Protein 4JOQ (pdb70)

Radius of gyration: 26.09 Å; Cα contacts (8 Å, |Δi|>4): 1212; chains: 2; bounding box: 55×70×74 Å

InterPro domains:
  IPR006311 Twin-arginine translocation pathway, signal sequence [PS51318] (1-25)
  IPR019546 Twin-arginine translocation pathway, signal sequence, bacterial/archaeal [TIGR01409] (3-23)
  IPR025997 Periplasmic binding protein [PF13407] (32-280)
  IPR028082 Periplasmic binding protein-like I [SSF53822] (5-312)

Structure (mmCIF, N/CA/C/O backbone):
data_4JOQ
#
_entry.id   4JOQ
#
_cell.length_a   86.096
_cell.length_b   86.096
_cell.length_c   199.986
_cell.angle_alpha   90.000
_cell.angle_beta   90.000
_cell.angle_gamma   120.000
#
_symmetry.space_group_name_H-M   'P 31 2 1'
#
loop_
_entity.id
_entity.type
_entity.pdbx_description
1 polymer 'ABC ribose transporter, periplasmic solute-binding protein'
2 non-polymer 'ACETATE ION'
3 non-polymer 1,2-ETHANEDIOL
4 water water
#
loop_
_atom_site.group_PDB
_atom_site.id
_atom_site.type_symbol
_atom_site.label_atom_id
_atom_site.label_alt_id
_atom_site.label_comp_id
_atom_site.label_asym_id
_atom_site.label_entity_id
_atom_site.label_seq_id
_atom_site.pdbx_PDB_ins_code
_atom_site.Cartn_x
_atom_site.Cartn_y
_atom_site.Cartn_z
_atom_site.occupancy
_atom_site.B_iso_or_equiv
_atom_site.auth_seq_id
_atom_site.auth_comp_id
_atom_site.auth_asym_id
_atom_site.auth_atom_id
_atom_site.pdbx_PDB_model_num
ATOM 1 N N . SER A 1 1 ? 29.280 -30.891 15.338 1.00 73.54 23 SER A N 1
ATOM 2 C CA . SER A 1 1 ? 28.505 -32.168 15.491 1.00 72.42 23 SER A CA 1
ATOM 3 C C . SER A 1 1 ? 27.103 -32.079 14.905 1.00 67.30 23 SER A C 1
ATOM 4 O O . SER A 1 1 ? 26.392 -33.086 14.886 1.00 71.57 23 SER A O 1
ATOM 7 N N . ASN A 1 2 ? 26.720 -30.876 14.456 1.00 58.28 24 ASN A N 1
ATOM 8 C CA A ASN A 1 2 ? 25.428 -30.621 13.846 0.60 54.48 24 ASN A CA 1
ATOM 9 C CA B ASN A 1 2 ? 25.419 -30.635 13.810 0.40 53.37 24 ASN A CA 1
ATOM 10 C C . ASN A 1 2 ? 25.476 -31.083 12.368 1.00 51.56 24 ASN A C 1
ATOM 11 O O . ASN A 1 2 ? 26.540 -31.446 11.876 1.00 46.48 24 ASN A O 1
ATOM 20 N N . ALA A 1 3 ? 24.334 -31.086 11.676 1.00 47.86 25 ALA A N 1
ATOM 21 C CA . ALA A 1 3 ? 24.329 -31.472 10.249 1.00 46.25 25 ALA A CA 1
ATOM 22 C C . ALA A 1 3 ? 25.133 -30.407 9.473 1.00 43.61 25 ALA A C 1
ATOM 23 O O . ALA A 1 3 ? 25.303 -29.272 9.980 1.00 43.21 25 ALA A O 1
ATOM 25 N N . GLN A 1 4 ? 25.676 -30.783 8.307 1.00 40.37 26 GLN A N 1
ATOM 26 C CA . GLN A 1 4 ? 26.366 -29.833 7.374 1.00 40.58 26 GLN A CA 1
ATOM 27 C C . GLN A 1 4 ? 25.437 -28.725 6.858 1.00 37.29 26 GLN A C 1
ATOM 28 O O . GLN A 1 4 ? 24.447 -29.009 6.169 1.00 39.78 26 GLN A O 1
ATOM 34 N N . GLU A 1 5 ? 25.776 -27.469 7.135 1.00 38.55 27 GLU A N 1
ATOM 35 C CA . GLU A 1 5 ? 24.957 -26.337 6.640 1.00 38.66 27 GLU A CA 1
ATOM 36 C C . GLU A 1 5 ? 25.039 -26.236 5.116 1.00 36.31 27 GLU A C 1
ATOM 37 O O . GLU A 1 5 ? 26.116 -26.387 4.540 1.00 37.76 27 GLU A O 1
ATOM 43 N N . LYS A 1 6 ? 23.906 -26.024 4.467 1.00 34.49 28 LYS A N 1
ATOM 44 C CA . LYS A 1 6 ? 23.886 -25.932 3.001 1.00 32.85 28 LYS A CA 1
ATOM 45 C C . LYS A 1 6 ? 23.554 -24.498 2.688 1.00 37.69 28 LYS A C 1
ATOM 46 O O . LYS A 1 6 ? 22.528 -23.994 3.147 1.00 38.33 28 LYS A O 1
ATOM 52 N N . VAL A 1 7 ? 24.408 -23.840 1.907 1.00 36.23 29 VAL A N 1
ATOM 53 C CA . VAL A 1 7 ? 24.241 -22.405 1.682 1.00 36.30 29 VAL A CA 1
ATOM 54 C C . VAL A 1 7 ? 23.482 -22.138 0.428 1.00 36.35 29 VAL A C 1
ATOM 55 O O . VAL A 1 7 ? 23.097 -21.000 0.201 1.00 39.99 29 VAL A O 1
ATOM 59 N N . GLY A 1 8 ? 23.278 -23.166 -0.375 1.00 34.77 30 GLY A N 1
ATOM 60 C CA . GLY A 1 8 ? 22.485 -23.063 -1.609 1.00 35.80 30 GLY A CA 1
ATOM 61 C C . GLY A 1 8 ? 22.650 -24.287 -2.472 1.00 32.20 30 GLY A C 1
ATOM 62 O O . GLY A 1 8 ? 23.514 -25.091 -2.252 1.00 31.60 30 GLY A O 1
ATOM 63 N N . THR A 1 9 ? 21.821 -24.386 -3.496 1.00 34.73 31 THR A N 1
ATOM 64 C CA . THR A 1 9 ? 21.746 -25.498 -4.418 1.00 33.61 31 THR A CA 1
ATOM 65 C C . THR A 1 9 ? 21.830 -24.937 -5.802 1.00 33.57 31 THR A C 1
ATOM 66 O O . THR A 1 9 ? 21.022 -24.058 -6.181 1.00 34.41 31 THR A O 1
ATOM 70 N N . ILE A 1 10 ? 22.807 -25.415 -6.561 1.00 30.38 32 ILE A N 1
ATOM 71 C CA . ILE A 1 10 ? 22.937 -25.016 -7.931 1.00 32.18 32 ILE A CA 1
ATOM 72 C C . ILE A 1 10 ? 22.214 -26.004 -8.847 1.00 31.91 32 ILE A C 1
ATOM 73 O O . ILE A 1 10 ? 22.532 -27.212 -8.881 1.00 33.01 32 ILE A O 1
ATOM 78 N N . GLY A 1 11 ? 21.224 -25.515 -9.590 1.00 31.20 33 GLY A N 1
ATOM 79 C CA . GLY A 1 11 ? 20.660 -26.286 -10.676 1.00 29.02 33 GLY A CA 1
ATOM 80 C C . GLY A 1 11 ? 21.442 -26.081 -11.947 1.00 30.19 33 GLY A C 1
ATOM 81 O O . GLY A 1 11 ? 21.854 -24.982 -12.213 1.00 31.27 33 GLY A O 1
ATOM 82 N N . ILE A 1 12 ? 21.625 -27.143 -12.730 1.00 29.23 34 ILE A N 1
ATOM 83 C CA . ILE A 1 12 ? 22.292 -27.092 -14.020 1.00 29.78 34 ILE A CA 1
ATOM 84 C C . ILE A 1 12 ? 21.393 -27.743 -15.050 1.00 33.94 34 ILE A C 1
ATOM 85 O O . ILE A 1 12 ? 21.113 -28.984 -14.976 1.00 32.45 34 ILE A O 1
ATOM 90 N N . ALA A 1 13 ? 20.964 -26.936 -16.003 1.00 35.99 35 ALA A N 1
ATOM 91 C CA . ALA A 1 13 ? 20.128 -27.407 -17.123 1.00 37.04 35 ALA A CA 1
ATOM 92 C C . ALA A 1 13 ? 20.898 -27.265 -18.394 1.00 35.15 35 ALA A C 1
ATOM 93 O O . ALA A 1 13 ? 21.235 -26.171 -18.750 1.00 36.00 35 ALA A O 1
ATOM 95 N N . ILE A 1 14 ? 21.188 -28.375 -19.075 1.00 38.18 36 ILE A N 1
ATOM 96 C CA . ILE A 1 14 ? 21.903 -28.3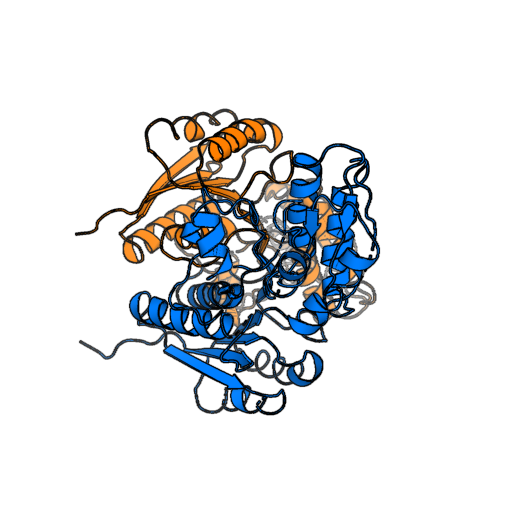83 -20.335 1.00 34.72 36 ILE A CA 1
ATOM 97 C C . ILE A 1 14 ? 21.337 -29.434 -21.360 1.00 34.67 36 ILE A C 1
ATOM 98 O O . ILE A 1 14 ? 20.605 -30.350 -20.969 1.00 35.22 36 ILE A O 1
ATOM 103 N N . PRO A 1 15 ? 21.678 -29.279 -22.646 1.00 35.78 37 PRO A N 1
ATOM 104 C CA . PRO A 1 15 ? 21.191 -30.281 -23.641 1.00 38.80 37 PRO A CA 1
ATOM 105 C C . PRO A 1 15 ? 21.850 -31.633 -23.392 1.00 41.71 37 PRO A C 1
ATOM 106 O O . PRO A 1 15 ? 23.028 -31.686 -23.028 1.00 45.21 37 PRO A O 1
ATOM 110 N N . SER A 1 16 ? 21.088 -32.708 -23.507 1.00 42.24 38 SER A N 1
ATOM 111 C CA . SER A 1 16 ? 21.636 -34.038 -23.272 1.00 46.11 38 SER A CA 1
ATOM 112 C C . SER A 1 16 ? 22.431 -34.460 -24.496 1.00 47.63 38 SER A C 1
ATOM 113 O O . SER A 1 16 ? 22.077 -34.123 -25.618 1.00 50.00 38 SER A O 1
ATOM 116 N N . ALA A 1 17 ? 23.521 -35.181 -24.279 1.00 46.96 39 ALA A N 1
ATOM 117 C CA . ALA A 1 17 ? 24.347 -35.675 -25.374 1.00 47.71 39 ALA A CA 1
ATOM 118 C C . ALA A 1 17 ? 25.393 -36.612 -24.817 1.00 53.51 39 ALA A C 1
ATOM 119 O O . ALA A 1 17 ? 25.953 -36.342 -23.732 1.00 46.41 39 ALA A O 1
ATOM 121 N N . THR A 1 18 ? 25.668 -37.679 -25.568 1.00 51.94 40 THR A N 1
ATOM 122 C CA . THR A 1 18 ? 26.710 -38.647 -25.199 1.00 54.68 40 THR A CA 1
ATOM 123 C C . THR A 1 18 ? 27.936 -38.585 -26.093 1.00 50.86 40 THR A C 1
ATOM 124 O O . THR A 1 18 ? 28.909 -39.276 -25.811 1.00 60.29 40 THR A O 1
ATOM 128 N N . HIS A 1 19 ? 27.897 -37.801 -27.171 1.00 49.91 41 HIS A N 1
ATOM 129 C CA A HIS A 1 19 ? 29.056 -37.663 -28.050 0.60 50.50 41 HIS A CA 1
ATOM 130 C CA B HIS A 1 19 ? 29.053 -37.656 -28.056 0.40 48.55 41 HIS A CA 1
ATOM 131 C C . HIS A 1 19 ? 29.135 -36.239 -28.581 1.00 46.23 41 HIS A C 1
ATOM 132 O O . HIS A 1 19 ? 28.207 -35.461 -28.399 1.00 43.70 41 HIS A O 1
ATOM 145 N N . GLY A 1 20 ? 30.260 -35.903 -29.212 1.00 42.27 42 GLY A N 1
ATOM 146 C CA . GLY A 1 20 ? 30.453 -34.617 -29.838 1.00 45.75 42 GLY A CA 1
ATOM 147 C C . GLY A 1 20 ? 30.760 -33.516 -28.811 1.00 46.14 42 GLY A C 1
ATOM 148 O O . GLY A 1 20 ? 31.055 -33.805 -27.648 1.00 41.47 42 GLY A O 1
ATOM 149 N N . PHE A 1 21 ? 30.697 -32.275 -29.271 1.00 43.20 43 PHE A N 1
ATOM 150 C CA . PHE A 1 21 ? 30.890 -31.088 -28.426 1.00 41.21 43 PHE A CA 1
ATOM 151 C C . PHE A 1 21 ? 29.954 -31.108 -27.238 1.00 43.60 43 PHE A C 1
ATOM 152 O O . PHE A 1 21 ? 30.404 -31.023 -26.094 1.00 39.99 43 PHE A O 1
ATOM 168 N N . GLY A 1 23 ? 28.464 -33.647 -25.928 1.00 39.80 45 GLY A N 1
ATOM 169 C CA . GLY A 1 23 ? 28.834 -34.781 -25.088 1.00 36.62 45 GLY A CA 1
ATOM 170 C C . GLY A 1 23 ? 29.998 -34.443 -24.164 1.00 36.00 45 GLY A C 1
ATOM 171 O O . GLY A 1 23 ? 29.958 -34.710 -22.961 1.00 33.79 45 GLY A O 1
ATOM 172 N N . GLY A 1 24 ? 31.006 -33.782 -24.718 1.00 34.39 46 GLY A N 1
ATOM 173 C CA . GLY A 1 24 ? 32.154 -33.306 -23.945 1.00 37.16 46 GLY A CA 1
ATOM 174 C C . GLY A 1 24 ? 31.758 -32.290 -22.887 1.00 38.49 46 GLY A C 1
ATOM 175 O O . GLY A 1 24 ? 32.299 -32.294 -21.771 1.00 34.39 46 GLY A O 1
ATOM 176 N N . LEU A 1 25 ? 30.801 -31.415 -23.230 1.00 36.77 47 LEU A N 1
ATOM 177 C CA . LEU A 1 25 ? 30.231 -30.491 -22.255 1.00 34.88 47 LEU A CA 1
ATOM 178 C C . LEU A 1 25 ? 29.521 -31.157 -21.101 1.00 35.98 47 LEU A C 1
ATOM 179 O O . LEU A 1 25 ? 29.736 -30.817 -19.927 1.00 34.39 47 LEU A O 1
ATOM 184 N N . ASN A 1 26 ? 28.670 -32.115 -21.401 1.00 34.21 48 ASN A N 1
ATOM 185 C CA . ASN A 1 26 ? 28.061 -32.929 -20.360 1.00 35.82 48 ASN A CA 1
ATOM 186 C C . ASN A 1 26 ? 29.101 -33.539 -19.413 1.00 35.17 48 ASN A C 1
ATOM 187 O O . ASN A 1 26 ? 28.950 -33.485 -18.202 1.00 33.67 48 ASN A O 1
ATOM 192 N N . PHE A 1 27 ? 30.162 -34.063 -19.992 1.00 35.61 49 PHE A N 1
ATOM 193 C CA . PHE A 1 27 ? 31.263 -34.614 -19.224 1.00 38.48 49 PHE A CA 1
ATOM 194 C C . PHE A 1 27 ? 31.906 -33.562 -18.294 1.00 37.05 49 PHE A C 1
ATOM 195 O O . PHE A 1 27 ? 32.082 -33.805 -17.089 1.00 36.32 49 PHE A O 1
ATOM 203 N N . HIS A 1 28 ? 32.265 -32.406 -18.848 1.00 32.73 50 HIS A N 1
ATOM 204 C CA . HIS A 1 28 ? 32.869 -31.329 -18.037 1.00 31.22 50 HIS A CA 1
ATOM 205 C C . HIS A 1 28 ? 31.946 -30.827 -16.943 1.00 31.43 50 HIS A C 1
ATOM 206 O O . HIS A 1 28 ? 32.417 -30.571 -15.816 1.00 31.92 50 HIS A O 1
ATOM 213 N N . ALA A 1 29 ? 30.651 -30.702 -17.217 1.00 32.07 51 ALA A N 1
ATOM 214 C CA . ALA A 1 29 ? 29.679 -30.329 -16.175 1.00 31.17 51 ALA A CA 1
ATOM 215 C C . ALA A 1 29 ? 29.692 -31.290 -14.997 1.00 33.74 51 ALA A C 1
ATOM 216 O O . ALA A 1 29 ? 29.722 -30.837 -13.833 1.00 28.82 51 ALA A O 1
ATOM 218 N N . GLN A 1 30 ? 29.659 -32.600 -15.308 1.00 31.14 52 GLN A N 1
ATOM 219 C CA . GLN A 1 30 ? 29.672 -33.686 -14.298 1.00 34.74 52 GLN A CA 1
ATOM 220 C C . GLN A 1 30 ? 30.982 -33.714 -13.555 1.00 32.93 52 GLN A C 1
ATOM 221 O O . GLN A 1 30 ? 31.014 -33.880 -12.321 1.00 28.52 52 GLN A O 1
ATOM 227 N N . ASP A 1 31 ? 32.069 -33.514 -14.287 1.00 34.01 53 ASP A N 1
ATOM 228 C CA . ASP A 1 31 ? 33.412 -33.454 -13.665 1.00 33.22 53 ASP A CA 1
ATOM 229 C C . ASP A 1 31 ? 33.551 -32.276 -12.701 1.00 32.12 53 ASP A C 1
ATOM 230 O O . ASP A 1 31 ? 34.048 -32.408 -11.590 1.00 27.05 53 ASP A O 1
ATOM 235 N N . THR A 1 32 ? 33.103 -31.104 -13.104 1.00 28.69 54 THR A N 1
ATOM 236 C CA . THR A 1 32 ? 33.081 -29.914 -12.216 1.00 29.25 54 THR A CA 1
ATOM 237 C C . THR A 1 32 ? 32.226 -30.093 -10.976 1.00 31.09 54 THR A C 1
ATOM 238 O O . THR A 1 32 ? 32.659 -29.714 -9.877 1.00 27.49 54 THR A O 1
ATOM 242 N N . ILE A 1 33 ? 31.039 -30.685 -11.125 1.00 27.85 55 ILE A N 1
ATOM 243 C CA . ILE A 1 33 ? 30.186 -30.884 -9.964 1.00 30.87 55 ILE A CA 1
ATOM 244 C C . ILE A 1 33 ? 30.904 -31.806 -8.927 1.00 30.64 55 ILE A C 1
ATOM 245 O O . ILE A 1 33 ? 30.918 -31.493 -7.725 1.00 27.57 55 ILE A O 1
ATOM 250 N N . LYS A 1 34 ? 31.568 -32.856 -9.413 1.00 29.46 56 LYS A N 1
ATOM 251 C CA . LYS A 1 34 ? 32.345 -33.749 -8.543 1.00 34.72 56 LYS A CA 1
ATOM 252 C C . LYS A 1 34 ? 33.488 -33.023 -7.856 1.00 30.10 56 LYS A C 1
ATOM 253 O O . LYS A 1 34 ? 33.760 -33.243 -6.657 1.00 30.07 56 LYS A O 1
ATOM 259 N N . ARG A 1 35 ? 34.171 -32.126 -8.576 1.00 29.13 57 ARG A N 1
ATOM 260 C CA . ARG A 1 35 ? 35.256 -31.371 -7.932 1.00 29.12 57 ARG A CA 1
ATOM 261 C C . ARG A 1 35 ? 34.692 -30.507 -6.817 1.00 30.60 57 ARG A C 1
ATOM 262 O O . ARG A 1 35 ? 35.247 -30.470 -5.693 1.00 29.24 57 ARG A O 1
ATOM 270 N N . LEU A 1 36 ? 33.596 -29.802 -7.125 1.00 28.52 58 LEU A N 1
ATOM 271 C CA . LEU A 1 36 ? 33.029 -28.848 -6.178 1.00 30.76 58 LEU A CA 1
ATOM 272 C C . LEU A 1 36 ? 32.316 -29.458 -4.988 1.00 29.38 58 LEU A C 1
ATOM 273 O O . LEU A 1 36 ? 32.290 -28.806 -3.940 1.00 32.13 58 LEU A O 1
ATOM 278 N N . GLN A 1 37 ? 31.799 -30.695 -5.122 1.00 29.95 59 GLN A N 1
ATOM 279 C CA . GLN A 1 37 ? 31.269 -31.462 -4.002 1.00 32.43 59 GLN A CA 1
ATOM 280 C C . GLN A 1 37 ? 32.343 -31.618 -2.915 1.00 31.39 59 GLN A C 1
ATOM 281 O O . GLN A 1 37 ? 32.016 -31.571 -1.709 1.00 29.05 59 GLN A O 1
ATOM 287 N N . GLU A 1 38 ? 33.614 -31.735 -3.339 1.00 28.50 60 GLU A N 1
ATOM 288 C CA . GLU A 1 38 ? 34.737 -31.874 -2.395 1.00 29.35 60 GLU A CA 1
ATOM 289 C C . GLU A 1 38 ? 35.234 -30.531 -1.859 1.00 28.87 60 GLU A C 1
ATOM 290 O O . GLU A 1 38 ? 35.531 -30.404 -0.683 1.00 27.48 60 GLU A O 1
ATOM 296 N N . VAL A 1 39 ? 35.354 -29.529 -2.734 1.00 27.11 61 VAL A N 1
ATOM 297 C CA . VAL A 1 39 ? 35.867 -28.218 -2.345 1.00 25.91 61 VAL A CA 1
ATOM 298 C C . VAL A 1 39 ? 34.903 -27.459 -1.451 1.00 26.70 61 VAL A C 1
ATOM 299 O O . VAL A 1 39 ? 35.316 -26.864 -0.478 1.00 26.10 61 VAL A O 1
ATOM 303 N N . TYR A 1 40 ? 33.611 -27.487 -1.775 1.00 26.84 62 TYR A N 1
ATOM 304 C CA . TYR A 1 40 ? 32.546 -26.716 -1.121 1.00 26.70 62 TYR A CA 1
ATOM 305 C C . TYR A 1 40 ? 31.432 -27.668 -0.717 1.00 27.40 62 TYR A C 1
ATOM 306 O O . TYR A 1 40 ? 30.369 -27.697 -1.354 1.00 28.12 62 TYR A O 1
ATOM 315 N N . PRO A 1 41 ? 31.668 -28.433 0.357 1.00 31.74 63 PRO A N 1
ATOM 316 C CA . PRO A 1 41 ? 30.585 -29.328 0.780 1.00 33.13 63 PRO A CA 1
ATOM 317 C C . PRO A 1 41 ? 29.313 -28.631 1.275 1.00 31.09 63 PRO A C 1
ATOM 318 O O . PRO A 1 41 ? 28.267 -29.285 1.424 1.00 32.96 63 PRO A O 1
ATOM 322 N N . GLN A 1 42 ? 29.358 -27.310 1.469 1.00 31.35 64 GLN A N 1
ATOM 323 C CA . GLN A 1 42 ? 28.177 -26.554 1.818 1.00 30.35 64 GLN A CA 1
ATOM 324 C C . GLN A 1 42 ? 27.283 -26.267 0.604 1.00 30.34 64 GLN A C 1
ATOM 325 O O . GLN A 1 42 ? 26.242 -25.606 0.754 1.00 28.18 64 GLN A O 1
ATOM 331 N N . LEU A 1 43 ? 27.665 -26.730 -0.581 1.00 32.09 65 LEU A N 1
ATOM 332 C CA . LEU A 1 43 ? 26.807 -26.618 -1.780 1.00 29.95 65 LEU A CA 1
ATOM 333 C C . LEU A 1 43 ? 26.135 -27.979 -2.106 1.00 33.11 65 LEU A C 1
ATOM 334 O O . LEU A 1 43 ? 26.742 -29.008 -1.938 1.00 31.36 65 LEU A O 1
ATOM 339 N N . ASP A 1 44 ? 24.895 -27.950 -2.598 1.00 31.42 66 ASP A N 1
ATOM 340 C CA . ASP A 1 44 ? 24.277 -29.065 -3.310 1.00 31.76 66 ASP A CA 1
ATOM 341 C C . ASP A 1 44 ? 24.129 -28.735 -4.814 1.00 29.39 66 ASP A C 1
ATOM 342 O O . ASP A 1 44 ? 24.150 -27.556 -5.196 1.00 31.25 66 ASP A O 1
ATOM 347 N N . PHE A 1 45 ? 23.954 -29.759 -5.634 1.00 30.48 67 PHE A N 1
ATOM 348 C CA . PHE A 1 45 ? 23.824 -29.588 -7.102 1.00 31.82 67 PHE A CA 1
ATOM 349 C C . PHE A 1 45 ? 22.710 -30.445 -7.664 1.00 35.03 67 PHE A C 1
ATOM 350 O O . PHE A 1 45 ? 22.563 -31.625 -7.255 1.00 32.66 67 PHE A O 1
ATOM 358 N N . VAL A 1 46 ? 21.975 -29.902 -8.630 1.00 33.15 68 VAL A N 1
ATOM 359 C CA . VAL A 1 46 ? 21.026 -30.706 -9.427 1.00 37.18 68 VAL A CA 1
ATOM 360 C C . VAL A 1 46 ? 21.369 -30.574 -10.882 1.00 40.22 68 VAL A C 1
ATOM 361 O O . VAL A 1 46 ? 21.490 -29.475 -11.389 1.00 40.88 68 VAL A O 1
ATOM 365 N N . LEU A 1 47 ? 21.587 -31.699 -11.552 1.00 37.97 69 LEU A N 1
ATOM 366 C CA . LEU A 1 47 ? 21.879 -31.659 -12.977 1.00 37.27 69 LEU A CA 1
ATOM 367 C C . LEU A 1 47 ? 20.754 -32.282 -13.792 1.00 39.51 69 LEU A C 1
ATOM 368 O O . LEU A 1 47 ? 20.481 -33.454 -13.634 1.00 38.12 69 LEU A O 1
ATOM 373 N N . ALA A 1 48 ? 20.127 -31.516 -14.676 1.00 37.87 70 ALA A N 1
ATOM 374 C CA . ALA A 1 48 ? 19.076 -32.075 -15.542 1.00 45.01 70 ALA A CA 1
ATOM 375 C C . ALA A 1 48 ? 19.505 -31.850 -16.955 1.00 38.67 70 ALA A C 1
ATOM 376 O O . ALA A 1 48 ? 19.867 -30.740 -17.298 1.00 40.59 70 ALA A O 1
ATOM 378 N N . THR A 1 49 ? 19.467 -32.911 -17.761 1.00 41.54 71 THR A N 1
ATOM 379 C CA . THR A 1 49 ? 19.829 -32.877 -19.182 1.00 42.55 71 THR A CA 1
ATOM 380 C C . THR A 1 49 ? 18.574 -33.160 -20.009 1.00 43.44 71 THR A C 1
ATOM 381 O O . THR A 1 49 ? 17.759 -34.007 -19.643 1.00 40.77 71 THR A O 1
ATOM 385 N N . ALA A 1 50 ? 18.412 -32.422 -21.099 1.00 47.90 72 ALA A N 1
ATOM 386 C CA . ALA A 1 50 ? 17.128 -32.407 -21.817 1.00 48.09 72 ALA A CA 1
ATOM 387 C C . ALA A 1 50 ? 17.379 -32.523 -23.271 1.00 47.22 72 ALA A C 1
ATOM 388 O O . ALA A 1 50 ? 18.313 -31.933 -23.766 1.00 42.99 72 ALA A O 1
ATOM 390 N N . GLY A 1 51 ? 16.535 -33.313 -23.946 1.00 52.49 73 GLY A N 1
ATOM 391 C CA . GLY A 1 51 ? 16.668 -33.615 -25.351 1.00 50.67 73 GLY A CA 1
ATOM 392 C C . GLY A 1 51 ? 15.918 -32.604 -26.207 1.00 57.80 73 GLY A C 1
ATOM 393 O O . GLY A 1 51 ? 16.148 -32.553 -27.405 1.00 54.60 73 GLY A O 1
ATOM 394 N N . ASN A 1 52 ? 15.038 -31.797 -25.588 1.00 54.07 74 ASN A N 1
ATOM 395 C CA . ASN A 1 52 ? 14.405 -30.670 -26.271 1.00 53.47 74 ASN A CA 1
ATOM 396 C C . ASN A 1 52 ? 13.964 -29.551 -25.314 1.00 50.62 74 ASN A C 1
ATOM 397 O O . ASN A 1 52 ? 14.002 -29.712 -24.071 1.00 54.01 74 ASN A O 1
ATOM 402 N N . ALA A 1 53 ? 13.516 -28.430 -25.889 1.00 43.68 75 ALA A N 1
ATOM 403 C CA . ALA A 1 53 ? 13.229 -27.230 -25.119 1.00 42.88 75 ALA A CA 1
ATOM 404 C C . ALA A 1 53 ? 12.121 -27.440 -24.117 1.00 46.57 75 ALA A C 1
ATOM 405 O O . ALA A 1 53 ? 12.168 -26.923 -22.977 1.00 41.83 75 ALA A O 1
ATOM 407 N N . GLY A 1 54 ? 11.104 -28.196 -24.536 1.00 40.98 76 GLY A N 1
ATOM 408 C CA . GLY A 1 54 ? 9.943 -28.384 -23.726 1.00 43.96 76 GLY A CA 1
ATOM 409 C C . GLY A 1 54 ? 10.373 -29.063 -22.450 1.00 43.81 76 GLY A C 1
ATOM 410 O O . GLY A 1 54 ? 9.917 -28.702 -21.374 1.00 48.59 76 GLY A O 1
ATOM 411 N N . LYS A 1 55 ? 11.281 -30.027 -22.570 1.00 46.85 77 LYS A N 1
ATOM 412 C CA . LYS A 1 55 ? 11.687 -30.771 -21.404 1.00 48.64 77 LYS A CA 1
ATOM 413 C C . LYS A 1 55 ? 12.630 -29.950 -20.507 1.00 42.66 77 LYS A C 1
ATOM 414 O O . LYS A 1 55 ? 12.608 -30.135 -19.312 1.00 49.69 77 LYS A O 1
ATOM 428 N N . VAL A 1 57 ? 12.396 -26.712 -20.119 1.00 39.71 79 VAL A N 1
ATOM 429 C CA . VAL A 1 57 ? 11.493 -25.820 -19.399 1.00 39.97 79 VAL A CA 1
ATOM 430 C C . VAL A 1 57 ? 10.893 -26.556 -18.212 1.00 44.76 79 VAL A C 1
ATOM 431 O O . VAL A 1 57 ? 10.922 -26.079 -17.087 1.00 37.47 79 VAL A O 1
ATOM 435 N N . ASN A 1 58 ? 10.344 -27.740 -18.449 1.00 47.94 80 ASN A N 1
ATOM 436 C CA . ASN A 1 58 ? 9.753 -28.500 -17.350 1.00 47.92 80 ASN A CA 1
ATOM 437 C C . ASN A 1 58 ? 10.796 -28.869 -16.273 1.00 43.49 80 ASN A C 1
ATOM 438 O O . ASN A 1 58 ? 10.515 -28.758 -15.089 1.00 43.62 80 ASN A O 1
ATOM 443 N N . ASP A 1 59 ? 11.998 -29.258 -16.685 1.00 45.27 81 ASP A N 1
ATOM 444 C CA . ASP A 1 59 ? 13.122 -29.459 -15.737 1.00 45.17 81 ASP A CA 1
ATOM 445 C C . ASP A 1 59 ? 13.384 -28.204 -14.864 1.00 41.59 81 ASP A C 1
ATOM 446 O O . ASP A 1 59 ? 13.485 -28.293 -13.627 1.00 42.96 81 ASP A O 1
ATOM 451 N N . ILE A 1 60 ? 13.499 -27.046 -15.498 1.00 43.68 82 ILE A N 1
ATOM 452 C CA . ILE A 1 60 ? 13.737 -25.789 -14.763 1.00 40.67 82 ILE A CA 1
ATOM 453 C C . ILE A 1 60 ? 12.562 -25.506 -13.800 1.00 40.50 82 ILE A C 1
ATOM 454 O O . ILE A 1 60 ? 12.761 -25.203 -12.630 1.00 37.29 82 ILE A O 1
ATOM 459 N N . GLU A 1 61 ? 11.316 -25.628 -14.272 1.00 44.31 83 GLU A N 1
ATOM 460 C CA . GLU A 1 61 ? 10.163 -25.329 -13.397 1.00 44.65 83 GLU A CA 1
ATOM 461 C C . GLU A 1 61 ? 10.132 -26.271 -12.201 1.00 44.26 83 GLU A C 1
ATOM 462 O O . GLU A 1 61 ? 9.829 -25.877 -11.069 1.00 49.11 83 GLU A O 1
ATOM 468 N N . ASP A 1 62 ? 10.482 -27.521 -12.436 1.00 46.53 84 ASP A N 1
ATOM 469 C CA . ASP A 1 62 ? 10.499 -28.515 -11.358 1.00 52.12 84 ASP A CA 1
ATOM 470 C C . ASP A 1 62 ? 11.624 -28.222 -10.368 1.00 52.00 84 ASP A C 1
ATOM 471 O O . ASP A 1 62 ? 11.420 -28.297 -9.156 1.00 54.31 84 ASP A O 1
ATOM 484 N N . VAL A 1 64 ? 12.966 -25.377 -9.620 1.00 43.31 86 VAL A N 1
ATOM 485 C CA . VAL A 1 64 ? 12.507 -24.267 -8.775 1.00 45.29 86 VAL A CA 1
ATOM 486 C C . VAL A 1 64 ? 11.446 -24.746 -7.783 1.00 46.73 86 VAL A C 1
ATOM 487 O O . VAL A 1 64 ? 11.590 -24.601 -6.588 1.00 46.06 86 VAL A O 1
ATOM 491 N N . ALA A 1 65 ? 10.363 -25.311 -8.299 1.00 49.61 87 ALA A N 1
ATOM 492 C CA . ALA A 1 65 ? 9.211 -25.611 -7.450 1.00 52.79 87 ALA A CA 1
ATOM 493 C C . ALA A 1 65 ? 9.530 -26.667 -6.395 1.00 50.00 87 ALA A C 1
ATOM 494 O O . ALA A 1 65 ? 9.087 -26.534 -5.267 1.00 58.08 87 ALA A O 1
ATOM 496 N N . THR A 1 66 ? 10.310 -27.698 -6.722 1.00 53.95 88 THR A N 1
ATOM 497 C CA . THR A 1 66 ? 10.496 -28.814 -5.764 1.00 52.94 88 THR A CA 1
ATOM 498 C C . THR A 1 66 ? 11.913 -29.054 -5.243 1.00 54.26 88 THR A C 1
ATOM 499 O O . THR A 1 66 ? 12.071 -29.699 -4.216 1.00 51.92 88 THR A O 1
ATOM 503 N N . ARG A 1 67 ? 12.955 -28.543 -5.895 1.00 56.73 89 ARG A N 1
ATOM 504 C CA A ARG A 1 67 ? 14.328 -28.840 -5.462 0.60 55.13 89 ARG A CA 1
ATOM 505 C CA B ARG A 1 67 ? 14.315 -28.857 -5.454 0.40 55.56 89 ARG A CA 1
ATOM 506 C C . ARG A 1 67 ? 15.004 -27.652 -4.796 1.00 55.14 89 ARG A C 1
ATOM 507 O O . ARG A 1 67 ? 16.206 -27.682 -4.535 1.00 57.67 89 ARG A O 1
ATOM 522 N N . ASN A 1 68 ? 14.219 -26.614 -4.505 1.00 52.59 90 ASN A N 1
ATOM 523 C CA . ASN A 1 68 ? 14.694 -25.357 -3.936 1.00 53.63 90 ASN A CA 1
ATOM 524 C C . ASN A 1 68 ? 16.114 -24.934 -4.429 1.00 46.95 90 ASN A C 1
ATOM 525 O O . ASN A 1 68 ? 17.002 -24.663 -3.639 1.00 44.38 90 ASN A O 1
ATOM 530 N N . ILE A 1 69 ? 16.317 -24.873 -5.729 1.00 42.20 91 ILE A N 1
ATOM 531 C CA . ILE A 1 69 ? 17.570 -24.253 -6.213 1.00 41.38 91 ILE A CA 1
ATOM 532 C C . ILE A 1 69 ? 17.621 -22.784 -5.820 1.00 41.72 91 ILE A C 1
ATOM 533 O O . ILE A 1 69 ? 16.578 -22.152 -5.615 1.00 41.91 91 ILE A O 1
ATOM 538 N N . SER A 1 70 ? 18.829 -22.262 -5.611 1.00 36.93 92 SER A N 1
ATOM 539 C CA . SER A 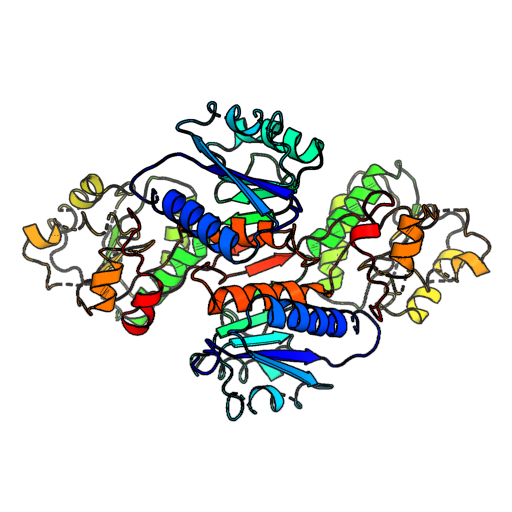1 70 ? 18.998 -20.862 -5.350 1.00 36.52 92 SER A CA 1
ATOM 540 C C . SER A 1 70 ? 19.862 -20.231 -6.441 1.00 36.45 92 SER A C 1
ATOM 541 O O . SER A 1 70 ? 19.994 -19.026 -6.468 1.00 36.26 92 SER A O 1
ATOM 544 N N . ALA A 1 71 ? 20.464 -21.036 -7.311 1.00 31.44 93 ALA A N 1
ATOM 545 C CA . ALA A 1 71 ? 21.094 -20.557 -8.517 1.00 32.45 93 ALA A CA 1
ATOM 546 C C . ALA A 1 71 ? 20.808 -21.516 -9.639 1.00 33.13 93 ALA A C 1
ATOM 547 O O . ALA A 1 71 ? 20.794 -22.724 -9.427 1.00 35.08 93 ALA A O 1
ATOM 549 N N . LEU A 1 72 ? 20.661 -20.971 -10.841 1.00 29.64 94 LEU A N 1
ATOM 550 C CA . LEU A 1 72 ? 20.493 -21.732 -12.064 1.00 30.84 94 LEU A CA 1
ATOM 551 C C . LEU A 1 72 ? 21.588 -21.474 -13.039 1.00 27.39 94 LEU A C 1
ATOM 552 O O . LEU A 1 72 ? 21.878 -20.330 -13.360 1.00 29.74 94 LEU A O 1
ATOM 557 N N . VAL A 1 73 ? 22.194 -22.554 -13.527 1.00 27.20 95 VAL A N 1
ATOM 558 C CA . VAL A 1 73 ? 23.135 -22.445 -14.639 1.00 26.94 95 VAL A CA 1
ATOM 559 C C . VAL A 1 73 ? 22.454 -23.111 -15.808 1.00 28.42 95 VAL A C 1
ATOM 560 O O . VAL A 1 73 ? 22.205 -24.316 -15.801 1.00 34.23 95 VAL A O 1
ATOM 564 N N . VAL A 1 74 ? 22.139 -22.333 -16.834 1.00 32.49 96 VAL A N 1
ATOM 565 C CA . VAL A 1 74 ? 21.365 -22.872 -17.948 1.00 34.29 96 VAL A CA 1
ATOM 566 C C . VAL A 1 74 ? 22.065 -22.622 -19.239 1.00 34.65 96 VAL A C 1
ATOM 567 O O . VAL A 1 74 ? 22.553 -21.506 -19.487 1.00 31.92 96 VAL A O 1
ATOM 571 N N . LEU A 1 75 ? 22.166 -23.675 -20.050 1.00 34.63 97 LEU A N 1
ATOM 572 C CA . LEU A 1 75 ? 22.566 -23.551 -21.456 1.00 32.94 97 LEU A CA 1
ATOM 573 C C . LEU A 1 75 ? 21.290 -23.761 -22.285 1.00 37.47 97 LEU A C 1
ATOM 574 O O . LEU A 1 75 ? 20.833 -24.904 -22.445 1.00 37.12 97 LEU A O 1
ATOM 579 N N . PRO A 1 76 ? 20.710 -22.668 -22.792 1.00 36.62 98 PRO A N 1
ATOM 580 C CA . PRO A 1 76 ? 19.383 -22.748 -23.370 1.00 37.92 98 PRO A CA 1
ATOM 581 C C . PRO A 1 76 ? 19.329 -23.715 -24.573 1.00 39.10 98 PRO A C 1
ATOM 582 O O . PRO A 1 76 ? 20.177 -23.652 -25.476 1.00 39.96 98 PRO A O 1
ATOM 586 N N . PHE A 1 77 ? 18.377 -24.636 -24.551 1.00 41.20 99 PHE A N 1
ATOM 587 C CA . PHE A 1 77 ? 18.205 -25.549 -25.697 1.00 43.68 99 PHE A CA 1
ATOM 588 C C . PHE A 1 77 ? 17.954 -24.703 -26.946 1.00 41.00 99 PHE A C 1
ATOM 589 O O . PHE A 1 77 ? 18.670 -24.827 -27.928 1.00 44.38 99 PHE A O 1
ATOM 597 N N . GLU A 1 78 ? 16.978 -23.803 -26.876 1.00 43.23 100 GLU A N 1
ATOM 598 C CA . GLU A 1 78 ? 16.813 -22.748 -27.897 1.00 44.41 100 GLU A CA 1
ATOM 599 C C . GLU A 1 78 ? 16.531 -21.455 -27.159 1.00 45.52 100 GLU A C 1
ATOM 600 O O . GLU A 1 78 ? 15.946 -21.479 -26.082 1.00 50.53 100 GLU A O 1
ATOM 606 N N . SER A 1 79 ? 16.897 -20.328 -27.758 1.00 45.42 101 SER A N 1
ATOM 607 C CA . SER A 1 79 ? 16.767 -19.020 -27.087 1.00 48.08 101 SER A CA 1
ATOM 608 C C . SER A 1 79 ? 15.352 -18.637 -26.686 1.00 49.17 101 SER A C 1
ATOM 609 O O . SER A 1 79 ? 15.071 -18.316 -25.520 1.00 46.54 101 SER A O 1
ATOM 612 N N . GLU A 1 80 ? 14.447 -18.688 -27.661 1.00 49.98 102 GLU A N 1
ATOM 613 C CA . GLU A 1 80 ? 13.116 -18.142 -27.480 1.00 48.87 102 GLU A CA 1
ATOM 614 C C . GLU A 1 80 ? 12.267 -18.953 -26.493 1.00 50.67 102 GLU A C 1
ATOM 615 O O . GLU A 1 80 ? 11.676 -18.399 -25.539 1.00 47.42 102 GLU A O 1
ATOM 621 N N . PRO A 1 81 ? 12.205 -20.281 -26.678 1.00 50.68 103 PRO A N 1
ATOM 622 C CA . PRO A 1 81 ? 11.336 -21.002 -25.718 1.00 49.42 103 PRO A CA 1
ATOM 623 C C . PRO A 1 81 ? 11.778 -20.891 -24.242 1.00 46.41 103 PRO A C 1
ATOM 624 O O . PRO A 1 81 ? 10.936 -20.954 -23.364 1.00 48.36 103 PRO A O 1
ATOM 628 N N . LEU A 1 82 ? 13.077 -20.684 -23.989 1.00 45.76 104 LEU A N 1
ATOM 629 C CA . LEU A 1 82 ? 13.643 -20.578 -22.622 1.00 46.48 104 LEU A CA 1
ATOM 630 C C . LEU A 1 82 ? 13.581 -19.191 -21.991 1.00 44.44 104 LEU A C 1
ATOM 631 O O . LEU A 1 82 ? 13.970 -19.049 -20.849 1.00 42.23 104 LEU A O 1
ATOM 636 N N . THR A 1 83 ? 13.161 -18.168 -22.734 1.00 45.13 105 THR A N 1
ATOM 637 C CA . THR A 1 83 ? 13.222 -16.786 -22.253 1.00 44.39 105 THR A CA 1
ATOM 638 C C . THR A 1 83 ? 12.247 -16.453 -21.137 1.00 46.95 105 THR A C 1
ATOM 639 O O . THR A 1 83 ? 12.673 -15.953 -20.104 1.00 45.03 105 THR A O 1
ATOM 643 N N . SER A 1 84 ? 10.948 -16.718 -21.294 1.00 45.03 106 SER A N 1
ATOM 644 C CA . SER A 1 84 ? 10.028 -16.472 -20.178 1.00 50.08 106 SER A CA 1
ATOM 645 C C . SER A 1 84 ? 10.270 -17.401 -18.974 1.00 48.71 106 SER A C 1
ATOM 646 O O . SER A 1 84 ? 10.150 -16.988 -17.821 1.00 45.27 106 SER A O 1
ATOM 649 N N . PRO A 1 85 ? 10.553 -18.674 -19.238 1.00 48.08 107 PRO A N 1
ATOM 650 C CA . PRO A 1 85 ? 10.901 -19.538 -18.121 1.00 44.83 107 PRO A CA 1
ATOM 651 C C . PRO A 1 85 ? 12.074 -18.966 -17.263 1.00 39.99 107 PRO A C 1
ATOM 652 O O . PRO A 1 85 ? 12.000 -18.902 -16.026 1.00 40.59 107 PRO A O 1
ATOM 656 N N . VAL A 1 86 ? 13.125 -18.557 -17.921 1.00 42.13 108 VAL A N 1
ATOM 657 C CA . VAL A 1 86 ? 14.288 -18.085 -17.182 1.00 41.96 108 VAL A CA 1
ATOM 658 C C . VAL A 1 86 ? 13.994 -16.704 -16.575 1.00 43.12 108 VAL A C 1
ATOM 659 O O . VAL A 1 86 ? 14.501 -16.409 -15.502 1.00 40.85 108 VAL A O 1
ATOM 663 N N . GLN A 1 87 ? 13.157 -15.871 -17.214 1.00 41.09 109 GLN A N 1
ATOM 664 C CA A GLN A 1 87 ? 12.691 -14.640 -16.553 0.70 45.22 109 GLN A CA 1
ATOM 665 C CA B GLN A 1 87 ? 12.710 -14.639 -16.547 0.30 43.04 109 GLN A CA 1
ATOM 666 C C . GLN A 1 87 ? 11.901 -14.951 -15.285 1.00 45.05 109 GLN A C 1
ATOM 667 O O . GLN A 1 87 ? 11.950 -14.204 -14.314 1.00 46.66 109 GLN A O 1
ATOM 678 N N . ALA A 1 88 ? 11.106 -16.021 -15.310 1.00 43.76 110 ALA A N 1
ATOM 679 C CA . ALA A 1 88 ? 10.372 -16.432 -14.109 1.00 40.10 110 ALA A CA 1
ATOM 680 C C . ALA A 1 88 ? 11.346 -16.856 -13.002 1.00 37.07 110 ALA A C 1
ATOM 681 O O . ALA A 1 88 ? 11.131 -16.542 -11.836 1.00 38.04 110 ALA A O 1
ATOM 683 N N . VAL A 1 89 ? 12.411 -17.562 -13.363 1.00 39.25 111 VAL A N 1
ATOM 684 C CA . VAL A 1 89 ? 13.455 -17.915 -12.374 1.00 39.20 111 VAL A CA 1
ATOM 685 C C . VAL A 1 89 ? 14.037 -16.665 -11.716 1.00 37.67 111 VAL A C 1
ATOM 686 O O . VAL A 1 89 ? 14.108 -16.576 -10.461 1.00 35.20 111 VAL A O 1
ATOM 690 N N . LYS A 1 90 ? 14.406 -15.687 -12.541 1.00 36.93 112 LYS A N 1
ATOM 691 C CA . LYS A 1 90 ? 14.913 -14.416 -11.990 1.00 40.35 112 LYS A CA 1
ATOM 692 C C . LYS A 1 90 ? 13.881 -13.726 -11.069 1.00 39.26 112 LYS A C 1
ATOM 693 O O . LYS A 1 90 ? 14.230 -13.277 -10.003 1.00 34.31 112 LYS A O 1
ATOM 699 N N . GLU A 1 91 ? 12.628 -13.641 -11.509 1.00 42.51 113 GLU A N 1
ATOM 700 C CA A GLU A 1 91 ? 11.547 -13.066 -10.694 0.60 44.07 113 GLU A CA 1
ATOM 701 C CA B GLU A 1 91 ? 11.531 -13.067 -10.691 0.40 42.14 113 GLU A CA 1
ATOM 702 C C . GLU A 1 91 ? 11.408 -13.747 -9.337 1.00 43.41 113 GLU A C 1
ATOM 703 O O . GLU A 1 91 ? 11.066 -13.105 -8.345 1.00 43.93 113 GLU A O 1
ATOM 714 N N . ALA A 1 92 ? 11.659 -15.048 -9.284 1.00 42.50 114 ALA A N 1
ATOM 715 C CA . ALA A 1 92 ? 11.616 -15.773 -8.012 1.00 43.63 114 ALA A CA 1
ATOM 716 C C . ALA A 1 92 ? 12.839 -15.504 -7.101 1.00 43.57 114 ALA A C 1
ATOM 717 O O . ALA A 1 92 ? 12.972 -16.118 -6.046 1.00 44.71 114 ALA A O 1
ATOM 719 N N . GLY A 1 93 ? 13.719 -14.586 -7.491 1.00 43.65 115 GLY A N 1
ATOM 720 C CA . GLY A 1 93 ? 14.907 -14.282 -6.690 1.00 42.95 115 GLY A CA 1
ATOM 721 C C . GLY A 1 93 ? 16.075 -15.245 -6.862 1.00 40.00 115 GLY A C 1
ATOM 722 O O . GLY A 1 93 ? 17.031 -15.211 -6.100 1.00 40.64 115 GLY A O 1
ATOM 723 N N . ILE A 1 94 ? 16.022 -16.088 -7.879 1.00 34.50 116 ILE A N 1
ATOM 724 C CA . ILE A 1 94 ? 17.093 -17.043 -8.137 1.00 35.53 116 ILE A CA 1
ATOM 725 C C . ILE A 1 94 ? 18.180 -16.452 -9.029 1.00 31.89 116 ILE A C 1
ATOM 726 O O . ILE A 1 94 ? 17.868 -15.844 -10.057 1.00 32.23 116 ILE A O 1
ATOM 731 N N . TRP A 1 95 ? 19.446 -16.601 -8.634 1.00 30.67 117 TRP A N 1
ATOM 732 C CA . TRP A 1 95 ? 20.592 -16.221 -9.506 1.00 31.00 117 TRP A CA 1
ATOM 733 C C . TRP A 1 95 ? 20.592 -16.979 -10.823 1.00 31.99 117 TRP A C 1
ATOM 734 O O . TRP A 1 95 ? 20.373 -18.193 -10.844 1.00 33.71 117 TRP A O 1
ATOM 745 N N . VAL A 1 96 ? 20.862 -16.293 -11.931 1.00 29.61 118 VAL A N 1
ATOM 746 C CA . VAL A 1 96 ? 20.910 -16.943 -13.215 1.00 26.94 118 VAL A CA 1
ATOM 747 C C . VAL A 1 96 ? 22.209 -16.692 -13.979 1.00 25.66 118 VAL A C 1
ATOM 748 O O . VAL A 1 96 ? 22.614 -15.523 -14.277 1.00 26.67 118 VAL A O 1
ATOM 752 N N . THR A 1 97 ? 22.860 -17.780 -14.329 1.00 27.00 119 THR A N 1
ATOM 753 C CA . THR A 1 97 ? 23.964 -17.776 -15.244 1.00 27.53 119 THR A CA 1
ATOM 754 C C . THR A 1 97 ? 23.526 -18.485 -16.547 1.00 29.64 119 THR A C 1
ATOM 755 O O . THR A 1 97 ? 23.070 -19.638 -16.523 1.00 31.76 119 THR A O 1
ATOM 759 N N . VAL A 1 98 ? 23.644 -17.776 -17.662 1.00 28.89 120 VAL A N 1
ATOM 760 C CA . VAL A 1 98 ? 23.391 -18.301 -18.975 1.00 30.96 120 VAL A CA 1
ATOM 761 C C . VAL A 1 98 ? 24.693 -18.627 -19.675 1.00 31.84 120 VAL A C 1
ATOM 762 O O . VAL A 1 98 ? 25.639 -17.849 -19.682 1.00 29.52 120 VAL A O 1
ATOM 766 N N . VAL A 1 99 ? 24.734 -19.776 -20.332 1.00 30.86 121 VAL A N 1
ATOM 767 C CA . VAL A 1 99 ? 25.920 -20.210 -20.980 1.00 29.87 121 VAL A CA 1
ATOM 768 C C . VAL A 1 99 ? 25.693 -20.402 -22.496 1.00 33.12 121 VAL A C 1
ATOM 769 O O . VAL A 1 99 ? 24.665 -20.938 -22.904 1.00 31.28 121 VAL A O 1
ATOM 773 N N . ASP A 1 100 ? 26.671 -19.997 -23.286 1.00 31.53 122 ASP A N 1
ATOM 774 C CA . ASP A 1 100 ? 26.748 -20.413 -24.725 1.00 36.45 122 ASP A CA 1
ATOM 775 C C . ASP A 1 100 ? 25.751 -19.726 -25.670 1.00 35.32 122 ASP A C 1
ATOM 776 O O . ASP A 1 100 ? 26.166 -19.064 -26.585 1.00 43.57 122 ASP A O 1
ATOM 781 N N . ARG A 1 101 ? 24.467 -19.931 -25.465 1.00 38.59 123 ARG A N 1
ATOM 782 C CA . ARG A 1 101 ? 23.399 -19.410 -26.328 1.00 43.18 123 ARG A CA 1
ATOM 783 C C . ARG A 1 101 ? 22.596 -18.397 -25.503 1.00 39.48 123 ARG A C 1
ATOM 784 O O . ARG A 1 101 ? 22.067 -18.727 -24.426 1.00 41.31 123 ARG A O 1
ATOM 792 N N . GLY A 1 102 ? 22.559 -17.144 -25.960 1.00 38.20 124 GLY A N 1
ATOM 793 C CA . GLY A 1 102 ? 21.804 -16.097 -25.299 1.00 36.49 124 GLY A CA 1
ATOM 794 C C . GLY A 1 102 ? 20.317 -16.262 -25.333 1.00 40.98 124 GLY A C 1
ATOM 795 O O . GLY A 1 102 ? 19.782 -17.004 -26.175 1.00 45.25 124 GLY A O 1
ATOM 796 N N . LEU A 1 103 ? 19.620 -15.582 -24.426 1.00 40.01 125 LEU A N 1
ATOM 797 C CA . LEU A 1 103 ? 18.165 -15.578 -24.492 1.00 42.83 125 LEU A CA 1
ATOM 798 C C . LEU A 1 103 ? 17.739 -14.551 -25.525 1.00 44.91 125 LEU A C 1
ATOM 799 O O . LEU A 1 103 ? 18.558 -13.825 -26.058 1.00 42.59 125 LEU A O 1
ATOM 804 N N . SER A 1 104 ? 16.469 -14.526 -25.856 1.00 46.95 126 SER A N 1
ATOM 805 C CA . SER A 1 104 ? 16.036 -13.677 -26.980 1.00 50.02 126 SER A CA 1
ATOM 806 C C . SER A 1 104 ? 15.912 -12.194 -26.544 1.00 52.18 126 SER A C 1
ATOM 807 O O . SER A 1 104 ? 16.037 -11.299 -27.372 1.00 54.18 126 SER A O 1
ATOM 810 N N . VAL A 1 105 ? 15.703 -11.971 -25.245 1.00 51.79 127 VAL A N 1
ATOM 811 C CA . VAL A 1 105 ? 15.650 -10.655 -24.602 1.00 52.47 127 VAL A CA 1
ATOM 812 C C . VAL A 1 105 ? 16.947 -10.438 -23.810 1.00 55.10 127 VAL A C 1
ATOM 813 O O . VAL A 1 105 ? 17.499 -11.364 -23.257 1.00 45.54 127 VAL A O 1
ATOM 817 N N . GLU A 1 106 ? 17.384 -9.191 -23.716 1.00 55.22 128 GLU A N 1
ATOM 818 C CA . GLU A 1 106 ? 18.623 -8.823 -23.059 1.00 55.19 128 GLU A CA 1
ATOM 819 C C . GLU A 1 106 ? 18.471 -8.516 -21.572 1.00 53.80 128 GLU A C 1
ATOM 820 O O . GLU A 1 106 ? 17.397 -8.127 -21.095 1.00 51.95 128 GLU A O 1
ATOM 826 N N . GLY A 1 107 ? 19.558 -8.693 -20.818 1.00 50.65 129 GLY A N 1
ATOM 827 C CA . GLY A 1 107 ? 19.591 -8.247 -19.433 1.00 44.04 129 GLY A CA 1
ATOM 828 C C . GLY A 1 107 ? 18.857 -9.117 -18.427 1.00 43.98 129 GLY A C 1
ATOM 829 O O . GLY A 1 107 ? 18.644 -8.700 -17.301 1.00 45.51 129 GLY A O 1
ATOM 830 N N . ILE A 1 108 ? 18.471 -10.334 -18.805 1.00 41.45 130 ILE A N 1
ATOM 831 C CA . ILE A 1 108 ? 17.838 -11.231 -17.845 1.00 39.88 130 ILE A CA 1
ATOM 832 C C . ILE A 1 108 ? 18.867 -11.803 -16.860 1.00 35.66 130 ILE A C 1
ATOM 833 O O . ILE A 1 108 ? 18.732 -11.607 -15.659 1.00 37.11 130 ILE A O 1
ATOM 838 N N . GLU A 1 109 ? 19.874 -12.467 -17.380 1.00 33.83 131 GLU A N 1
ATOM 839 C CA . GLU A 1 109 ? 20.831 -13.191 -16.540 1.00 33.35 131 GLU A CA 1
ATOM 840 C C . GLU A 1 109 ? 21.712 -12.278 -15.690 1.00 31.80 131 GLU A C 1
ATOM 841 O O . GLU A 1 109 ? 22.106 -11.172 -16.113 1.00 29.65 131 GLU A O 1
ATOM 847 N N . ASP A 1 110 ? 22.115 -12.804 -14.557 1.00 28.99 132 ASP A N 1
ATOM 848 C CA . ASP A 1 110 ? 23.142 -12.171 -13.718 1.00 28.84 132 ASP A CA 1
ATOM 849 C C . ASP A 1 110 ? 24.529 -12.274 -14.378 1.00 29.12 132 ASP A C 1
ATOM 850 O O . ASP A 1 110 ? 25.281 -11.332 -14.350 1.00 28.88 132 ASP A O 1
ATOM 855 N N . LEU A 1 111 ? 24.822 -13.408 -14.980 1.00 27.41 133 LEU A N 1
ATOM 856 C CA . LEU A 1 111 ? 26.090 -13.690 -15.614 1.00 28.90 133 LEU A CA 1
ATOM 857 C C . LEU A 1 111 ? 25.882 -14.478 -16.924 1.00 29.20 133 LEU A C 1
ATOM 858 O O . LEU A 1 111 ? 25.058 -15.423 -16.966 1.00 26.56 133 LEU A O 1
ATOM 863 N N . TYR A 1 112 ? 26.609 -14.074 -17.952 1.00 27.26 134 TYR A N 1
ATOM 864 C CA . TYR A 1 112 ? 26.648 -14.716 -19.271 1.00 27.49 134 TYR A CA 1
ATOM 865 C C . TYR A 1 112 ? 28.083 -15.190 -19.510 1.00 26.56 134 TYR A C 1
ATOM 866 O O . TYR A 1 112 ? 29.061 -14.444 -19.304 1.00 29.03 134 TYR A O 1
ATOM 875 N N . VAL A 1 113 ? 28.224 -16.464 -19.791 1.00 26.46 135 VAL A N 1
ATOM 876 C CA . VAL A 1 113 ? 29.522 -17.090 -20.102 1.00 27.01 135 VAL A CA 1
ATOM 877 C C . VAL A 1 113 ? 29.443 -17.779 -21.472 1.00 26.30 135 VAL A C 1
ATOM 878 O O . VAL A 1 113 ? 28.552 -18.605 -21.724 1.00 28.65 135 VAL A O 1
ATOM 882 N N . ALA A 1 114 ? 30.356 -17.471 -22.354 1.00 25.54 136 ALA A N 1
ATOM 883 C CA . ALA A 1 114 ? 30.392 -18.159 -23.644 1.00 29.83 136 ALA A CA 1
ATOM 884 C C . ALA A 1 114 ? 31.797 -18.172 -24.201 1.00 28.15 136 ALA A C 1
ATOM 885 O O . ALA A 1 114 ? 32.639 -17.413 -23.741 1.00 28.64 136 ALA A O 1
ATOM 887 N N . GLY A 1 115 ? 32.032 -18.982 -25.240 1.00 28.28 137 GLY A N 1
ATOM 888 C CA . GLY A 1 115 ? 33.306 -18.941 -25.947 1.00 28.33 137 GLY A CA 1
ATOM 889 C C . GLY A 1 115 ? 33.454 -17.712 -26.853 1.00 29.91 137 GLY A C 1
ATOM 890 O O . GLY A 1 115 ? 32.498 -16.914 -27.059 1.00 32.24 137 GLY A O 1
ATOM 891 N N . ASP A 1 116 ? 34.650 -17.576 -27.435 1.00 29.03 138 ASP A N 1
ATOM 892 C CA . ASP A 1 116 ? 35.001 -16.415 -28.202 1.00 29.91 138 ASP A CA 1
ATOM 893 C C . ASP A 1 116 ? 35.110 -16.762 -29.722 1.00 30.39 138 ASP A C 1
ATOM 894 O O . ASP A 1 116 ? 36.134 -17.214 -30.220 1.00 30.19 138 ASP A O 1
ATOM 899 N N . ASN A 1 117 ? 34.029 -16.572 -30.430 1.00 31.49 139 ASN A N 1
ATOM 900 C CA . ASN A 1 117 ? 34.041 -16.863 -31.863 1.00 30.07 139 ASN A CA 1
ATOM 901 C C . ASN A 1 117 ? 34.930 -15.971 -32.743 1.00 28.41 139 ASN A C 1
ATOM 902 O O . ASN A 1 117 ? 35.703 -16.529 -33.517 1.00 29.52 139 ASN A O 1
ATOM 907 N N . PRO A 1 118 ? 34.937 -14.620 -32.551 1.00 29.25 140 PRO A N 1
ATOM 908 C CA . PRO A 1 118 ? 35.925 -13.772 -33.267 1.00 28.55 140 PRO A CA 1
ATOM 909 C C . PRO A 1 118 ? 37.355 -14.135 -32.882 1.00 29.75 140 PRO A C 1
ATOM 910 O O . PRO A 1 118 ? 38.218 -14.265 -33.740 1.00 30.42 140 PRO A O 1
ATOM 914 N N . GLY A 1 119 ? 37.578 -14.330 -31.598 1.00 25.79 141 GLY A N 1
ATOM 915 C CA . GLY A 1 119 ? 38.870 -14.841 -31.088 1.00 30.83 141 GLY A CA 1
ATOM 916 C C . GLY A 1 119 ? 39.383 -16.130 -31.750 1.00 27.53 141 GLY A C 1
ATOM 917 O O . GLY A 1 119 ? 40.559 -16.212 -32.087 1.00 30.38 141 GLY A O 1
ATOM 918 N N . PHE A 1 120 ? 38.520 -17.130 -31.836 1.00 30.52 142 PHE A N 1
ATOM 919 C CA . PHE A 1 120 ? 38.801 -18.403 -32.488 1.00 30.66 142 PHE A CA 1
ATOM 920 C C . PHE A 1 120 ? 39.330 -18.169 -33.901 1.00 28.73 142 PHE A C 1
ATOM 921 O O . PHE A 1 120 ? 40.431 -18.609 -34.289 1.00 27.10 142 PHE A O 1
ATOM 929 N N . GLY A 1 121 ? 38.563 -17.427 -34.651 1.00 27.53 143 GLY A N 1
ATOM 930 C CA . GLY A 1 121 ? 38.949 -17.035 -36.012 1.00 27.73 143 GLY A CA 1
ATOM 931 C C . GLY A 1 121 ? 40.280 -16.325 -36.155 1.00 29.71 143 GLY A C 1
ATOM 932 O O . GLY A 1 121 ? 41.100 -16.690 -36.986 1.00 28.27 143 GLY A O 1
ATOM 933 N N . ARG A 1 122 ? 40.496 -15.332 -35.295 1.00 30.78 144 ARG A N 1
ATOM 934 C CA . ARG A 1 122 ? 41.686 -14.541 -35.312 1.00 29.93 144 ARG A CA 1
ATOM 935 C C . ARG A 1 122 ? 42.906 -15.370 -34.914 1.00 30.81 144 ARG A C 1
ATOM 936 O O . ARG A 1 122 ? 43.921 -15.271 -35.575 1.00 29.68 144 ARG A O 1
ATOM 944 N N . VAL A 1 123 ? 42.781 -16.185 -33.866 1.00 30.26 145 VAL A N 1
ATOM 945 C CA . VAL A 1 123 ? 43.915 -17.035 -33.450 1.00 33.76 145 VAL A CA 1
ATOM 946 C C . VAL A 1 123 ? 44.314 -17.992 -34.588 1.00 30.84 145 VAL A C 1
ATOM 947 O O . VAL A 1 123 ? 45.501 -18.112 -34.897 1.00 30.52 145 VAL A O 1
ATOM 951 N N . ALA A 1 124 ? 43.316 -18.576 -35.257 1.00 30.30 146 ALA A N 1
ATOM 952 C CA . ALA A 1 124 ? 43.568 -19.459 -36.396 1.00 30.20 146 ALA A CA 1
ATOM 953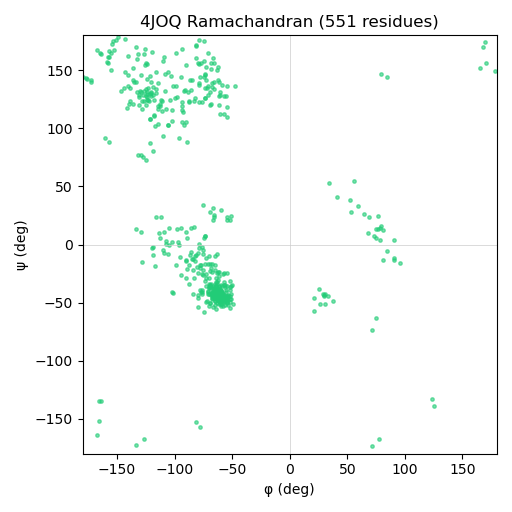 C C . ALA A 1 124 ? 44.238 -18.692 -37.516 1.00 34.62 146 ALA A C 1
ATOM 954 O O . ALA A 1 124 ? 45.193 -19.186 -38.131 1.00 34.53 146 ALA A O 1
ATOM 956 N N . GLY A 1 125 ? 43.720 -17.490 -37.778 1.00 31.71 147 GLY A N 1
ATOM 957 C CA . GLY A 1 125 ? 44.189 -16.671 -38.892 1.00 32.15 147 GLY A CA 1
ATOM 958 C C . GLY A 1 125 ? 45.616 -16.187 -38.689 1.00 31.01 147 GLY A C 1
ATOM 959 O O . GLY A 1 125 ? 46.424 -16.231 -39.639 1.00 33.40 147 GLY A O 1
ATOM 960 N N . GLU A 1 126 ? 45.930 -15.787 -37.453 1.00 32.95 148 GLU A N 1
ATOM 961 C CA . GLU A 1 126 ? 47.268 -15.358 -37.065 1.00 35.80 148 GLU A CA 1
ATOM 962 C C . GLU A 1 126 ? 48.290 -16.495 -37.259 1.00 35.33 148 GLU A C 1
ATOM 963 O O . GLU A 1 126 ? 49.373 -16.263 -37.760 1.00 36.67 148 GLU A O 1
ATOM 969 N N . TYR A 1 127 ? 47.875 -17.716 -36.939 1.00 39.06 149 TYR A N 1
ATOM 970 C CA . TYR A 1 127 ? 48.713 -18.900 -37.130 1.00 35.22 149 TYR A CA 1
ATOM 971 C C . TYR A 1 127 ? 49.005 -19.113 -38.600 1.00 36.70 149 TYR A C 1
ATOM 972 O O . TYR A 1 127 ? 50.167 -19.225 -38.961 1.00 35.88 149 TYR A O 1
ATOM 981 N N . PHE A 1 128 ? 47.976 -19.111 -39.469 1.00 35.45 150 PHE A N 1
ATOM 982 C CA . PHE A 1 128 ? 48.206 -19.140 -40.891 1.00 37.28 150 PHE A CA 1
ATOM 983 C C . PHE A 1 128 ? 49.141 -18.028 -41.412 1.00 39.40 150 PHE A C 1
ATOM 984 O O . PHE A 1 128 ? 50.077 -18.338 -42.158 1.00 40.35 150 PHE A O 1
ATOM 992 N N . ALA A 1 129 ? 48.876 -16.754 -41.089 1.00 38.02 151 ALA A N 1
ATOM 993 C CA . ALA A 1 129 ? 49.758 -15.659 -41.502 1.00 40.32 151 ALA A CA 1
ATOM 994 C C . ALA A 1 129 ? 51.204 -15.808 -41.025 1.00 41.93 151 ALA A C 1
ATOM 995 O O . ALA A 1 129 ? 52.123 -15.339 -41.690 1.00 45.60 151 ALA A O 1
ATOM 997 N N . GLN A 1 130 ? 51.406 -16.369 -39.847 1.00 44.77 152 GLN A N 1
ATOM 998 C CA . GLN A 1 130 ? 52.762 -16.521 -39.317 1.00 50.43 152 GLN A CA 1
ATOM 999 C C . GLN A 1 130 ? 53.488 -17.788 -39.818 1.00 50.53 152 GLN A C 1
ATOM 1000 O O . GLN A 1 130 ? 54.707 -17.915 -39.677 1.00 52.22 152 GLN A O 1
ATOM 1006 N N . HIS A 1 131 ? 52.775 -18.714 -40.442 1.00 49.25 153 HIS A N 1
ATOM 1007 C CA . HIS A 1 131 ? 53.441 -19.945 -40.906 1.00 45.37 153 HIS A CA 1
ATOM 1008 C C . HIS A 1 131 ? 53.401 -20.212 -42.401 1.00 48.42 153 HIS A C 1
ATOM 1009 O O . HIS A 1 131 ? 53.981 -21.185 -42.859 1.00 50.91 153 HIS A O 1
ATOM 1016 N N . LEU A 1 132 ? 52.733 -19.361 -43.167 1.00 44.73 154 LEU A N 1
ATOM 1017 C CA . LEU A 1 132 ? 52.632 -19.528 -44.619 1.00 44.22 154 LEU A CA 1
ATOM 1018 C C . LEU A 1 132 ? 53.135 -18.296 -45.322 1.00 47.08 154 LEU A C 1
ATOM 1019 O O . LEU A 1 132 ? 52.677 -17.190 -45.041 1.00 50.90 154 LEU A O 1
ATOM 1024 N N . GLU A 1 133 ? 54.030 -18.490 -46.282 1.00 48.56 155 GLU A N 1
ATOM 1025 C CA A GLU A 1 133 ? 54.584 -17.378 -47.037 0.60 51.56 155 GLU A CA 1
ATOM 1026 C CA B GLU A 1 133 ? 54.589 -17.375 -47.048 0.40 48.69 155 GLU A CA 1
ATOM 1027 C C . GLU A 1 133 ? 53.595 -16.996 -48.133 1.00 50.29 155 GLU A C 1
ATOM 1028 O O . GLU A 1 133 ? 52.707 -17.782 -48.488 1.00 45.75 155 GLU A O 1
ATOM 1039 N N . SER A 1 134 ? 53.743 -15.784 -48.641 1.00 47.86 156 SER A N 1
ATOM 1040 C CA . SER A 1 134 ? 52.874 -15.262 -49.663 1.00 46.76 156 SER A CA 1
ATOM 1041 C C . SER A 1 134 ? 52.806 -16.190 -50.863 1.00 49.71 156 SER A C 1
ATOM 1042 O O . SER A 1 134 ? 53.811 -16.762 -51.266 1.00 55.43 156 SER A O 1
ATOM 1045 N N . GLY A 1 135 ? 51.604 -16.400 -51.385 1.00 46.97 157 GLY A N 1
ATOM 1046 C CA . GLY A 1 135 ? 51.368 -17.291 -52.514 1.00 45.72 157 GLY A CA 1
ATOM 1047 C C . GLY A 1 135 ? 51.043 -18.744 -52.197 1.00 43.53 157 GLY A C 1
ATOM 1048 O O . GLY A 1 135 ? 50.619 -19.482 -53.095 1.00 43.18 157 GLY A O 1
ATOM 1049 N N . LYS A 1 136 ? 51.217 -19.171 -50.951 1.00 45.03 158 LYS A N 1
ATOM 1050 C CA . LYS A 1 136 ? 50.699 -20.476 -50.535 1.00 44.03 158 LYS A CA 1
ATOM 1051 C C . LYS A 1 136 ? 49.170 -20.480 -50.656 1.00 40.50 158 LYS A C 1
ATOM 1052 O O . LYS A 1 136 ? 48.500 -19.448 -50.525 1.00 46.82 158 LYS A O 1
ATOM 1058 N N . LYS A 1 137 ? 48.650 -21.669 -50.871 1.00 39.65 159 LYS A N 1
ATOM 1059 C CA . LYS A 1 137 ? 47.274 -21.904 -51.219 1.00 34.88 159 LYS A CA 1
ATOM 1060 C C . LYS A 1 137 ? 46.633 -22.693 -50.099 1.00 33.89 159 LYS A C 1
ATOM 1061 O O . LYS A 1 137 ? 47.207 -23.676 -49.623 1.00 37.66 159 LYS A O 1
ATOM 1067 N N . ILE A 1 138 ? 45.447 -22.272 -49.683 1.00 34.00 160 ILE A N 1
ATOM 1068 C CA . ILE A 1 138 ? 44.646 -22.977 -48.681 1.00 31.21 160 ILE A CA 1
ATOM 1069 C C . ILE A 1 138 ? 43.205 -23.139 -49.130 1.00 32.41 160 ILE A C 1
ATOM 1070 O O . ILE A 1 138 ? 42.735 -22.478 -50.074 1.00 31.53 160 ILE A O 1
ATOM 1075 N N . VAL A 1 139 ? 42.523 -24.035 -48.454 1.00 32.53 161 VAL A N 1
ATOM 1076 C CA . VAL A 1 139 ? 41.088 -24.158 -48.554 1.00 33.95 161 VAL A CA 1
ATOM 1077 C C . VAL A 1 139 ? 40.533 -24.029 -47.125 1.00 31.47 161 VAL A C 1
ATOM 1078 O O . VAL A 1 139 ? 41.218 -24.318 -46.171 1.00 29.47 161 VAL A O 1
ATOM 1082 N N . VAL A 1 140 ? 39.275 -23.610 -47.018 1.00 32.12 162 VAL A N 1
ATOM 1083 C CA . VAL A 1 140 ? 38.575 -23.454 -45.766 1.00 29.30 162 VAL A CA 1
ATOM 1084 C C . VAL A 1 140 ? 37.277 -24.229 -45.704 1.00 29.86 162 VAL A C 1
ATOM 1085 O O . VAL A 1 140 ? 36.491 -24.242 -46.659 1.00 30.53 162 VAL A O 1
ATOM 1089 N N . LEU A 1 141 ? 37.067 -24.932 -44.598 1.00 32.74 163 LEU A N 1
ATOM 1090 C CA A LEU A 1 141 ? 35.772 -25.551 -44.342 0.60 31.39 163 LEU A CA 1
ATOM 1091 C CA B LEU A 1 141 ? 35.790 -25.574 -44.320 0.40 30.81 163 LEU A CA 1
ATOM 1092 C C . LEU A 1 141 ? 35.082 -24.696 -43.312 1.00 29.98 163 LEU A C 1
ATOM 1093 O O . LEU A 1 141 ? 35.632 -24.424 -42.260 1.00 32.59 163 LEU A O 1
ATOM 1102 N N . ARG A 1 142 ? 33.883 -24.249 -43.652 1.00 28.02 164 ARG A N 1
ATOM 1103 C CA . ARG A 1 142 ? 33.044 -23.510 -42.759 1.00 27.95 164 ARG A CA 1
ATOM 1104 C C . ARG A 1 142 ? 32.090 -24.471 -42.027 1.00 31.06 164 ARG A C 1
ATOM 1105 O O . ARG A 1 142 ? 31.939 -25.655 -42.412 1.00 31.14 164 ARG A O 1
ATOM 1113 N N . GLY A 1 143 ? 31.428 -23.947 -41.002 1.00 33.19 165 GLY A N 1
ATOM 1114 C CA . GLY A 1 143 ? 30.400 -24.659 -40.276 1.00 33.80 165 GLY A CA 1
ATOM 1115 C C . GLY A 1 143 ? 29.047 -24.631 -40.951 1.00 32.82 165 GLY A C 1
ATOM 1116 O O . GLY A 1 143 ? 28.945 -24.511 -42.169 1.00 35.19 165 GLY A O 1
ATOM 1117 N N . ILE A 1 144 ? 27.993 -24.736 -40.134 1.00 35.15 166 ILE A N 1
ATOM 1118 C CA . ILE A 1 144 ? 26.617 -24.526 -40.591 1.00 39.19 166 ILE A CA 1
ATOM 1119 C C . ILE A 1 144 ? 26.449 -23.024 -40.862 1.00 34.47 166 ILE A C 1
ATOM 1120 O O . ILE A 1 144 ? 26.894 -22.231 -40.023 1.00 38.25 166 ILE A O 1
ATOM 1125 N N . PRO A 1 145 ? 25.807 -22.626 -41.982 1.00 38.60 167 PRO A N 1
ATOM 1126 C CA . PRO A 1 145 ? 25.632 -21.169 -42.173 1.00 38.70 167 PRO A CA 1
ATOM 1127 C C . PRO A 1 145 ? 24.902 -20.499 -41.014 1.00 39.61 167 PRO A C 1
ATOM 1128 O O . PRO A 1 145 ? 23.743 -20.797 -40.765 1.00 42.28 167 PRO A O 1
ATOM 1132 N N . THR A 1 146 ? 25.619 -19.651 -40.275 1.00 38.14 168 THR A N 1
ATOM 1133 C CA . THR A 1 146 ? 25.134 -19.085 -39.012 1.00 35.82 168 THR A CA 1
ATOM 1134 C C . THR A 1 146 ? 25.893 -17.801 -38.697 1.00 37.47 168 THR A C 1
ATOM 1135 O O . THR A 1 146 ? 27.024 -17.595 -39.174 1.00 32.20 168 THR A O 1
ATOM 1139 N N . THR A 1 147 ? 25.316 -16.983 -37.808 1.00 34.47 169 THR A N 1
ATOM 1140 C CA . THR A 1 147 ? 26.058 -15.840 -37.230 1.00 35.51 169 THR A CA 1
ATOM 1141 C C . THR A 1 147 ? 27.386 -16.261 -36.609 1.00 34.14 169 THR A C 1
ATOM 1142 O O . THR A 1 147 ? 28.429 -15.636 -36.817 1.00 32.04 169 THR A O 1
ATOM 1146 N N . LEU A 1 148 ? 27.375 -17.349 -35.847 1.00 34.94 170 LEU A N 1
ATOM 1147 C CA . LEU A 1 148 ? 28.591 -17.839 -35.236 1.00 34.55 170 LEU A CA 1
ATOM 1148 C C . LEU A 1 148 ? 29.686 -18.208 -36.247 1.00 29.99 170 LEU A C 1
ATOM 1149 O O . LEU A 1 148 ? 30.859 -17.790 -36.132 1.00 30.06 170 LEU A O 1
ATOM 1154 N N . ASP A 1 149 ? 29.314 -18.966 -37.261 1.00 29.94 171 ASP A N 1
ATOM 1155 C CA . ASP A 1 149 ? 30.281 -19.279 -38.338 1.00 29.99 171 ASP A CA 1
ATOM 1156 C C . ASP A 1 149 ? 30.790 -17.962 -39.000 1.00 27.83 171 ASP A C 1
ATOM 1157 O O . ASP A 1 149 ? 31.972 -17.861 -39.283 1.00 26.74 171 ASP A O 1
ATOM 1162 N N . ASN A 1 150 ? 29.921 -16.986 -39.223 1.00 28.76 172 ASN A N 1
ATOM 1163 C CA . ASN A 1 150 ? 30.329 -15.734 -39.826 1.00 30.36 172 ASN A CA 1
ATOM 1164 C C . ASN A 1 150 ? 31.381 -15.048 -38.999 1.00 28.99 172 ASN A C 1
ATOM 1165 O O . ASN A 1 150 ? 32.322 -14.505 -39.547 1.00 29.37 172 ASN A O 1
ATOM 1170 N N . GLU A 1 151 ? 31.213 -15.062 -37.664 1.00 31.04 173 GLU A N 1
ATOM 1171 C CA . GLU A 1 151 ? 32.170 -14.427 -36.764 1.00 31.08 173 GLU A CA 1
ATOM 1172 C C . GLU A 1 151 ? 33.541 -15.039 -36.865 1.00 27.64 173 GLU A C 1
ATOM 1173 O O . GLU A 1 151 ? 34.493 -14.314 -36.919 1.00 29.33 173 GLU A O 1
ATOM 1179 N N . ARG A 1 152 ? 33.632 -16.356 -36.903 1.00 28.65 174 ARG A N 1
ATOM 1180 C CA . ARG A 1 152 ? 34.910 -17.053 -36.994 1.00 28.12 174 ARG A CA 1
ATOM 1181 C C . ARG A 1 152 ? 35.564 -16.694 -38.340 1.00 27.87 174 ARG A C 1
ATOM 1182 O O . ARG A 1 152 ? 36.742 -16.265 -38.405 1.00 25.96 174 ARG A O 1
ATOM 1190 N N . VAL A 1 153 ? 34.763 -16.770 -39.405 1.00 28.37 175 VAL A N 1
ATOM 1191 C CA . VAL A 1 153 ? 35.330 -16.634 -40.786 1.00 28.67 175 VAL A CA 1
ATOM 1192 C C . VAL A 1 153 ? 35.761 -15.193 -41.017 1.00 27.40 175 VAL A C 1
ATOM 1193 O O . VAL A 1 153 ? 36.844 -14.952 -41.589 1.00 27.07 175 VAL A O 1
ATOM 1197 N N . GLU A 1 154 ? 34.963 -14.222 -40.589 1.00 27.26 176 GLU A N 1
ATOM 1198 C CA . GLU A 1 154 ? 35.347 -12.819 -40.726 1.00 28.17 176 GLU A CA 1
ATOM 1199 C C . GLU A 1 154 ? 36.632 -12.490 -39.965 1.00 30.05 176 GLU A C 1
ATOM 1200 O O . GLU A 1 154 ? 37.515 -11.767 -40.479 1.00 30.29 176 GLU A O 1
ATOM 1206 N N . ALA A 1 155 ? 36.770 -13.059 -38.777 1.00 23.56 177 ALA A N 1
ATOM 1207 C CA . ALA A 1 155 ? 38.002 -12.770 -37.984 1.00 25.58 177 ALA A CA 1
ATOM 1208 C C . ALA A 1 155 ? 39.240 -13.417 -38.618 1.00 24.24 177 ALA A C 1
ATOM 1209 O O . ALA A 1 155 ? 40.316 -12.798 -38.646 1.00 27.14 177 ALA A O 1
ATOM 1211 N N . PHE A 1 156 ? 39.084 -14.623 -39.192 1.00 24.61 178 PHE A N 1
ATOM 1212 C CA . PHE A 1 156 ? 40.137 -15.334 -39.853 1.00 25.79 178 PHE A CA 1
ATOM 1213 C C . PHE A 1 156 ? 40.568 -14.553 -41.079 1.00 25.95 178 PHE A C 1
ATOM 1214 O O . PHE A 1 156 ? 41.738 -14.357 -41.340 1.00 28.44 178 PHE A O 1
ATOM 1222 N N . THR A 1 157 ? 39.596 -14.142 -41.865 1.00 27.25 179 THR A N 1
ATOM 1223 C CA . THR A 1 157 ? 39.855 -13.397 -43.068 1.00 30.97 179 THR A CA 1
ATOM 1224 C C . THR A 1 157 ? 40.563 -12.085 -42.779 1.00 27.77 179 THR A C 1
ATOM 1225 O O . THR A 1 157 ? 41.535 -11.729 -43.473 1.00 31.70 179 THR A O 1
ATOM 1229 N N . ALA A 1 158 ? 40.136 -11.385 -41.747 1.00 28.31 180 ALA A N 1
ATOM 1230 C CA . ALA A 1 158 ? 40.818 -10.139 -41.312 1.00 31.94 180 ALA A CA 1
ATOM 1231 C C . ALA A 1 158 ? 42.296 -10.427 -40.910 1.00 34.06 180 ALA A C 1
ATOM 1232 O O . ALA A 1 158 ? 43.205 -9.662 -41.210 1.00 35.29 180 ALA A O 1
ATOM 1234 N N . ALA A 1 159 ? 42.531 -11.554 -40.254 1.00 34.63 181 ALA A N 1
ATOM 1235 C CA . ALA A 1 159 ? 43.859 -11.875 -39.796 1.00 37.74 181 ALA A CA 1
ATOM 1236 C C . ALA A 1 159 ? 44.849 -12.227 -40.888 1.00 39.57 181 ALA A C 1
ATOM 1237 O O . ALA A 1 159 ? 46.031 -11.992 -40.699 1.00 37.25 181 ALA A O 1
ATOM 1239 N N . ILE A 1 160 ? 44.397 -12.768 -42.013 1.00 36.15 182 ILE A N 1
ATOM 1240 C CA . ILE A 1 160 ? 45.325 -13.088 -43.109 1.00 36.07 182 ILE A CA 1
ATOM 1241 C C . ILE A 1 160 ? 45.371 -11.986 -44.171 1.00 35.08 182 ILE A C 1
ATOM 1242 O O . ILE A 1 160 ? 46.034 -12.096 -45.226 1.00 36.10 182 ILE A O 1
ATOM 1247 N N . GLU A 1 161 ? 44.630 -10.916 -43.945 1.00 37.32 183 GLU A N 1
ATOM 1248 C CA . GLU A 1 161 ? 44.680 -9.802 -44.863 1.00 44.14 183 GLU A CA 1
ATOM 1249 C C . GLU A 1 161 ? 46.135 -9.303 -45.043 1.00 44.03 183 GLU A C 1
ATOM 1250 O O . GLU A 1 161 ? 46.863 -9.090 -44.059 1.00 45.84 183 GLU A O 1
ATOM 1256 N N . GLY A 1 162 ? 46.546 -9.205 -46.309 1.00 48.91 184 GLY A N 1
ATOM 1257 C CA . GLY A 1 162 ? 47.904 -8.797 -46.695 1.00 56.08 184 GLY A CA 1
ATOM 1258 C C . GLY A 1 162 ? 49.010 -9.852 -46.585 1.00 56.10 184 GLY A C 1
ATOM 1259 O O . GLY A 1 162 ? 50.165 -9.544 -46.843 1.00 55.18 184 GLY A O 1
ATOM 1260 N N . SER A 1 163 ? 48.678 -11.090 -46.226 1.00 48.52 185 SER A N 1
ATOM 1261 C CA . SER A 1 163 ? 49.686 -12.153 -46.106 1.00 46.33 185 SER A CA 1
ATOM 1262 C C . SER A 1 163 ? 50.088 -12.688 -47.449 1.00 45.85 185 SER A C 1
ATOM 1263 O O . SER A 1 163 ? 51.099 -13.377 -47.578 1.00 54.74 185 SER A O 1
ATOM 1266 N N . GLY A 1 164 ? 49.270 -12.421 -48.457 1.00 45.38 186 GLY A N 1
ATOM 1267 C CA . GLY A 1 164 ? 49.438 -12.999 -49.759 1.00 44.65 186 GLY A CA 1
ATOM 1268 C C . GLY A 1 164 ? 49.023 -14.451 -49.803 1.00 41.41 186 GLY A C 1
ATOM 1269 O O . GLY A 1 164 ? 49.325 -15.142 -50.756 1.00 44.89 186 GLY A O 1
ATOM 1270 N N . ILE A 1 165 ? 48.329 -14.938 -48.785 1.00 37.79 187 ILE A N 1
ATOM 1271 C CA . ILE A 1 165 ? 47.868 -16.322 -48.832 1.00 38.39 187 ILE A CA 1
ATOM 1272 C C . ILE A 1 165 ? 46.721 -16.357 -49.827 1.00 38.53 187 ILE A C 1
ATOM 1273 O O . ILE A 1 165 ? 45.926 -15.452 -49.824 1.00 41.07 187 ILE A O 1
ATOM 1278 N N . GLU A 1 166 ? 46.691 -17.332 -50.728 1.00 39.91 188 GLU A N 1
ATOM 1279 C CA . GLU A 1 166 ? 45.588 -17.492 -51.685 1.00 39.40 188 GLU A CA 1
ATOM 1280 C C . GLU A 1 166 ? 44.532 -18.444 -51.115 1.00 36.53 188 GLU A C 1
ATOM 1281 O O . GLU A 1 166 ? 44.777 -19.630 -50.904 1.00 37.32 188 GLU A O 1
ATOM 1287 N N . VAL A 1 167 ? 43.348 -17.931 -50.846 1.00 36.39 189 VAL A N 1
ATOM 1288 C CA . VAL A 1 167 ? 42.259 -18.814 -50.377 1.00 34.37 189 VAL A CA 1
ATOM 1289 C C . VAL A 1 167 ? 41.522 -19.312 -51.594 1.00 32.42 189 VAL A C 1
ATOM 1290 O O . VAL A 1 167 ? 40.761 -18.546 -52.209 1.00 31.48 189 VAL A O 1
ATOM 1294 N N . LEU A 1 168 ? 41.747 -20.575 -51.934 1.00 31.57 190 LEU A N 1
ATOM 1295 C CA . LEU A 1 168 ? 41.272 -21.173 -53.148 1.00 35.07 190 LEU A CA 1
ATOM 1296 C C . LEU A 1 168 ? 39.779 -21.211 -53.102 1.00 36.93 190 LEU A C 1
ATOM 1297 O O . LEU A 1 168 ? 39.150 -20.873 -54.082 1.00 34.04 190 LEU A O 1
ATOM 1302 N N . ASP A 1 169 ? 39.223 -21.628 -51.968 1.00 37.21 191 ASP A N 1
ATOM 1303 C CA . ASP A 1 169 ? 37.774 -21.634 -51.768 1.00 36.50 191 ASP A CA 1
ATOM 1304 C C . ASP A 1 169 ? 37.398 -21.825 -50.302 1.00 31.59 191 ASP A C 1
ATOM 1305 O O . ASP A 1 169 ? 38.225 -22.247 -49.466 1.00 31.09 191 ASP A O 1
ATOM 1318 N N . GLN A 1 171 ? 33.946 -23.566 -48.383 1.00 32.42 193 GLN A N 1
ATOM 1319 C CA . GLN A 1 171 ? 32.659 -24.246 -48.444 1.00 33.77 193 GLN A CA 1
ATOM 1320 C C . GLN A 1 171 ? 32.194 -24.702 -47.069 1.00 31.87 193 GLN A C 1
ATOM 1321 O O . GLN A 1 171 ? 33.003 -24.887 -46.165 1.00 33.23 193 GLN A O 1
ATOM 1327 N N . HIS A 1 172 ? 30.890 -24.879 -46.923 1.00 32.37 194 HIS A N 1
ATOM 1328 C CA . HIS A 1 172 ? 30.291 -25.294 -45.644 1.00 32.55 194 HIS A CA 1
ATOM 1329 C C . HIS A 1 172 ? 30.391 -26.805 -45.499 1.00 36.20 194 HIS A C 1
ATOM 1330 O O . HIS A 1 172 ? 29.981 -27.531 -46.391 1.00 36.22 194 HIS A O 1
ATOM 1337 N N . GLY A 1 173 ? 30.972 -27.263 -44.391 1.00 33.52 195 GLY A N 1
ATOM 1338 C CA . GLY A 1 173 ? 30.956 -28.665 -44.006 1.00 34.68 195 GLY A CA 1
ATOM 1339 C C . GLY A 1 173 ? 30.052 -28.961 -42.843 1.00 35.23 195 GLY A C 1
ATOM 1340 O O . GLY A 1 173 ? 30.026 -30.085 -42.342 1.00 37.13 195 GLY A O 1
ATOM 1341 N N . ASN A 1 174 ? 29.345 -27.941 -42.363 1.00 37.78 196 ASN A N 1
ATOM 1342 C CA . ASN A 1 174 ? 28.258 -28.121 -41.427 1.00 40.58 196 ASN A CA 1
ATOM 1343 C C . ASN A 1 174 ? 28.609 -28.777 -40.124 1.00 37.97 196 ASN A C 1
ATOM 1344 O O . ASN A 1 174 ? 27.746 -29.414 -39.570 1.00 38.58 196 ASN A O 1
ATOM 1349 N N . TRP A 1 175 ? 29.837 -28.549 -39.614 1.00 34.92 197 TRP A N 1
ATOM 1350 C CA . TRP A 1 175 ? 30.357 -29.193 -38.417 1.00 40.48 197 TRP A CA 1
ATOM 1351 C C . TRP A 1 175 ? 29.993 -30.695 -38.327 1.00 41.37 197 TRP A C 1
ATOM 1352 O O . TRP A 1 175 ? 29.710 -31.210 -37.243 1.00 40.42 197 TRP A O 1
ATOM 1363 N N . ASN A 1 176 ? 30.080 -31.368 -39.468 1.00 40.65 198 ASN A N 1
ATOM 1364 C CA . ASN A 1 176 ? 29.664 -32.766 -39.655 1.00 46.68 198 ASN A CA 1
ATOM 1365 C C . ASN A 1 176 ? 30.800 -33.478 -40.403 1.00 47.59 198 ASN A C 1
ATOM 1366 O O . ASN A 1 176 ? 31.285 -32.977 -41.434 1.00 42.83 198 ASN A O 1
ATOM 1371 N N . ARG A 1 177 ? 31.224 -34.642 -39.908 1.00 44.96 199 ARG A N 1
ATOM 1372 C CA . ARG A 1 177 ? 32.336 -35.374 -40.495 1.00 47.18 199 ARG A CA 1
ATOM 1373 C C . ARG A 1 177 ? 32.097 -35.735 -41.977 1.00 45.61 199 ARG A C 1
ATOM 1374 O O . ARG A 1 177 ? 32.983 -35.609 -42.835 1.00 40.11 199 ARG A O 1
ATOM 1382 N N . ASP A 1 178 ? 30.888 -36.153 -42.295 1.00 45.42 200 ASP A N 1
ATOM 1383 C CA . ASP A 1 178 ? 30.619 -36.669 -43.644 1.00 50.50 200 ASP A CA 1
ATOM 1384 C C . ASP A 1 178 ? 30.481 -35.573 -44.686 1.00 47.36 200 ASP A C 1
ATOM 1385 O O . ASP A 1 178 ? 31.067 -35.675 -45.764 1.00 48.09 200 ASP A O 1
ATOM 1390 N N . ASP A 1 179 ? 29.807 -34.487 -44.333 1.00 43.68 201 ASP A N 1
ATOM 1391 C CA . ASP A 1 179 ? 29.796 -33.319 -45.219 1.00 41.28 201 ASP A CA 1
ATOM 1392 C C . ASP A 1 179 ? 31.204 -32.810 -45.437 1.00 42.90 201 ASP A C 1
ATOM 1393 O O . ASP A 1 179 ? 31.565 -32.526 -46.560 1.00 40.85 201 ASP A O 1
ATOM 1398 N N . ALA A 1 180 ? 32.017 -32.806 -44.378 1.00 41.08 202 ALA A N 1
ATOM 1399 C CA . ALA A 1 180 ? 33.408 -32.369 -44.448 1.00 37.86 202 ALA A CA 1
ATOM 1400 C C . ALA A 1 180 ? 34.235 -33.251 -45.383 1.00 38.44 202 ALA A C 1
ATOM 1401 O O . ALA A 1 180 ? 35.020 -32.747 -46.165 1.00 33.15 202 ALA A O 1
ATOM 1403 N N . PHE A 1 181 ? 34.087 -34.562 -45.261 1.00 36.65 203 PHE A N 1
ATOM 1404 C CA . PHE A 1 181 ? 34.736 -35.485 -46.188 1.00 39.93 203 PHE A CA 1
ATOM 1405 C C . PHE A 1 181 ? 34.355 -35.147 -47.638 1.00 39.78 203 PHE A C 1
ATOM 1406 O O . PHE A 1 181 ? 35.219 -35.072 -48.525 1.00 39.15 203 PHE A O 1
ATOM 1414 N N . ASN A 1 182 ? 33.060 -34.944 -47.867 1.00 40.17 204 ASN A N 1
ATOM 1415 C CA . ASN A 1 182 ? 32.552 -34.670 -49.197 1.00 43.10 204 ASN A CA 1
ATOM 1416 C C . ASN A 1 182 ? 33.146 -33.389 -49.771 1.00 42.92 204 ASN A C 1
ATOM 1417 O O . ASN A 1 182 ? 33.553 -33.326 -50.934 1.00 40.16 204 ASN A O 1
ATOM 1422 N N . VAL A 1 183 ? 33.235 -32.374 -48.931 1.00 39.05 205 VAL A N 1
ATOM 1423 C CA . VAL A 1 183 ? 33.746 -31.100 -49.382 1.00 39.11 205 VAL A CA 1
ATOM 1424 C C . VAL A 1 183 ? 35.207 -31.232 -49.731 1.00 36.65 205 VAL A C 1
ATOM 1425 O O . VAL A 1 183 ? 35.653 -30.699 -50.754 1.00 38.28 205 VAL A O 1
ATOM 1437 N N . GLN A 1 185 ? 36.923 -33.981 -50.506 1.00 38.78 207 GLN A N 1
ATOM 1438 C CA . GLN A 1 185 ? 37.050 -34.853 -51.694 1.00 42.64 207 GLN A CA 1
ATOM 1439 C C . GLN A 1 185 ? 36.997 -33.954 -52.933 1.00 43.90 207 GLN A C 1
ATOM 1440 O O . GLN A 1 185 ? 37.890 -33.987 -53.772 1.00 42.60 207 GLN A O 1
ATOM 1446 N N . ASP A 1 186 ? 36.006 -33.070 -52.978 1.00 41.52 208 ASP A N 1
ATOM 1447 C CA . ASP A 1 186 ? 35.866 -32.123 -54.090 1.00 41.89 208 ASP A CA 1
ATOM 1448 C C . ASP A 1 186 ? 37.005 -31.135 -54.241 1.00 41.55 208 ASP A C 1
ATOM 1449 O O . ASP A 1 186 ? 37.473 -30.882 -55.372 1.00 36.22 208 ASP A O 1
ATOM 1454 N N . PHE A 1 187 ? 37.438 -30.557 -53.123 1.00 37.52 209 PHE A N 1
ATOM 1455 C CA . PHE A 1 187 ? 38.573 -29.646 -53.114 1.00 34.46 209 PHE A CA 1
ATOM 1456 C C . PHE A 1 187 ? 39.810 -30.348 -53.670 1.00 35.53 209 PHE A C 1
ATOM 1457 O O . PHE A 1 187 ? 40.576 -29.756 -54.405 1.00 37.63 209 PHE A O 1
ATOM 1465 N N . LEU A 1 188 ? 40.031 -31.587 -53.258 1.00 36.20 210 LEU A N 1
ATOM 1466 C CA . LEU A 1 188 ? 41.171 -32.349 -53.737 1.00 38.87 210 LEU A CA 1
ATOM 1467 C C . LEU A 1 188 ? 41.086 -32.575 -55.253 1.00 43.88 210 LEU A C 1
ATOM 1468 O O . LEU A 1 188 ? 42.080 -32.372 -55.948 1.00 42.11 210 LEU A O 1
ATOM 1473 N N . SER A 1 189 ? 39.904 -32.964 -55.737 1.00 45.79 211 SER A N 1
ATOM 1474 C CA . SER A 1 189 ? 39.644 -33.198 -57.197 1.00 49.12 211 SER A CA 1
ATOM 1475 C C . SER A 1 189 ? 39.976 -31.976 -57.995 1.00 46.49 211 SER A C 1
ATOM 1476 O O . SER A 1 189 ? 40.647 -32.053 -58.999 1.00 47.10 211 SER A O 1
ATOM 1479 N N . LYS A 1 190 ? 39.496 -30.838 -57.514 1.00 39.60 212 LYS A N 1
ATOM 1480 C CA . LYS A 1 190 ? 39.633 -29.577 -58.202 1.00 44.13 212 LYS A CA 1
ATOM 1481 C C . LYS A 1 190 ? 41.009 -28.885 -58.101 1.00 43.65 212 LYS A C 1
ATOM 1482 O O . LYS A 1 190 ? 41.452 -28.304 -59.081 1.00 43.73 212 LYS A O 1
ATOM 1488 N N . TYR A 1 191 ? 41.669 -28.931 -56.939 1.00 39.95 213 TYR A N 1
ATOM 1489 C CA . TYR A 1 191 ? 42.888 -28.163 -56.711 1.00 39.89 213 TYR A CA 1
ATOM 1490 C C . TYR A 1 191 ? 44.117 -29.051 -56.515 1.00 44.00 213 TYR A C 1
ATOM 1491 O O . TYR A 1 191 ? 44.295 -29.617 -55.450 1.00 41.93 213 TYR A O 1
ATOM 1500 N N . PRO A 1 192 ? 44.972 -29.157 -57.549 1.00 44.26 214 PRO A N 1
ATOM 1501 C CA . PRO A 1 192 ? 46.164 -30.029 -57.522 1.00 48.27 214 PRO A CA 1
ATOM 1502 C C . PRO A 1 192 ? 47.256 -29.640 -56.494 1.00 46.54 214 PRO A C 1
ATOM 1503 O O . PRO A 1 192 ? 48.072 -30.505 -56.154 1.00 48.63 214 PRO A O 1
ATOM 1507 N N . GLN A 1 193 ? 47.287 -28.372 -56.040 1.00 42.95 215 GLN A N 1
ATOM 1508 C CA A GLN A 1 193 ? 48.196 -27.973 -54.962 0.47 42.32 215 GLN A CA 1
ATOM 1509 C CA B GLN A 1 193 ? 48.202 -27.927 -54.995 0.13 42.61 215 GLN A CA 1
ATOM 1510 C CA C GLN A 1 193 ? 48.232 -27.868 -55.013 0.40 41.82 215 GLN A CA 1
ATOM 1511 C C . GLN A 1 193 ? 47.389 -27.225 -53.912 1.00 42.09 215 GLN A C 1
ATOM 1512 O O . GLN A 1 193 ? 46.662 -26.257 -54.198 1.00 42.72 215 GLN A O 1
ATOM 1528 N N . ILE A 1 194 ? 47.489 -27.737 -52.679 1.00 38.35 216 ILE A N 1
ATOM 1529 C CA . ILE A 1 194 ? 46.839 -27.145 -51.476 1.00 35.95 216 ILE A CA 1
ATOM 1530 C C . ILE A 1 194 ? 47.919 -27.291 -50.405 1.00 36.17 216 ILE A C 1
ATOM 1531 O O . ILE A 1 194 ? 48.404 -28.399 -50.167 1.00 35.60 216 ILE A O 1
ATOM 1536 N N . ASP A 1 195 ? 48.321 -26.202 -49.789 1.00 37.02 217 ASP A N 1
ATOM 1537 C CA . ASP A 1 195 ? 49.412 -26.202 -48.831 1.00 38.33 217 ASP A CA 1
ATOM 1538 C C . ASP A 1 195 ? 48.972 -26.340 -47.373 1.00 35.31 217 ASP A C 1
ATOM 1539 O O . ASP A 1 195 ? 49.735 -26.824 -46.543 1.00 38.61 217 ASP A O 1
ATOM 1544 N N . ALA A 1 196 ? 47.745 -25.915 -47.055 1.00 34.58 218 ALA A N 1
ATOM 1545 C CA . ALA A 1 196 ? 47.158 -26.074 -45.753 1.00 33.57 218 ALA A CA 1
ATOM 1546 C C . ALA A 1 196 ? 45.649 -25.985 -45.823 1.00 32.80 218 ALA A C 1
ATOM 1547 O O . ALA A 1 196 ? 45.051 -25.458 -46.782 1.00 33.41 218 ALA A O 1
ATOM 1549 N N . VAL A 1 197 ? 45.033 -26.572 -44.822 1.00 33.05 219 VAL A N 1
ATOM 1550 C CA . VAL A 1 197 ? 43.580 -26.599 -44.712 1.00 32.17 219 VAL A CA 1
ATOM 1551 C C . VAL A 1 197 ? 43.146 -26.024 -43.369 1.00 31.28 219 VAL A C 1
ATOM 1552 O O . VAL A 1 197 ? 43.611 -26.450 -42.289 1.00 30.47 219 VAL A O 1
ATOM 1556 N N . TRP A 1 198 ? 42.227 -25.052 -43.424 1.00 29.83 220 TRP A N 1
ATOM 1557 C CA . TRP A 1 198 ? 41.604 -24.610 -42.206 1.00 30.00 220 TRP A CA 1
ATOM 1558 C C . TRP A 1 198 ? 40.291 -25.369 -42.089 1.00 31.31 220 TRP A C 1
ATOM 1559 O O . TRP A 1 198 ? 39.272 -24.988 -42.662 1.00 29.37 220 TRP A O 1
ATOM 1570 N N . ALA A 1 199 ? 40.351 -26.504 -41.411 1.00 30.21 221 ALA A N 1
ATOM 1571 C CA . ALA A 1 199 ? 39.180 -27.351 -41.246 1.00 31.41 221 ALA A CA 1
ATOM 1572 C C . ALA A 1 199 ? 38.229 -26.714 -40.180 1.00 32.67 221 ALA A C 1
ATOM 1573 O O . ALA A 1 199 ? 37.024 -26.965 -40.181 1.00 36.97 221 ALA A O 1
ATOM 1575 N N . ALA A 1 200 ? 38.794 -25.922 -39.255 1.00 32.05 222 ALA A N 1
ATOM 1576 C CA . ALA A 1 200 ? 38.000 -25.014 -38.370 1.00 30.33 222 ALA A CA 1
ATOM 1577 C C . ALA A 1 200 ? 37.201 -25.740 -37.268 1.00 31.29 222 ALA A C 1
ATOM 1578 O O . ALA A 1 200 ? 36.446 -25.117 -36.499 1.00 32.51 222 ALA A O 1
ATOM 1580 N N . ASP A 1 201 ? 37.427 -27.050 -37.141 1.00 31.80 223 ASP A N 1
ATOM 1581 C CA . ASP A 1 201 ? 36.629 -27.921 -36.290 1.00 31.17 223 ASP A CA 1
ATOM 1582 C C . ASP A 1 201 ? 37.253 -29.327 -36.351 1.00 30.55 223 ASP A C 1
ATOM 1583 O O . ASP A 1 201 ? 37.695 -29.772 -37.403 1.00 32.09 223 ASP A O 1
ATOM 1588 N N . ASP A 1 202 ? 37.239 -30.043 -35.239 1.00 31.13 224 ASP A N 1
ATOM 1589 C CA . ASP A 1 202 ? 37.931 -31.311 -35.155 1.00 32.74 224 ASP A CA 1
ATOM 1590 C C . ASP A 1 202 ? 37.141 -32.392 -35.873 1.00 33.80 224 ASP A C 1
ATOM 1591 O O . ASP A 1 202 ? 37.738 -33.175 -36.577 1.00 38.70 224 ASP A O 1
ATOM 1596 N N . ASP A 1 203 ? 35.816 -32.446 -35.750 1.00 38.24 225 ASP A N 1
ATOM 1597 C CA A ASP A 1 203 ? 35.028 -33.420 -36.521 0.60 38.32 225 ASP A CA 1
ATOM 1598 C CA B ASP A 1 203 ? 35.022 -33.402 -36.529 0.40 36.67 225 ASP A CA 1
ATOM 1599 C C . ASP A 1 203 ? 35.242 -33.205 -38.033 1.00 39.68 225 ASP A C 1
ATOM 1600 O O . ASP A 1 203 ? 35.355 -34.183 -38.788 1.00 39.52 225 ASP A O 1
ATOM 1617 N N . ALA A 1 205 ? 37.810 -31.755 -39.438 1.00 35.54 227 ALA A N 1
ATOM 1618 C CA . ALA A 1 205 ? 39.187 -32.167 -39.750 1.00 35.29 227 ALA A CA 1
ATOM 1619 C C . ALA A 1 205 ? 39.354 -33.655 -39.924 1.00 39.33 227 ALA A C 1
ATOM 1620 O O . ALA A 1 205 ? 40.151 -34.044 -40.783 1.00 37.94 227 ALA A O 1
ATOM 1622 N N . ILE A 1 206 ? 38.660 -34.489 -39.124 1.00 40.64 228 ILE A N 1
ATOM 1623 C CA . ILE A 1 206 ? 38.758 -35.970 -39.299 1.00 42.01 228 ILE A CA 1
ATOM 1624 C C . ILE A 1 206 ? 38.246 -36.355 -40.703 1.00 42.41 228 ILE A C 1
ATOM 1625 O O . ILE A 1 206 ? 38.954 -37.056 -41.414 1.00 44.77 228 ILE A O 1
ATOM 1630 N N . GLY A 1 207 ? 37.090 -35.826 -41.124 1.00 37.60 229 GLY A N 1
ATOM 1631 C CA . GLY A 1 207 ? 36.555 -36.060 -42.483 1.00 39.15 229 GLY A CA 1
ATOM 1632 C C . GLY A 1 207 ? 37.508 -35.579 -43.566 1.00 40.96 229 GLY A C 1
ATOM 1633 O O . GLY A 1 207 ? 37.863 -36.327 -44.481 1.00 41.58 229 GLY A O 1
ATOM 1634 N N . ALA A 1 208 ? 37.952 -34.338 -43.444 1.00 37.55 230 ALA A N 1
ATOM 1635 C CA . ALA A 1 208 ? 38.962 -33.807 -44.354 1.00 36.99 230 ALA A CA 1
ATOM 1636 C C . ALA A 1 208 ? 40.202 -34.764 -44.444 1.00 39.94 230 ALA A C 1
ATOM 1637 O O . ALA A 1 208 ? 40.578 -35.194 -45.534 1.00 38.08 230 ALA A O 1
ATOM 1647 N N . GLU A 1 210 ? 40.562 -37.982 -43.924 1.00 42.85 232 GLU A N 1
ATOM 1648 C CA A GLU A 1 210 ? 40.307 -39.234 -44.631 0.60 48.27 232 GLU A CA 1
ATOM 1649 C CA B GLU A 1 210 ? 40.226 -39.219 -44.639 0.40 44.13 232 GLU A CA 1
ATOM 1650 C C . GLU A 1 210 ? 40.248 -38.999 -46.139 1.00 46.43 232 GLU A C 1
ATOM 1651 O O . GLU A 1 210 ? 40.828 -39.778 -46.879 1.00 47.04 232 GLU A O 1
ATOM 1662 N N . ALA A 1 211 ? 39.599 -37.924 -46.586 1.00 43.47 233 ALA A N 1
ATOM 1663 C CA . ALA A 1 211 ? 39.557 -37.602 -48.028 1.00 44.55 233 ALA A CA 1
ATOM 1664 C C . ALA A 1 211 ? 40.960 -37.371 -48.568 1.00 41.98 233 ALA A C 1
ATOM 1665 O O . ALA A 1 211 ? 41.309 -37.879 -49.632 1.00 41.31 233 ALA A O 1
ATOM 1667 N N . ILE A 1 212 ? 41.769 -36.640 -47.808 1.00 39.96 234 ILE A N 1
ATOM 1668 C CA . ILE A 1 212 ? 43.201 -36.417 -48.146 1.00 38.25 234 ILE A CA 1
ATOM 1669 C C . ILE A 1 212 ? 44.003 -37.712 -48.201 1.00 41.72 234 ILE A C 1
ATOM 1670 O O . ILE A 1 212 ? 44.843 -37.877 -49.102 1.00 43.98 234 ILE A O 1
ATOM 1675 N N . ALA A 1 213 ? 43.782 -38.608 -47.242 1.00 40.57 235 ALA A N 1
ATOM 1676 C CA . ALA A 1 213 ? 44.499 -39.876 -47.218 1.00 44.70 235 ALA A CA 1
ATOM 1677 C C . ALA A 1 213 ? 44.054 -40.795 -48.378 1.00 46.67 235 ALA A C 1
ATOM 1678 O O . ALA A 1 213 ? 44.891 -41.496 -48.936 1.00 48.39 235 ALA A O 1
ATOM 1680 N N . GLN A 1 214 ? 42.773 -40.773 -48.764 1.00 47.01 236 GLN A N 1
ATOM 1681 C CA . GLN A 1 214 ? 42.300 -41.590 -49.926 1.00 47.60 236 GLN A CA 1
ATOM 1682 C C . GLN A 1 214 ? 42.880 -41.033 -51.213 1.00 48.04 236 GLN A C 1
ATOM 1683 O O . GLN A 1 214 ? 43.191 -41.783 -52.131 1.00 52.06 236 GLN A O 1
ATOM 1689 N N . ALA A 1 215 ? 43.035 -39.722 -51.275 1.00 46.64 237 ALA A N 1
ATOM 1690 C CA . ALA A 1 215 ? 43.753 -39.067 -52.363 1.00 48.56 237 ALA A CA 1
ATOM 1691 C C . ALA A 1 215 ? 45.290 -39.306 -52.361 1.00 52.65 237 ALA A C 1
ATOM 1692 O O . ALA A 1 215 ? 45.974 -38.924 -53.301 1.00 45.97 237 ALA A O 1
ATOM 1694 N N . GLY A 1 216 ? 45.839 -39.897 -51.305 1.00 53.51 238 GLY A N 1
ATOM 1695 C CA . GLY A 1 216 ? 47.290 -40.089 -51.201 1.00 52.35 238 GLY A CA 1
ATOM 1696 C C . GLY A 1 216 ? 48.105 -38.808 -51.116 1.00 51.10 238 GLY A C 1
ATOM 1697 O O . GLY A 1 216 ? 49.269 -38.783 -51.500 1.00 51.33 238 GLY A O 1
ATOM 1698 N N . ARG A 1 217 ? 47.492 -37.735 -50.619 1.00 45.07 239 ARG A N 1
ATOM 1699 C CA . ARG A 1 217 ? 48.166 -36.440 -50.467 1.00 46.27 239 ARG A CA 1
ATOM 1700 C C . ARG A 1 217 ? 48.398 -36.002 -49.008 1.00 42.61 239 ARG A C 1
ATOM 1701 O O . ARG A 1 217 ? 48.598 -34.813 -48.741 1.00 44.92 239 ARG A O 1
ATOM 1709 N N . THR A 1 218 ? 48.432 -36.963 -48.079 1.00 45.38 240 THR A N 1
ATOM 1710 C CA . THR A 1 218 ? 48.641 -36.677 -46.644 1.00 45.20 240 THR A CA 1
ATOM 1711 C C . THR A 1 218 ? 49.884 -35.784 -46.394 1.00 48.44 240 THR A C 1
ATOM 1712 O O . THR A 1 218 ? 49.858 -34.872 -45.573 1.00 43.23 240 THR A O 1
ATOM 1716 N N . GLU A 1 219 ? 50.926 -35.989 -47.192 1.00 48.48 241 GLU A N 1
ATOM 1717 C CA . GLU A 1 219 ? 52.216 -35.335 -46.976 1.00 52.19 241 GLU A CA 1
ATOM 1718 C C . GLU A 1 219 ? 52.224 -33.894 -47.448 1.00 47.97 241 GLU A C 1
ATOM 1719 O O . GLU A 1 219 ? 53.067 -33.102 -47.036 1.00 47.02 241 GLU A O 1
ATOM 1725 N N . GLU A 1 220 ? 51.290 -33.574 -48.326 1.00 44.52 242 GLU A N 1
ATOM 1726 C CA . GLU A 1 220 ? 51.289 -32.307 -49.036 1.00 46.52 242 GLU A CA 1
ATOM 1727 C C . GLU A 1 220 ? 50.841 -31.105 -48.178 1.00 43.13 242 GLU A C 1
ATOM 1728 O O . GLU A 1 220 ? 51.261 -29.976 -48.435 1.00 40.87 242 GLU A O 1
ATOM 1742 N N . TRP A 1 222 ? 49.237 -29.392 -44.267 1.00 36.24 244 TRP A N 1
ATOM 1743 C CA . TRP A 1 222 ? 48.778 -29.543 -42.861 1.00 37.35 244 TRP A CA 1
ATOM 1744 C C . TRP A 1 222 ? 47.337 -29.097 -42.674 1.00 36.23 244 TRP A C 1
ATOM 1745 O O . TRP A 1 222 ? 46.772 -28.407 -43.550 1.00 35.62 244 TRP A O 1
ATOM 1756 N N . VAL A 1 223 ? 46.753 -29.474 -41.521 1.00 34.16 245 VAL A N 1
ATOM 1757 C CA . VAL A 1 223 ? 45.353 -29.274 -41.234 1.00 36.97 245 VAL A CA 1
ATOM 1758 C C . VAL A 1 223 ? 45.199 -28.690 -39.833 1.00 36.97 245 VAL A C 1
ATOM 1759 O O . VAL A 1 223 ? 45.734 -29.237 -38.899 1.00 36.54 245 VAL A O 1
ATOM 1771 N N . GLY A 1 225 ? 42.298 -27.785 -37.105 1.00 33.52 247 GLY A N 1
ATOM 1772 C CA . GLY A 1 225 ? 40.931 -28.117 -36.748 1.00 30.27 247 GLY A CA 1
ATOM 1773 C C . GLY A 1 225 ? 40.356 -27.086 -35.818 1.00 32.21 247 GLY A C 1
ATOM 1774 O O . GLY A 1 225 ? 40.537 -25.892 -36.053 1.00 34.50 247 GLY A O 1
ATOM 1775 N N . GLY A 1 226 ? 39.692 -27.556 -34.753 1.00 33.50 248 GLY A N 1
ATOM 1776 C CA . GLY A 1 226 ? 39.101 -26.692 -33.714 1.00 34.04 248 GLY A CA 1
ATOM 1777 C C . GLY A 1 226 ? 38.400 -27.434 -32.569 1.00 31.37 248 GLY A C 1
ATOM 1778 O O . GLY A 1 226 ? 37.749 -28.469 -32.752 1.00 34.71 248 GLY A O 1
ATOM 1779 N N . ALA A 1 227 ? 38.529 -26.881 -31.381 1.00 34.62 249 ALA A N 1
ATOM 1780 C CA . ALA A 1 227 ? 37.701 -27.229 -30.218 1.00 38.17 249 ALA A CA 1
ATOM 1781 C C . ALA A 1 227 ? 38.241 -28.339 -29.331 1.00 41.48 249 ALA A C 1
ATOM 1782 O O . ALA A 1 227 ? 37.729 -28.529 -28.219 1.00 47.37 249 ALA A O 1
ATOM 1784 N N . GLY A 1 228 ? 39.247 -29.073 -29.806 1.00 41.20 250 GLY A N 1
ATOM 1785 C CA . GLY A 1 228 ? 40.003 -29.994 -28.947 1.00 39.81 250 GLY A CA 1
ATOM 1786 C C . GLY A 1 228 ? 39.376 -31.338 -28.645 1.00 39.40 250 GLY A C 1
ATOM 1787 O O . GLY A 1 228 ? 39.219 -31.700 -27.468 1.00 37.87 250 GLY A O 1
ATOM 1796 N N . LYS A 1 230 ? 39.850 -35.105 -27.932 1.00 40.72 252 LYS A N 1
ATOM 1797 C CA . LYS A 1 230 ? 41.018 -35.775 -27.342 1.00 42.47 252 LYS A CA 1
ATOM 1798 C C . LYS A 1 230 ? 41.948 -36.481 -28.359 1.00 44.71 252 LYS A C 1
ATOM 1799 O O . LYS A 1 230 ? 43.191 -36.359 -28.268 1.00 42.29 252 LYS A O 1
ATOM 1805 N N . GLU A 1 231 ? 41.366 -37.175 -29.343 1.00 42.60 253 GLU A N 1
ATOM 1806 C CA . GLU A 1 231 ? 42.199 -37.918 -30.309 1.00 47.25 253 GLU A CA 1
ATOM 1807 C C . GLU A 1 231 ? 43.078 -36.967 -31.127 1.00 45.99 253 GLU A C 1
ATOM 1808 O O . GLU A 1 231 ? 44.189 -37.329 -31.468 1.00 45.57 253 GLU A O 1
ATOM 1814 N N . ILE A 1 232 ? 42.615 -35.737 -31.406 1.00 41.55 254 ILE A N 1
ATOM 1815 C CA . ILE A 1 232 ? 43.444 -34.755 -32.068 1.00 38.99 254 ILE A CA 1
ATOM 1816 C C . ILE A 1 232 ? 44.454 -34.165 -31.137 1.00 38.82 254 ILE A C 1
ATOM 1817 O O . ILE A 1 232 ? 45.615 -33.889 -31.530 1.00 35.88 254 ILE A O 1
ATOM 1822 N N . ILE A 1 233 ? 44.017 -33.861 -29.917 1.00 38.70 255 ILE A N 1
ATOM 1823 C CA . ILE A 1 233 ? 44.946 -33.324 -28.943 1.00 39.39 255 ILE A CA 1
ATOM 1824 C C . ILE A 1 233 ? 46.083 -34.341 -28.701 1.00 38.35 255 ILE A C 1
ATOM 1825 O O . ILE A 1 233 ? 47.271 -33.946 -28.592 1.00 38.93 255 ILE A O 1
ATOM 1830 N N . ARG A 1 234 ? 45.706 -35.614 -28.577 1.00 38.58 256 ARG A N 1
ATOM 1831 C CA . ARG A 1 234 ? 46.686 -36.729 -28.467 1.00 44.77 256 ARG A CA 1
ATOM 1832 C C . ARG A 1 234 ? 47.746 -36.623 -29.569 1.00 45.93 256 ARG A C 1
ATOM 1833 O O . ARG A 1 234 ? 48.950 -36.615 -29.289 1.00 49.00 256 ARG A O 1
ATOM 1841 N N . ARG A 1 235 ? 47.299 -36.480 -30.818 1.00 44.17 257 ARG A N 1
ATOM 1842 C CA . ARG A 1 235 ? 48.234 -36.457 -31.930 1.00 43.53 257 ARG A CA 1
ATOM 1843 C C . ARG A 1 235 ? 49.078 -35.219 -31.972 1.00 42.20 257 ARG A C 1
ATOM 1844 O O . ARG A 1 235 ? 50.240 -35.271 -32.396 1.00 43.87 257 ARG A O 1
ATOM 1852 N N . ILE A 1 236 ? 48.523 -34.078 -31.565 1.00 38.91 258 ILE A N 1
ATOM 1853 C CA . ILE A 1 236 ? 49.326 -32.868 -31.570 1.00 38.17 258 ILE A CA 1
ATOM 1854 C C . ILE A 1 236 ? 50.420 -33.011 -30.499 1.00 40.39 258 ILE A C 1
ATOM 1855 O O . ILE A 1 236 ? 51.575 -32.715 -30.759 1.00 42.23 258 ILE A O 1
ATOM 1860 N N . ALA A 1 237 ? 50.019 -33.442 -29.313 1.00 40.71 259 ALA A N 1
ATOM 1861 C CA . ALA A 1 237 ? 50.951 -33.699 -28.214 1.00 45.48 259 ALA A CA 1
ATOM 1862 C C . ALA A 1 237 ? 52.092 -34.621 -28.677 1.00 49.25 259 ALA A C 1
ATOM 1863 O O . ALA A 1 237 ? 53.251 -34.394 -28.331 1.00 48.91 259 ALA A O 1
ATOM 1865 N N . ASP A 1 238 ? 51.779 -35.619 -29.510 1.00 50.93 260 ASP A N 1
ATOM 1866 C CA . ASP A 1 238 ? 52.803 -36.544 -30.005 1.00 54.22 260 ASP A CA 1
ATOM 1867 C C . ASP A 1 238 ? 53.531 -36.029 -31.251 1.00 55.49 260 ASP A C 1
ATOM 1868 O O . ASP A 1 238 ? 54.198 -36.799 -31.920 1.00 62.17 260 ASP A O 1
ATOM 1873 N N . GLY A 1 239 ? 53.390 -34.738 -31.570 1.00 53.07 261 GLY A N 1
ATOM 1874 C CA . GLY A 1 239 ? 54.100 -34.098 -32.687 1.00 48.91 261 GLY A CA 1
ATOM 1875 C C . GLY A 1 239 ? 53.703 -34.502 -34.110 1.00 49.28 261 GLY A C 1
ATOM 1876 O O . GLY A 1 239 ? 54.515 -34.358 -35.022 1.00 50.46 261 GLY A O 1
ATOM 1877 N N . ASP A 1 240 ? 52.480 -34.999 -34.320 1.00 47.16 262 ASP A N 1
ATOM 1878 C CA . ASP A 1 240 ? 52.010 -35.387 -35.659 1.00 50.11 262 ASP A CA 1
ATOM 1879 C C . ASP A 1 240 ? 52.032 -34.139 -36.575 1.00 51.31 262 ASP A C 1
ATOM 1880 O O . ASP A 1 240 ? 51.271 -33.167 -36.363 1.00 48.78 262 ASP A O 1
ATOM 1885 N N . PRO A 1 241 ? 52.928 -34.145 -37.581 1.00 52.33 263 PRO A N 1
ATOM 1886 C CA . PRO A 1 241 ? 53.171 -32.937 -38.367 1.00 49.59 263 PRO A CA 1
ATOM 1887 C C . PRO A 1 241 ? 52.023 -32.579 -39.323 1.00 49.63 263 PRO A C 1
ATOM 1888 O O . PRO A 1 241 ? 52.022 -31.470 -39.892 1.00 48.79 263 PRO A O 1
ATOM 1892 N N . GLN A 1 242 ? 51.075 -33.504 -39.505 1.00 46.99 264 GLN A N 1
ATOM 1893 C CA . GLN A 1 242 ? 49.820 -33.211 -40.208 1.00 46.05 264 GLN A CA 1
ATOM 1894 C C . GLN A 1 242 ? 48.939 -32.264 -39.365 1.00 44.58 264 GLN A C 1
ATOM 1895 O O . GLN A 1 242 ? 48.059 -31.561 -39.909 1.00 42.12 264 GLN A O 1
ATOM 1901 N N . LEU A 1 243 ? 49.180 -32.249 -38.053 1.00 40.96 265 LEU A N 1
ATOM 1902 C CA . LEU A 1 243 ? 48.440 -31.417 -37.112 1.00 40.89 265 LEU A CA 1
ATOM 1903 C C . LEU A 1 243 ? 49.366 -30.620 -36.221 1.00 40.27 265 LEU A C 1
ATOM 1904 O O . LEU A 1 243 ? 49.538 -30.933 -35.012 1.00 40.84 265 LEU A O 1
ATOM 1909 N N . PRO A 1 244 ? 49.934 -29.545 -36.780 1.00 39.62 266 PRO A N 1
ATOM 1910 C CA . PRO A 1 244 ? 50.941 -28.792 -36.059 1.00 42.24 266 PRO A CA 1
ATOM 1911 C C . PRO A 1 244 ? 50.372 -27.875 -34.973 1.00 41.70 266 PRO A C 1
ATOM 1912 O O . PRO A 1 244 ? 51.103 -27.448 -34.106 1.00 45.84 266 PRO A O 1
ATOM 1916 N N . ALA A 1 245 ? 49.079 -27.584 -35.031 1.00 42.78 267 ALA A N 1
ATOM 1917 C CA . ALA A 1 245 ? 48.443 -26.715 -34.046 1.00 40.92 267 ALA A CA 1
ATOM 1918 C C . ALA A 1 245 ? 46.947 -26.858 -34.114 1.00 42.04 267 ALA A C 1
ATOM 1919 O O . ALA A 1 245 ? 46.386 -27.388 -35.084 1.00 41.61 267 ALA A O 1
ATOM 1921 N N . ASN A 1 246 ? 46.298 -26.383 -33.076 1.00 41.05 268 ASN A N 1
ATOM 1922 C CA . ASN A 1 246 ? 44.867 -26.278 -33.019 1.00 38.00 268 ASN A CA 1
ATOM 1923 C C . ASN A 1 246 ? 44.449 -24.997 -32.270 1.00 36.15 268 ASN A C 1
ATOM 1924 O O . ASN A 1 246 ? 45.320 -24.246 -31.777 1.00 34.81 268 ASN A O 1
ATOM 1929 N N . VAL A 1 247 ? 43.134 -24.761 -32.219 1.00 32.17 269 VAL A N 1
ATOM 1930 C CA . VAL A 1 247 ? 42.556 -23.650 -31.449 1.00 31.04 269 VAL A CA 1
ATOM 1931 C C . VAL A 1 247 ? 41.425 -24.152 -30.565 1.00 30.41 269 VAL A C 1
ATOM 1932 O O . VAL A 1 247 ? 40.535 -24.867 -30.999 1.00 32.51 269 VAL A O 1
ATOM 1936 N N . THR A 1 248 ? 41.438 -23.756 -29.304 1.00 31.41 270 THR A N 1
ATOM 1937 C CA . THR A 1 248 ? 40.382 -24.159 -28.408 1.00 32.32 270 THR A CA 1
ATOM 1938 C C . THR A 1 248 ? 39.119 -23.348 -28.590 1.00 33.46 270 THR A C 1
ATOM 1939 O O . THR A 1 248 ? 39.143 -22.231 -29.106 1.00 34.23 270 THR A O 1
ATOM 1943 N N . TYR A 1 249 ? 38.030 -23.989 -28.201 1.00 31.90 271 TYR A N 1
ATOM 1944 C CA . TYR A 1 249 ? 36.702 -23.427 -28.056 1.00 35.25 271 TYR A CA 1
ATOM 1945 C C . TYR A 1 249 ? 36.056 -24.376 -27.072 1.00 36.55 271 TYR A C 1
ATOM 1946 O O . TYR A 1 249 ? 35.434 -25.381 -27.455 1.00 35.99 271 TYR A O 1
ATOM 1955 N N . PRO A 1 250 ? 36.245 -24.068 -25.780 1.00 35.60 272 PRO A N 1
ATOM 1956 C CA . PRO A 1 250 ? 36.146 -25.130 -24.783 1.00 35.98 272 PRO A CA 1
ATOM 1957 C C . PRO A 1 250 ? 34.749 -25.537 -24.469 1.00 35.82 272 PRO A C 1
ATOM 1958 O O . PRO A 1 250 ? 33.916 -24.689 -24.073 1.00 32.66 272 PRO A O 1
ATOM 1962 N N . PRO A 1 251 ? 34.448 -26.834 -24.662 1.00 32.67 273 PRO A N 1
ATOM 1963 C CA . PRO A 1 251 ? 33.174 -27.290 -24.104 1.00 34.35 273 PRO A CA 1
ATOM 1964 C C . PRO A 1 251 ? 33.183 -27.201 -22.551 1.00 30.97 273 PRO A C 1
ATOM 1965 O O . PRO A 1 251 ? 32.131 -27.124 -21.917 1.00 30.21 273 PRO A O 1
ATOM 1969 N N . ALA A 1 252 ? 34.356 -27.096 -21.966 1.00 31.50 274 ALA A N 1
ATOM 1970 C CA . ALA A 1 252 ? 34.434 -26.862 -20.523 1.00 32.51 274 ALA A CA 1
ATOM 1971 C C . ALA A 1 252 ? 34.050 -25.441 -20.124 1.00 34.14 274 ALA A C 1
ATOM 1972 O O . ALA A 1 252 ? 34.213 -25.069 -18.983 1.00 32.92 274 ALA A O 1
ATOM 1974 N N . GLN A 1 253 ? 33.560 -24.630 -21.061 1.00 33.30 275 GLN A N 1
ATOM 1975 C CA . GLN A 1 253 ? 32.911 -23.412 -20.679 1.00 31.16 275 GLN A CA 1
ATOM 1976 C C . GLN A 1 253 ? 31.820 -23.629 -19.637 1.00 30.59 275 GLN A C 1
ATOM 1977 O O . GLN A 1 253 ? 31.565 -22.745 -18.776 1.00 29.78 275 GLN A O 1
ATOM 1983 N N . ILE A 1 254 ? 31.167 -24.772 -19.678 1.00 31.72 276 ILE A N 1
ATOM 1984 C CA . ILE A 1 254 ? 30.154 -25.079 -18.672 1.00 30.66 276 ILE A CA 1
ATOM 1985 C C . ILE A 1 254 ? 30.795 -25.120 -17.301 1.00 29.89 276 ILE A C 1
ATOM 1986 O O . ILE A 1 254 ? 30.116 -24.762 -16.346 1.00 26.47 276 ILE A O 1
ATOM 1991 N N . SER A 1 255 ? 32.048 -25.609 -17.212 1.00 29.49 277 SER A N 1
ATOM 1992 C CA . SER A 1 255 ? 32.745 -25.716 -15.893 1.00 28.54 277 SER A CA 1
ATOM 1993 C C . SER A 1 255 ? 32.998 -24.315 -15.407 1.00 26.88 277 SER A C 1
ATOM 1994 O O . SER A 1 255 ? 32.819 -24.008 -14.234 1.00 26.68 277 SER A O 1
ATOM 1997 N N . THR A 1 256 ? 33.426 -23.425 -16.315 1.00 25.67 278 THR A N 1
ATOM 1998 C CA . THR A 1 256 ? 33.605 -22.026 -15.935 1.00 25.30 278 THR A CA 1
ATOM 1999 C C . THR A 1 256 ? 32.361 -21.400 -15.310 1.00 27.89 278 THR A C 1
ATOM 2000 O O . THR A 1 256 ? 32.426 -20.741 -14.236 1.00 26.20 278 THR A O 1
ATOM 2004 N N . ALA A 1 257 ? 31.227 -21.614 -15.949 1.00 27.60 279 ALA A N 1
ATOM 2005 C CA . ALA A 1 257 ? 29.976 -21.071 -15.465 1.00 24.71 279 ALA A CA 1
ATOM 2006 C C . ALA A 1 257 ? 29.624 -21.665 -14.117 1.00 26.45 279 ALA A C 1
ATOM 2007 O O . ALA A 1 257 ? 29.183 -20.935 -13.196 1.00 26.60 279 ALA A O 1
ATOM 2009 N N . ILE A 1 258 ? 29.806 -22.967 -13.958 1.00 26.47 280 ILE A N 1
ATOM 2010 C CA . ILE A 1 258 ? 29.435 -23.595 -12.655 1.00 26.37 280 ILE A CA 1
ATOM 2011 C C . ILE A 1 258 ? 30.345 -23.126 -11.512 1.00 27.04 280 ILE A C 1
ATOM 2012 O O . ILE A 1 258 ? 29.849 -22.820 -10.405 1.00 24.57 280 ILE A O 1
ATOM 2017 N N . GLU A 1 259 ? 31.656 -23.112 -11.765 1.00 26.67 281 GLU A N 1
ATOM 2018 C CA . GLU A 1 259 ? 32.631 -22.599 -10.794 1.00 27.88 281 GLU A CA 1
ATOM 2019 C C . GLU A 1 259 ? 32.348 -21.168 -10.358 1.00 25.70 281 GLU A C 1
ATOM 2020 O O . GLU A 1 259 ? 32.479 -20.840 -9.185 1.00 27.33 281 GLU A O 1
ATOM 2026 N N . LEU A 1 260 ? 32.032 -20.292 -11.326 1.00 24.94 282 LEU A N 1
ATOM 2027 C CA . LEU A 1 260 ? 31.699 -18.948 -11.000 1.00 26.09 282 LEU A CA 1
ATOM 2028 C C . LEU A 1 260 ? 30.419 -18.819 -10.202 1.00 21.99 282 LEU A C 1
ATOM 2029 O O . LEU A 1 260 ? 30.325 -18.005 -9.236 1.00 24.54 282 LEU A O 1
ATOM 2034 N N . THR A 1 261 ? 29.416 -19.602 -10.562 1.00 23.61 283 THR A N 1
ATOM 2035 C CA . THR A 1 261 ? 28.188 -19.627 -9.794 1.00 24.79 283 THR A CA 1
ATOM 2036 C C . THR A 1 261 ? 28.379 -20.135 -8.338 1.00 25.88 283 THR A C 1
ATOM 2037 O O . THR A 1 261 ? 27.728 -19.664 -7.415 1.00 27.79 283 THR A O 1
ATOM 2041 N N . ALA A 1 262 ? 29.220 -21.137 -8.144 1.00 24.93 284 ALA A N 1
ATOM 2042 C CA . ALA A 1 262 ? 29.602 -21.548 -6.806 1.00 23.61 284 ALA A CA 1
ATOM 2043 C C . ALA A 1 262 ? 30.254 -20.429 -6.034 1.00 27.62 284 ALA A C 1
ATOM 2044 O O . ALA A 1 262 ? 29.923 -20.218 -4.845 1.00 25.72 284 ALA A O 1
ATOM 2046 N N . LEU A 1 263 ? 31.155 -19.665 -6.681 1.00 27.47 285 LEU A N 1
ATOM 2047 C CA . LEU A 1 263 ? 31.776 -18.547 -5.952 1.00 29.14 285 LEU A CA 1
ATOM 2048 C C . LEU A 1 263 ? 30.767 -17.541 -5.454 1.00 26.06 285 LEU A C 1
ATOM 2049 O O . LEU A 1 263 ? 30.921 -16.956 -4.344 1.00 25.37 285 LEU A O 1
ATOM 2054 N N . LYS A 1 264 ? 29.751 -17.279 -6.277 1.00 28.41 286 LYS A N 1
ATOM 2055 C CA . LYS A 1 264 ? 28.689 -16.372 -5.858 1.00 28.56 286 LYS A CA 1
ATOM 2056 C C . LYS A 1 264 ? 28.045 -16.792 -4.548 1.00 28.30 286 LYS A C 1
ATOM 2057 O O . LYS A 1 264 ? 27.730 -15.947 -3.678 1.00 28.68 286 LYS A O 1
ATOM 2063 N N . LEU A 1 265 ? 27.836 -18.093 -4.392 1.00 29.56 287 LEU A N 1
ATOM 2064 C CA . LEU A 1 265 ? 27.091 -18.618 -3.251 1.00 27.00 287 LEU A CA 1
ATOM 2065 C C . LEU A 1 265 ? 27.951 -18.785 -2.015 1.00 27.13 287 LEU A C 1
ATOM 2066 O O . LEU A 1 265 ? 27.480 -18.661 -0.877 1.00 26.53 287 LEU A O 1
ATOM 2071 N N . VAL A 1 266 ? 29.244 -19.030 -2.211 1.00 25.31 288 VAL A N 1
ATOM 2072 C CA . VAL A 1 266 ? 30.085 -19.337 -1.073 1.00 26.76 288 VAL A CA 1
ATOM 2073 C C . VAL A 1 266 ? 31.010 -18.204 -0.636 1.00 26.23 288 VAL A C 1
ATOM 2074 O O . VAL A 1 266 ? 31.781 -18.381 0.262 1.00 28.42 288 VAL A O 1
ATOM 2078 N N . SER A 1 267 ? 30.980 -17.069 -1.318 1.00 24.94 289 SER A N 1
ATOM 2079 C CA . SER A 1 267 ? 31.893 -15.995 -1.071 1.00 25.54 289 SER A CA 1
ATOM 2080 C C . SER A 1 267 ? 31.258 -14.677 -1.484 1.00 27.49 289 SER A C 1
ATOM 2081 O O . SER A 1 267 ? 30.203 -14.657 -2.079 1.00 25.61 289 SER A O 1
ATOM 2084 N N . SER A 1 268 ? 31.945 -13.564 -1.228 1.00 28.52 290 SER A N 1
ATOM 2085 C CA . SER A 1 268 ? 31.469 -12.282 -1.720 1.00 29.02 290 SER A CA 1
ATOM 2086 C C . SER A 1 268 ? 32.145 -11.820 -3.008 1.00 29.18 290 SER A C 1
ATOM 2087 O O . SER A 1 268 ? 32.039 -10.653 -3.346 1.00 30.61 290 SER A O 1
ATOM 2090 N N . THR A 1 269 ? 32.865 -12.689 -3.693 1.00 25.02 291 THR A N 1
ATOM 2091 C CA . THR A 1 269 ? 33.498 -12.380 -4.950 1.00 27.32 291 THR A CA 1
ATOM 2092 C C . THR A 1 269 ? 32.445 -11.897 -5.972 1.00 27.14 291 THR A C 1
ATOM 2093 O O . THR A 1 269 ? 31.436 -12.594 -6.211 1.00 28.39 291 THR A O 1
ATOM 2097 N N . PRO A 1 270 ? 32.682 -10.720 -6.595 1.00 26.62 292 PRO A N 1
ATOM 2098 C CA . PRO A 1 270 ? 31.750 -10.283 -7.658 1.00 27.09 292 PRO A CA 1
ATOM 2099 C C . PRO A 1 270 ? 31.838 -11.153 -8.911 1.00 24.85 292 PRO A C 1
ATOM 2100 O O . PRO A 1 270 ? 32.898 -11.262 -9.531 1.00 31.44 292 PRO A O 1
ATOM 2104 N N . VAL A 1 271 ? 30.756 -11.797 -9.307 1.00 23.93 293 VAL A N 1
ATOM 2105 C CA . VAL A 1 271 ? 30.832 -12.628 -10.487 1.00 25.58 293 VAL A CA 1
ATOM 2106 C C . VAL A 1 271 ? 29.701 -12.311 -11.477 1.00 26.23 293 VAL A C 1
ATOM 2107 O O . VAL A 1 271 ? 29.443 -13.109 -12.339 1.00 29.05 293 VAL A O 1
ATOM 2111 N N . SER A 1 272 ? 28.957 -11.226 -11.278 1.00 26.21 294 SER A N 1
ATOM 2112 C CA A SER A 1 272 ? 27.997 -10.799 -12.282 0.50 28.55 294 SER A CA 1
ATOM 2113 C CA B SER A 1 272 ? 27.997 -10.749 -12.271 0.50 27.66 294 SER A CA 1
ATOM 2114 C C . SER A 1 272 ? 28.741 -10.269 -13.497 1.00 28.03 294 SER A C 1
ATOM 2115 O O . SER A 1 272 ? 29.888 -9.839 -13.395 1.00 25.77 294 SER A O 1
ATOM 2120 N N . GLY A 1 273 ? 28.057 -10.275 -14.634 1.00 25.93 295 GLY A N 1
ATOM 2121 C CA . GLY A 1 273 ? 28.571 -9.626 -15.826 1.00 27.60 295 GLY A CA 1
ATOM 2122 C C . GLY A 1 273 ? 28.643 -10.540 -17.054 1.00 24.92 295 GLY A C 1
ATOM 2123 O O . GLY A 1 273 ? 27.790 -11.414 -17.283 1.00 27.37 295 GLY A O 1
ATOM 2124 N N . ARG A 1 274 ? 29.727 -10.399 -17.786 1.00 27.48 296 ARG A N 1
ATOM 2125 C CA . ARG A 1 274 ? 29.916 -11.117 -19.063 1.00 29.96 296 ARG A CA 1
ATOM 2126 C C . ARG A 1 274 ? 31.326 -11.610 -19.209 1.00 26.84 296 ARG A C 1
ATOM 2127 O O . ARG A 1 274 ? 32.272 -10.838 -19.231 1.00 27.11 296 ARG A O 1
ATOM 2135 N N . PHE A 1 275 ? 31.465 -12.906 -19.359 1.00 27.18 297 PHE A N 1
ATOM 2136 C CA . PHE A 1 275 ? 32.783 -13.509 -19.462 1.00 27.68 297 PHE A CA 1
ATOM 2137 C C . PHE A 1 275 ? 32.871 -14.244 -20.772 1.00 26.13 297 PHE A C 1
ATOM 2138 O O . PHE A 1 275 ? 32.233 -15.267 -20.927 1.00 27.03 297 PHE A O 1
ATOM 2146 N N . ILE A 1 276 ? 33.632 -13.681 -21.687 1.00 28.12 298 ILE A N 1
ATOM 2147 C CA . ILE A 1 276 ? 33.975 -14.317 -22.965 1.00 27.19 298 ILE A CA 1
ATOM 2148 C C . ILE A 1 276 ? 35.287 -15.033 -22.831 1.00 26.44 298 ILE A C 1
ATOM 2149 O O . ILE A 1 276 ? 36.318 -14.443 -22.785 1.00 28.21 298 ILE A O 1
ATOM 2154 N N . ILE A 1 277 ? 35.216 -16.360 -22.765 1.00 27.46 299 ILE A N 1
ATOM 2155 C CA . ILE A 1 277 ? 36.408 -17.205 -22.503 1.00 29.46 299 ILE A CA 1
ATOM 2156 C C . ILE A 1 277 ? 37.255 -17.151 -23.757 1.00 30.25 299 ILE A C 1
ATOM 2157 O O . ILE A 1 277 ? 36.754 -17.245 -24.895 1.00 31.39 299 ILE A O 1
ATOM 2162 N N . GLY A 1 278 ? 38.531 -16.967 -23.576 1.00 28.00 300 GLY A N 1
ATOM 2163 C CA . GLY A 1 278 ? 39.427 -16.850 -24.711 1.00 32.80 300 GLY A CA 1
ATOM 2164 C C . GLY A 1 278 ? 39.679 -18.167 -25.416 1.00 33.22 300 GLY A C 1
ATOM 2165 O O . GLY A 1 278 ? 39.735 -19.247 -24.816 1.00 29.38 300 GLY A O 1
ATOM 2166 N N . SER A 1 279 ? 39.852 -18.082 -26.712 1.00 31.28 301 SER A N 1
ATOM 2167 C CA . SER A 1 279 ? 40.407 -19.209 -27.479 1.00 34.10 301 SER A CA 1
ATOM 2168 C C . SER A 1 279 ? 41.919 -19.200 -27.447 1.00 33.01 301 SER A C 1
ATOM 2169 O O . SER A 1 279 ? 42.533 -18.126 -27.553 1.00 38.81 301 SER A O 1
ATOM 2172 N N . GLN A 1 280 ? 42.532 -20.392 -27.347 1.00 36.90 302 GLN A N 1
ATOM 2173 C CA . GLN A 1 280 ? 43.997 -20.503 -27.222 1.00 39.67 302 GLN A CA 1
ATOM 2174 C C . GLN A 1 280 ? 44.608 -21.388 -28.316 1.00 36.11 302 GLN A C 1
ATOM 2175 O O . GLN A 1 280 ? 44.003 -22.339 -28.706 1.00 32.79 302 GLN A O 1
ATOM 2181 N N . LEU A 1 281 ? 45.783 -21.010 -28.816 1.00 38.45 303 LEU A N 1
ATOM 2182 C CA . LEU A 1 281 ? 46.549 -21.852 -29.698 1.00 35.24 303 LEU A CA 1
ATOM 2183 C C . LEU A 1 281 ? 47.080 -23.079 -28.947 1.00 40.77 303 LEU A C 1
ATOM 2184 O O . LEU A 1 281 ? 47.816 -22.939 -27.945 1.00 38.55 303 LEU A O 1
ATOM 2189 N N . VAL A 1 282 ? 46.697 -24.271 -29.433 1.00 38.92 304 VAL A N 1
ATOM 2190 C CA . VAL A 1 282 ? 47.255 -25.518 -28.959 1.00 40.85 304 VAL A CA 1
ATOM 2191 C C . VAL A 1 282 ? 48.441 -25.896 -29.820 1.00 43.96 304 VAL A C 1
ATOM 2192 O O . VAL A 1 282 ? 48.382 -25.821 -31.073 1.00 39.86 304 VAL A O 1
ATOM 2196 N N . THR A 1 283 ? 49.534 -26.259 -29.148 1.00 42.89 305 THR A N 1
ATOM 2197 C CA . THR A 1 283 ? 50.726 -26.761 -29.819 1.00 46.19 305 THR A CA 1
ATOM 2198 C C . THR A 1 283 ? 51.259 -28.047 -29.102 1.00 46.35 305 THR A C 1
ATOM 2199 O O . THR A 1 283 ? 50.774 -28.416 -28.035 1.00 44.18 305 THR A O 1
ATOM 2203 N N . PRO A 1 284 ? 52.225 -28.754 -29.724 1.00 47.88 306 PRO A N 1
ATOM 2204 C CA . PRO A 1 284 ? 52.803 -29.947 -29.076 1.00 50.65 306 PRO A CA 1
ATOM 2205 C C . PRO A 1 284 ? 53.261 -29.615 -27.660 1.00 49.87 306 PRO A C 1
ATOM 2206 O O . PRO A 1 284 ? 53.062 -30.395 -26.742 1.00 52.92 306 PRO A O 1
ATOM 2210 N N . GLU A 1 285 ? 53.781 -28.408 -27.494 1.00 51.80 307 GLU A N 1
ATOM 2211 C CA . GLU A 1 285 ? 54.339 -27.938 -26.226 1.00 59.42 307 GLU A CA 1
ATOM 2212 C C . GLU A 1 285 ? 53.299 -27.805 -25.111 1.00 56.59 307 GLU A C 1
ATOM 2213 O O . GLU A 1 285 ? 53.594 -28.145 -23.982 1.00 54.17 307 GLU A O 1
ATOM 2219 N N . ASN A 1 286 ? 52.078 -27.368 -25.419 1.00 50.56 308 ASN A N 1
ATOM 2220 C CA . ASN A 1 286 ? 51.068 -27.189 -24.374 1.00 48.00 308 ASN A CA 1
ATOM 2221 C C . ASN A 1 286 ? 49.867 -28.138 -24.454 1.00 45.87 308 ASN A C 1
ATOM 2222 O O . ASN A 1 286 ? 48.892 -27.980 -23.720 1.00 48.05 308 ASN A O 1
ATOM 2227 N N . ALA A 1 287 ? 49.945 -29.145 -25.316 1.00 41.95 309 ALA A N 1
ATOM 2228 C CA . ALA A 1 287 ? 48.776 -29.912 -25.665 1.00 39.59 309 ALA A CA 1
ATOM 2229 C C . ALA A 1 287 ? 48.258 -30.737 -24.540 1.00 40.89 309 ALA A C 1
ATOM 2230 O O . ALA A 1 287 ? 47.055 -30.951 -24.425 1.00 41.58 309 ALA A O 1
ATOM 2232 N N . GLU A 1 288 ? 49.166 -31.235 -23.693 1.00 45.00 310 GLU A N 1
ATOM 2233 C CA . GLU A 1 288 ? 48.770 -32.165 -22.655 1.00 44.82 310 GLU A CA 1
ATOM 2234 C C . GLU A 1 288 ? 47.747 -31.530 -21.754 1.00 41.80 310 GLU A C 1
ATOM 2235 O O . GLU A 1 288 ? 46.837 -32.199 -21.307 1.00 40.68 310 GLU A O 1
ATOM 2241 N N . GLN A 1 289 ? 47.875 -30.231 -21.508 1.00 44.46 311 GLN A N 1
ATOM 2242 C CA . GLN A 1 289 ? 46.892 -29.538 -20.665 1.00 45.91 311 GLN A CA 1
ATOM 2243 C C . GLN A 1 289 ? 45.481 -29.712 -21.140 1.00 46.12 311 GLN A C 1
ATOM 2244 O O . GLN A 1 289 ? 44.558 -29.571 -20.352 1.00 45.09 311 GLN A O 1
ATOM 2250 N N . PHE A 1 290 ? 45.305 -29.988 -22.433 1.00 43.39 312 PHE A N 1
ATOM 2251 C CA . PHE A 1 290 ? 43.969 -30.020 -23.036 1.00 42.10 312 PHE A CA 1
ATOM 2252 C C . PHE A 1 290 ? 43.440 -31.432 -23.327 1.00 38.28 312 PHE A C 1
ATOM 2253 O O . PHE A 1 290 ? 42.447 -31.581 -24.023 1.00 38.75 312 PHE A O 1
ATOM 2261 N N . TYR A 1 291 ? 44.088 -32.456 -22.744 1.00 39.02 313 TYR A N 1
ATOM 2262 C CA . TYR A 1 291 ? 43.805 -33.860 -23.022 1.00 40.69 313 TYR A CA 1
ATOM 2263 C C . TYR A 1 291 ? 42.981 -34.449 -21.909 1.00 40.69 313 TYR A C 1
ATOM 2264 O O . TYR A 1 291 ? 43.438 -34.567 -20.782 1.00 40.85 313 TYR A O 1
ATOM 2273 N N . PHE A 1 292 ? 41.763 -34.846 -22.230 1.00 42.61 314 PHE A N 1
ATOM 2274 C CA . PHE A 1 292 ? 40.825 -35.354 -21.245 1.00 46.83 314 PHE A CA 1
ATOM 2275 C C . PHE A 1 292 ? 40.509 -36.781 -21.651 1.00 50.38 314 PHE A C 1
ATOM 2276 O O . PHE A 1 292 ? 39.448 -37.067 -22.279 1.00 45.36 314 PHE A O 1
ATOM 2284 N N . PRO A 1 293 ? 41.433 -37.705 -21.299 1.00 52.61 315 PRO A N 1
ATOM 2285 C CA . PRO A 1 293 ? 41.248 -39.073 -21.775 1.00 51.31 315 PRO A CA 1
ATOM 2286 C C . PRO A 1 293 ? 39.892 -39.645 -21.342 1.00 50.52 315 PRO A C 1
ATOM 2287 O O . PRO A 1 293 ? 39.377 -40.497 -22.018 1.00 50.74 315 PRO A O 1
ATOM 2291 N N . ASP A 1 294 ? 39.283 -39.154 -20.261 1.00 49.00 316 ASP A N 1
ATOM 2292 C CA . ASP A 1 294 ? 37.945 -39.655 -19.908 1.00 50.58 316 ASP A CA 1
ATOM 2293 C C . ASP A 1 294 ? 36.790 -39.015 -20.673 1.00 51.23 316 ASP A C 1
ATOM 2294 O O . ASP A 1 294 ? 35.674 -39.498 -20.548 1.00 44.09 316 ASP A O 1
ATOM 2299 N N . SER A 1 295 ? 37.038 -37.942 -21.444 1.00 48.33 317 SER A N 1
ATOM 2300 C CA . SER A 1 295 ? 35.949 -37.263 -22.189 1.00 47.63 317 SER A CA 1
ATOM 2301 C C . SER A 1 295 ? 35.482 -38.128 -23.386 1.00 44.99 317 SER A C 1
ATOM 2302 O O . SER A 1 295 ? 36.306 -38.757 -24.055 1.00 47.31 317 SER A O 1
ATOM 2305 N N . PRO A 1 296 ? 34.166 -38.156 -23.660 1.00 41.12 318 PRO A N 1
ATOM 2306 C CA . PRO A 1 296 ? 33.678 -38.741 -24.889 1.00 45.43 318 PRO A CA 1
ATOM 2307 C C . PRO A 1 296 ? 33.844 -37.818 -26.096 1.00 46.74 318 PRO A C 1
ATOM 2308 O O . PRO A 1 296 ? 33.479 -38.211 -27.176 1.00 48.10 318 PRO A O 1
ATOM 2312 N N . PHE A 1 297 ? 34.345 -36.600 -25.918 1.00 46.97 319 PHE A N 1
ATOM 2313 C CA . PHE A 1 297 ? 34.612 -35.691 -27.054 1.00 47.29 319 PHE A CA 1
ATOM 2314 C C . PHE A 1 297 ? 36.057 -35.887 -27.495 1.00 48.44 319 PHE A C 1
ATOM 2315 O O . PHE A 1 297 ? 36.981 -35.499 -26.785 1.00 47.82 319 PHE A O 1
ATOM 2324 N N . ALA B 1 3 ? 50.005 -32.273 6.051 1.00 67.54 25 ALA B N 1
ATOM 2325 C CA . ALA B 1 3 ? 50.171 -30.843 5.615 1.00 69.70 25 ALA B CA 1
ATOM 2326 C C . ALA B 1 3 ? 50.373 -30.783 4.092 1.00 74.75 25 ALA B C 1
ATOM 2327 O O . ALA B 1 3 ? 50.766 -31.782 3.493 1.00 60.17 25 ALA B O 1
ATOM 2329 N N . GLN B 1 4 ? 50.119 -29.620 3.474 1.00 75.61 26 GLN B N 1
ATOM 2330 C CA . GLN B 1 4 ? 49.898 -29.517 2.006 1.00 75.38 26 GLN B CA 1
ATOM 2331 C C . GLN B 1 4 ? 51.100 -29.323 1.050 1.00 71.00 26 GLN B C 1
ATOM 2332 O O . GLN B 1 4 ? 51.846 -28.349 1.159 1.00 75.40 26 GLN B O 1
ATOM 2338 N N . GLU B 1 5 ? 51.239 -30.229 0.079 1.00 67.25 27 GLU B N 1
ATOM 2339 C CA . GLU B 1 5 ? 52.106 -29.988 -1.096 1.00 65.79 27 GLU B CA 1
ATOM 2340 C C . GLU B 1 5 ? 51.622 -28.755 -1.886 1.00 59.33 27 GLU B C 1
ATOM 2341 O O . GLU B 1 5 ? 50.432 -28.667 -2.201 1.00 51.65 27 GLU B O 1
ATOM 2347 N N . LYS B 1 6 ? 52.536 -27.836 -2.212 1.00 56.70 28 LYS B N 1
ATOM 2348 C CA . LYS B 1 6 ? 52.222 -26.631 -3.008 1.00 53.39 28 LYS B CA 1
ATOM 2349 C C . LYS B 1 6 ? 52.285 -26.898 -4.506 1.00 55.45 28 LYS B C 1
ATOM 2350 O O . LYS B 1 6 ? 53.246 -27.505 -4.979 1.00 56.96 28 LYS B O 1
ATOM 2356 N N . VAL B 1 7 ? 51.261 -26.450 -5.246 1.00 47.98 29 VAL B N 1
ATOM 2357 C CA . VAL B 1 7 ? 51.215 -26.625 -6.685 1.00 43.47 29 VAL B CA 1
ATOM 2358 C C . VAL B 1 7 ? 51.672 -25.337 -7.377 1.00 44.82 29 VAL B C 1
ATOM 2359 O O . VAL B 1 7 ? 51.988 -25.358 -8.556 1.00 45.49 29 VAL B O 1
ATOM 2363 N N . GLY B 1 8 ? 51.691 -24.209 -6.682 1.00 38.76 30 GLY B N 1
ATOM 2364 C CA . GLY B 1 8 ? 52.294 -23.011 -7.267 1.00 41.71 30 GLY B CA 1
ATOM 2365 C C . GLY B 1 8 ? 52.039 -21.727 -6.496 1.00 42.00 30 GLY B C 1
ATOM 2366 O O . GLY B 1 8 ? 51.296 -21.719 -5.531 1.00 40.55 30 GLY B O 1
ATOM 2367 N N . THR B 1 9 ? 52.670 -20.653 -6.953 1.00 39.71 31 THR B N 1
ATOM 2368 C CA . THR B 1 9 ? 52.608 -19.391 -6.289 1.00 37.35 31 THR B CA 1
ATOM 2369 C C . THR B 1 9 ? 52.029 -18.354 -7.210 1.00 36.93 31 THR B C 1
ATOM 2370 O O . THR B 1 9 ? 52.495 -18.174 -8.336 1.00 40.39 31 THR B O 1
ATOM 2374 N N . ILE B 1 10 ? 51.060 -17.619 -6.680 1.00 37.75 32 ILE B N 1
ATOM 2375 C CA . ILE B 1 10 ? 50.448 -16.498 -7.349 1.00 33.60 32 ILE B CA 1
ATOM 2376 C C . ILE B 1 10 ? 50.961 -15.173 -6.769 1.00 33.93 32 ILE B C 1
ATOM 2377 O O . ILE B 1 10 ? 50.886 -14.905 -5.546 1.00 37.20 32 ILE B O 1
ATOM 2382 N N . GLY B 1 11 ? 51.495 -14.342 -7.638 1.00 32.73 33 GLY B N 1
ATOM 2383 C CA . GLY B 1 11 ? 51.833 -12.975 -7.301 1.00 33.50 33 GLY B CA 1
ATOM 2384 C C . GLY B 1 11 ? 50.755 -11.995 -7.640 1.00 31.37 33 GLY B C 1
ATOM 2385 O O . GLY B 1 11 ? 50.126 -12.090 -8.685 1.00 32.20 33 GLY B O 1
ATOM 2386 N N . ILE B 1 12 ? 50.614 -10.989 -6.785 1.00 32.41 34 ILE B N 1
ATOM 2387 C CA . ILE B 1 12 ? 49.661 -9.936 -6.935 1.00 31.92 34 ILE B CA 1
ATOM 2388 C C . ILE B 1 12 ? 50.359 -8.590 -6.753 1.00 31.18 34 ILE B C 1
ATOM 2389 O O . ILE B 1 12 ? 50.950 -8.343 -5.695 1.00 33.42 34 ILE B O 1
ATOM 2394 N N . ALA B 1 13 ? 50.308 -7.759 -7.787 1.00 32.59 35 ALA B N 1
ATOM 2395 C CA . ALA B 1 13 ? 50.929 -6.446 -7.832 1.00 31.95 35 ALA B CA 1
ATOM 2396 C C . ALA B 1 13 ? 49.837 -5.411 -8.009 1.00 30.52 35 ALA B C 1
ATOM 2397 O O . ALA B 1 13 ? 49.255 -5.356 -9.081 1.00 32.36 35 ALA B O 1
ATOM 2399 N N . ILE B 1 14 ? 49.565 -4.606 -6.997 1.00 31.27 36 ILE B N 1
ATOM 2400 C CA . ILE B 1 14 ? 48.540 -3.581 -7.071 1.00 30.90 36 ILE B CA 1
ATOM 2401 C C . ILE B 1 14 ? 49.050 -2.227 -6.536 1.00 31.80 36 ILE B C 1
ATOM 2402 O O . ILE B 1 14 ? 50.031 -2.182 -5.789 1.00 34.99 36 ILE B O 1
ATOM 2407 N N . PRO B 1 15 ? 48.397 -1.125 -6.912 1.00 32.46 37 PRO B N 1
ATOM 2408 C CA . PRO B 1 15 ? 48.755 0.159 -6.289 1.00 34.47 37 PRO B CA 1
ATOM 2409 C C . PRO B 1 15 ? 48.498 0.128 -4.787 1.00 35.98 37 PRO B C 1
ATOM 2410 O O . PRO B 1 15 ? 47.493 -0.487 -4.340 1.00 36.52 37 PRO B O 1
ATOM 2414 N N . SER B 1 16 ? 49.409 0.760 -4.026 1.00 32.17 38 SER B N 1
ATOM 2415 C CA A SER B 1 16 ? 49.248 0.904 -2.586 0.60 35.91 38 SER B CA 1
ATOM 2416 C CA B SER B 1 16 ? 49.285 0.976 -2.576 0.40 32.05 38 SER B CA 1
ATOM 2417 C C . SER B 1 16 ? 48.173 1.944 -2.238 1.00 34.11 38 SER B C 1
ATOM 2418 O O . SER B 1 16 ? 47.972 2.933 -2.955 1.00 33.41 38 SER B O 1
ATOM 2423 N N . ALA B 1 17 ? 47.438 1.677 -1.157 1.00 33.50 39 ALA B N 1
ATOM 2424 C CA . ALA B 1 17 ? 46.458 2.611 -0.591 1.00 30.61 39 ALA B CA 1
ATOM 2425 C C . ALA B 1 17 ? 45.881 2.031 0.676 1.00 31.83 39 ALA B C 1
ATOM 2426 O O . ALA B 1 17 ? 45.568 0.835 0.748 1.00 29.76 39 ALA B O 1
ATOM 2428 N N . THR B 1 18 ? 45.652 2.909 1.628 1.00 32.81 40 THR B N 1
ATOM 2429 C CA . THR B 1 18 ? 45.045 2.518 2.898 1.00 32.69 40 THR B CA 1
ATOM 2430 C C . THR B 1 18 ? 43.643 3.115 3.073 1.00 32.55 40 THR B C 1
ATOM 2431 O O . THR B 1 18 ? 43.012 2.964 4.129 1.00 33.63 40 THR B O 1
ATOM 2435 N N . HIS B 1 19 ? 43.140 3.786 2.048 1.00 29.65 41 HIS B N 1
ATOM 2436 C CA . HIS B 1 19 ? 41.899 4.467 2.151 1.00 31.94 41 HIS B CA 1
ATOM 2437 C C . HIS B 1 19 ? 41.424 4.791 0.749 1.00 28.46 41 HIS B C 1
ATOM 2438 O O . HIS B 1 19 ? 42.140 4.598 -0.230 1.00 31.78 41 HIS B O 1
ATOM 2445 N N . GLY B 1 20 ? 40.158 5.139 0.659 1.00 28.94 42 GLY B N 1
ATOM 2446 C CA . GLY B 1 20 ? 39.512 5.339 -0.647 1.00 32.89 42 GLY B CA 1
ATOM 2447 C C . GLY B 1 20 ? 39.314 4.005 -1.347 1.00 29.77 42 GLY B C 1
ATOM 2448 O O . GLY B 1 20 ? 39.572 2.950 -0.768 1.00 29.03 42 GLY B O 1
ATOM 2449 N N . PHE B 1 21 ? 38.856 4.108 -2.589 1.00 33.86 43 PHE B N 1
ATOM 2450 C CA . PHE B 1 21 ? 38.518 2.982 -3.441 1.00 32.62 43 PHE B CA 1
ATOM 2451 C C . PHE B 1 21 ? 39.657 1.993 -3.500 1.00 29.64 43 PHE B C 1
ATOM 2452 O O . PHE B 1 21 ? 39.443 0.792 -3.317 1.00 27.21 43 PHE B O 1
ATOM 2468 N N . GLY B 1 23 ? 42.125 1.591 -1.413 1.00 26.11 45 GLY B N 1
ATOM 2469 C CA . GLY B 1 23 ? 42.261 0.995 -0.080 1.00 26.11 45 GLY B CA 1
ATOM 2470 C C . GLY B 1 23 ? 41.270 -0.144 0.129 1.00 24.21 45 GLY B C 1
ATOM 2471 O O . GLY B 1 23 ? 41.607 -1.220 0.658 1.00 27.55 45 GLY B O 1
ATOM 2472 N N . GLY B 1 24 ? 40.037 0.070 -0.318 1.00 27.54 46 GLY B N 1
ATOM 2473 C CA . GLY B 1 24 ? 39.048 -1.034 -0.392 1.00 27.77 46 GLY B CA 1
ATOM 2474 C C . GLY B 1 24 ? 39.551 -2.179 -1.252 1.00 29.56 46 GLY B C 1
ATOM 2475 O O . GLY B 1 24 ? 39.472 -3.363 -0.851 1.00 30.10 46 GLY B O 1
ATOM 2476 N N . LEU B 1 25 ? 40.150 -1.851 -2.401 1.00 27.84 47 LEU B N 1
ATOM 2477 C CA . LEU B 1 25 ? 40.721 -2.891 -3.260 1.00 28.36 47 LEU B CA 1
ATOM 2478 C C . LEU B 1 25 ? 41.866 -3.666 -2.598 1.00 27.86 47 LEU B C 1
ATOM 2479 O O . LEU B 1 25 ? 41.876 -4.893 -2.650 1.00 24.42 47 LEU B O 1
ATOM 2484 N N . ASN B 1 26 ? 42.814 -2.990 -1.947 1.00 28.39 48 ASN B N 1
ATOM 2485 C CA . ASN B 1 26 ? 43.834 -3.656 -1.109 1.00 29.12 48 ASN B CA 1
ATOM 2486 C C . ASN B 1 26 ? 43.239 -4.627 -0.060 1.00 26.40 48 ASN B C 1
ATOM 2487 O O . ASN B 1 26 ? 43.717 -5.753 0.104 1.00 27.14 48 ASN B O 1
ATOM 2492 N N . PHE B 1 27 ? 42.211 -4.166 0.653 1.00 28.17 49 PHE B N 1
ATOM 2493 C CA . PHE B 1 27 ? 41.499 -4.953 1.627 1.00 28.48 49 PHE B CA 1
ATOM 2494 C C . PHE B 1 27 ? 40.939 -6.229 0.974 1.00 26.12 49 PHE B C 1
ATOM 2495 O O . PHE B 1 27 ? 41.138 -7.310 1.500 1.00 28.04 49 PHE B O 1
ATOM 2503 N N . HIS B 1 28 ? 40.252 -6.091 -0.165 1.00 26.42 50 HIS B N 1
ATOM 2504 C CA . HIS B 1 28 ? 39.658 -7.261 -0.860 1.00 28.12 50 HIS B CA 1
ATOM 2505 C C . HIS B 1 28 ? 40.713 -8.275 -1.324 1.00 27.84 50 HIS B C 1
ATOM 2506 O O . HIS B 1 28 ? 40.510 -9.495 -1.138 1.00 27.77 50 HIS B O 1
ATOM 2513 N N . ALA B 1 29 ? 41.836 -7.775 -1.851 1.00 25.76 51 ALA B N 1
ATOM 2514 C CA . ALA B 1 29 ? 42.968 -8.612 -2.204 1.00 26.32 51 ALA B CA 1
ATOM 2515 C C . ALA B 1 29 ? 43.437 -9.422 -1.001 1.00 29.27 51 ALA B C 1
ATOM 2516 O O . ALA B 1 29 ? 43.575 -10.619 -1.094 1.00 27.50 51 ALA B O 1
ATOM 2518 N N . GLN B 1 30 ? 43.699 -8.760 0.139 1.00 27.21 52 GLN B N 1
ATOM 2519 C CA . GLN B 1 30 ? 44.117 -9.485 1.315 1.00 32.72 52 GLN B CA 1
ATOM 2520 C C . GLN B 1 30 ? 43.057 -10.471 1.832 1.00 28.48 52 GLN B C 1
ATOM 2521 O O . GLN B 1 30 ? 43.386 -11.569 2.303 1.00 31.20 52 GLN B O 1
ATOM 2527 N N . ASP B 1 31 ? 41.812 -10.017 1.840 1.00 29.40 53 ASP B N 1
ATOM 2528 C CA . ASP B 1 31 ? 40.656 -10.827 2.284 1.00 29.43 53 ASP B CA 1
ATOM 2529 C C . ASP B 1 31 ? 40.539 -12.098 1.394 1.00 27.23 53 ASP B C 1
ATOM 2530 O O . ASP B 1 31 ? 40.411 -13.209 1.905 1.00 28.51 53 ASP B O 1
ATOM 2535 N N . THR B 1 32 ? 40.661 -11.953 0.097 1.00 26.52 54 THR B N 1
ATOM 2536 C CA . THR B 1 32 ? 40.638 -13.141 -0.796 1.00 28.15 54 THR B CA 1
ATOM 2537 C C . THR B 1 32 ? 41.807 -14.088 -0.605 1.00 26.89 54 THR B C 1
ATOM 2538 O O . THR B 1 32 ? 41.667 -15.346 -0.650 1.00 27.72 54 THR B O 1
ATOM 2542 N N . ILE B 1 33 ? 42.987 -13.511 -0.410 1.00 27.97 55 ILE B N 1
ATOM 2543 C CA . ILE B 1 33 ? 44.153 -14.351 -0.116 1.00 29.01 55 ILE B CA 1
ATOM 2544 C C . ILE B 1 33 ? 43.910 -15.189 1.136 1.00 29.35 55 ILE B C 1
ATOM 2545 O O . ILE B 1 33 ? 44.215 -16.384 1.151 1.00 30.55 55 ILE B O 1
ATOM 2550 N N . LYS B 1 34 ? 43.357 -14.572 2.185 1.00 29.67 56 LYS B N 1
ATOM 2551 C CA . LYS B 1 34 ? 43.020 -15.289 3.407 1.00 31.60 56 LYS B CA 1
ATOM 2552 C C . LYS B 1 34 ? 41.977 -16.372 3.172 1.00 31.00 56 LYS B C 1
ATOM 2553 O O . LYS B 1 34 ? 42.110 -17.483 3.708 1.00 31.74 56 LYS B O 1
ATOM 2559 N N . ARG B 1 35 ? 40.967 -16.073 2.352 1.00 29.54 57 ARG B N 1
ATOM 2560 C CA . ARG B 1 35 ? 39.962 -17.080 2.020 1.00 29.76 57 ARG B CA 1
ATOM 2561 C C . ARG B 1 35 ? 40.598 -18.288 1.331 1.00 29.36 57 ARG B C 1
ATOM 2562 O O . ARG B 1 35 ? 40.272 -19.456 1.624 1.00 31.94 57 ARG B O 1
ATOM 2570 N N . LEU B 1 36 ? 41.516 -18.020 0.425 1.00 26.42 58 LEU B N 1
ATOM 2571 C CA . LEU B 1 36 ? 42.083 -19.044 -0.386 1.00 32.26 58 LEU B CA 1
ATOM 2572 C C . LEU B 1 36 ? 43.109 -19.897 0.375 1.00 32.49 58 LEU B C 1
ATOM 2573 O 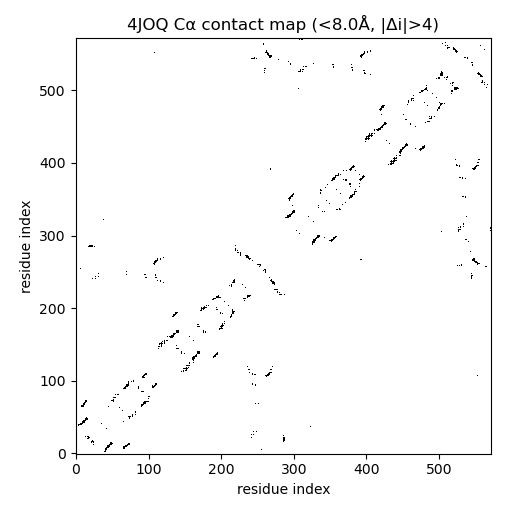O . LEU B 1 36 ? 43.264 -21.063 0.039 1.00 30.35 58 LEU B O 1
ATOM 2578 N N . GLN B 1 37 ? 43.723 -19.337 1.425 1.00 30.60 59 GLN B N 1
ATOM 2579 C CA . GLN B 1 37 ? 44.594 -20.139 2.322 1.00 36.26 59 GLN B CA 1
ATOM 2580 C C . GLN B 1 37 ? 43.818 -21.251 3.036 1.00 35.79 59 GLN B C 1
ATOM 2581 O O . GLN B 1 37 ? 44.390 -22.301 3.342 1.00 35.68 59 GLN B O 1
ATOM 2587 N N . GLU B 1 38 ? 42.534 -21.015 3.290 1.00 33.74 60 GLU B N 1
ATOM 2588 C CA . GLU B 1 38 ? 41.619 -22.019 3.806 1.00 32.89 60 GLU B CA 1
ATOM 2589 C C . GLU B 1 38 ? 41.128 -22.945 2.671 1.00 34.66 60 GLU B C 1
ATOM 2590 O O . GLU B 1 38 ? 41.192 -24.163 2.779 1.00 30.69 60 GLU B O 1
ATOM 2596 N N . VAL B 1 39 ? 40.721 -22.397 1.528 1.00 30.03 61 VAL B N 1
ATOM 2597 C CA . VAL B 1 39 ? 40.095 -23.237 0.532 1.00 30.97 61 VAL B CA 1
ATOM 2598 C C . VAL B 1 39 ? 41.084 -24.053 -0.308 1.00 30.15 61 VAL B C 1
ATOM 2599 O O . VAL B 1 39 ? 40.854 -25.242 -0.555 1.00 29.90 61 VAL B O 1
ATOM 2603 N N . TYR B 1 40 ? 42.174 -23.430 -0.747 1.00 29.01 62 TYR B N 1
ATOM 2604 C CA . TYR B 1 40 ? 43.183 -24.078 -1.601 1.00 29.60 62 TYR B CA 1
ATOM 2605 C C . TYR B 1 40 ? 44.575 -23.971 -0.950 1.00 32.36 62 TYR B C 1
ATOM 2606 O O . TYR B 1 40 ? 45.430 -23.224 -1.440 1.00 32.54 62 TYR B O 1
ATOM 2615 N N . PRO B 1 41 ? 44.809 -24.738 0.121 1.00 34.44 63 PRO B N 1
ATOM 2616 C CA . PRO B 1 41 ? 46.118 -24.668 0.843 1.00 34.30 63 PRO B CA 1
ATOM 2617 C C . PRO B 1 41 ? 47.322 -25.119 -0.054 1.00 35.42 63 PRO B C 1
ATOM 2618 O O . PRO B 1 41 ? 48.465 -24.884 0.279 1.00 37.73 63 PRO B O 1
ATOM 2622 N N . GLN B 1 42 ? 47.046 -25.652 -1.237 1.00 34.72 64 GLN B N 1
ATOM 2623 C CA . GLN B 1 42 ? 48.095 -25.958 -2.202 1.00 37.18 64 GLN B CA 1
ATOM 2624 C C . GLN B 1 42 ? 48.677 -24.743 -2.947 1.00 34.80 64 GLN B C 1
ATOM 2625 O O . GLN B 1 42 ? 49.624 -24.877 -3.731 1.00 36.85 64 GLN B O 1
ATOM 2631 N N . LEU B 1 43 ? 48.159 -23.554 -2.678 1.00 32.20 65 LEU B N 1
ATOM 2632 C CA . LEU B 1 43 ? 48.686 -22.342 -3.263 1.00 34.08 65 LEU B CA 1
ATOM 2633 C C . LEU B 1 43 ? 49.432 -21.488 -2.266 1.00 34.08 65 LEU B C 1
ATOM 2634 O O . LEU B 1 43 ? 49.092 -21.430 -1.084 1.00 36.03 65 LEU B O 1
ATOM 2639 N N . ASP B 1 44 ? 50.453 -20.820 -2.757 1.00 36.44 66 ASP B N 1
ATOM 2640 C CA . ASP B 1 44 ? 51.094 -19.758 -2.015 1.00 39.64 66 ASP B CA 1
ATOM 2641 C C . ASP B 1 44 ? 50.759 -18.453 -2.706 1.00 37.83 66 ASP B C 1
ATOM 2642 O O . ASP B 1 44 ? 50.434 -18.459 -3.916 1.00 33.69 66 ASP B O 1
ATOM 2647 N N . PHE B 1 45 ? 50.849 -17.361 -1.963 1.00 36.02 67 PHE B N 1
ATOM 2648 C CA . PHE B 1 45 ? 50.604 -16.031 -2.507 1.00 39.21 67 PHE B CA 1
ATOM 2649 C C . PHE B 1 45 ? 51.684 -15.040 -2.084 1.00 42.30 67 PHE B C 1
ATOM 2650 O O . PHE B 1 45 ? 52.095 -15.051 -0.927 1.00 44.02 67 PHE B O 1
ATOM 2658 N N . VAL B 1 46 ? 52.097 -14.169 -3.004 1.00 40.13 68 VAL B N 1
ATOM 2659 C CA . VAL B 1 46 ? 52.937 -13.013 -2.668 1.00 39.39 68 VAL B CA 1
ATOM 2660 C C . VAL B 1 46 ? 52.285 -11.736 -3.151 1.00 40.18 68 VAL B C 1
ATOM 2661 O O . VAL B 1 46 ? 52.062 -11.551 -4.369 1.00 39.20 68 VAL B O 1
ATOM 2665 N N . LEU B 1 47 ? 52.015 -10.847 -2.214 1.00 35.05 69 LEU B N 1
ATOM 2666 C CA . LEU B 1 47 ? 51.327 -9.588 -2.501 1.00 33.79 69 LEU B CA 1
ATOM 2667 C C . LEU B 1 47 ? 52.317 -8.412 -2.395 1.00 36.44 69 LEU B C 1
ATOM 2668 O O . LEU B 1 47 ? 53.038 -8.312 -1.418 1.00 37.82 69 LEU B O 1
ATOM 2673 N N . ALA B 1 48 ? 52.332 -7.518 -3.382 1.00 36.06 70 ALA B N 1
ATOM 2674 C CA . ALA B 1 48 ? 53.168 -6.326 -3.314 1.00 37.51 70 ALA B CA 1
ATOM 2675 C C . ALA B 1 48 ? 52.427 -5.122 -3.834 1.00 35.61 70 ALA B C 1
ATOM 2676 O O . ALA B 1 48 ? 51.804 -5.142 -4.910 1.00 34.21 70 ALA B O 1
ATOM 2678 N N . THR B 1 49 ? 52.530 -4.042 -3.115 1.00 34.44 71 THR B N 1
ATOM 2679 C CA . THR B 1 49 ? 51.775 -2.885 -3.460 1.00 35.87 71 THR B CA 1
ATOM 2680 C C . THR B 1 49 ? 52.770 -1.738 -3.709 1.00 37.18 71 THR B C 1
ATOM 2681 O O . THR B 1 49 ? 53.800 -1.641 -3.029 1.00 34.52 71 THR B O 1
ATOM 2685 N N . ALA B 1 50 ? 52.442 -0.878 -4.663 1.00 35.81 72 ALA B N 1
ATOM 2686 C CA . ALA B 1 50 ? 53.380 0.161 -5.099 1.00 38.34 72 ALA B CA 1
ATOM 2687 C C . ALA B 1 50 ? 52.775 1.528 -5.112 1.00 38.05 72 ALA B C 1
ATOM 2688 O O . ALA B 1 50 ? 51.582 1.708 -5.406 1.00 34.77 72 ALA B O 1
ATOM 2690 N N . GLY B 1 51 ? 53.624 2.504 -4.788 1.00 35.66 73 GLY B N 1
ATOM 2691 C CA . GLY B 1 51 ? 53.206 3.897 -4.695 1.00 37.62 73 GLY B CA 1
ATOM 2692 C C . GLY B 1 51 ? 53.348 4.657 -5.996 1.00 38.69 73 GLY B C 1
ATOM 2693 O O . GLY B 1 51 ? 52.843 5.775 -6.116 1.00 40.50 73 GLY B O 1
ATOM 2694 N N . ASN B 1 52 ? 54.073 4.055 -6.957 1.00 39.08 74 ASN B N 1
ATOM 2695 C CA . ASN B 1 52 ? 54.271 4.611 -8.299 1.00 39.92 74 ASN B CA 1
ATOM 2696 C C . ASN B 1 52 ? 54.590 3.468 -9.296 1.00 39.70 74 ASN B C 1
ATOM 2697 O O . ASN B 1 52 ? 54.942 2.347 -8.887 1.00 34.39 74 ASN B O 1
ATOM 2702 N N . ALA B 1 53 ? 54.491 3.753 -10.591 1.00 39.07 75 ALA B N 1
ATOM 2703 C CA . ALA B 1 53 ? 54.697 2.701 -11.605 1.00 37.90 75 ALA B CA 1
ATOM 2704 C C . ALA B 1 53 ? 56.049 2.080 -11.582 1.00 37.86 75 ALA B C 1
ATOM 2705 O O . ALA B 1 53 ? 56.170 0.891 -11.790 1.00 35.97 75 ALA B O 1
ATOM 2707 N N . GLY B 1 54 ? 57.073 2.916 -11.438 1.00 37.40 76 GLY B N 1
ATOM 2708 C CA . GLY B 1 54 ? 58.464 2.479 -11.355 1.00 38.02 76 GLY B CA 1
ATOM 2709 C C . GLY B 1 54 ? 58.704 1.456 -10.282 1.00 39.07 76 GLY B C 1
ATOM 2710 O O . GLY B 1 54 ? 59.387 0.435 -10.502 1.00 39.90 76 GLY B O 1
ATOM 2711 N N . LYS B 1 55 ? 58.139 1.698 -9.113 1.00 40.44 77 LYS B N 1
ATOM 2712 C CA . LYS B 1 55 ? 58.225 0.718 -8.027 1.00 41.42 77 LYS B CA 1
ATOM 2713 C C . LYS B 1 55 ? 57.449 -0.595 -8.332 1.00 38.72 77 LYS B C 1
ATOM 2714 O O . LYS B 1 55 ? 57.902 -1.672 -7.962 1.00 38.97 77 LYS B O 1
ATOM 2728 N N . VAL B 1 57 ? 57.025 -1.905 -11.284 1.00 41.09 79 VAL B N 1
ATOM 2729 C CA . VAL B 1 57 ? 57.901 -2.654 -12.200 1.00 42.22 79 VAL B CA 1
ATOM 2730 C C . VAL B 1 57 ? 58.953 -3.482 -11.454 1.00 43.23 79 VAL B C 1
ATOM 2731 O O . VAL B 1 57 ? 59.063 -4.688 -11.641 1.00 40.87 79 VAL B O 1
ATOM 2735 N N . ASN B 1 58 ? 59.671 -2.847 -10.544 1.00 48.06 80 ASN B N 1
ATOM 2736 C CA . ASN B 1 58 ? 60.681 -3.553 -9.764 1.00 49.81 80 ASN B CA 1
ATOM 2737 C C . ASN B 1 58 ? 60.110 -4.657 -8.845 1.00 48.06 80 ASN B C 1
ATOM 2738 O O . ASN B 1 58 ? 60.699 -5.735 -8.692 1.00 44.18 80 ASN B O 1
ATOM 2743 N N . ASP B 1 59 ? 58.930 -4.430 -8.280 1.00 46.32 81 ASP B N 1
ATOM 2744 C CA . ASP B 1 59 ? 58.275 -5.509 -7.495 1.00 44.37 81 ASP B CA 1
ATOM 2745 C C . ASP B 1 59 ? 58.050 -6.765 -8.356 1.00 39.90 81 ASP B C 1
ATOM 2746 O O . ASP B 1 59 ? 58.262 -7.897 -7.900 1.00 44.03 81 ASP B O 1
ATOM 2751 N N . ILE B 1 60 ? 57.614 -6.549 -9.592 1.00 39.36 82 ILE B N 1
ATOM 2752 C CA . ILE B 1 60 ? 57.270 -7.616 -10.516 1.00 40.80 82 ILE B CA 1
ATOM 2753 C C . ILE B 1 60 ? 58.530 -8.341 -11.000 1.00 43.27 82 ILE B C 1
ATOM 2754 O O . ILE B 1 60 ? 58.606 -9.562 -10.942 1.00 48.82 82 ILE B O 1
ATOM 2759 N N . GLU B 1 61 ? 59.541 -7.601 -11.429 1.00 48.58 83 GLU B N 1
ATOM 2760 C CA . GLU B 1 61 ? 60.841 -8.234 -11.783 1.00 49.17 83 GLU B CA 1
ATOM 2761 C C . GLU B 1 61 ? 61.372 -9.093 -10.638 1.00 47.65 83 GLU B C 1
ATOM 2762 O O . GLU B 1 61 ? 61.785 -10.227 -10.849 1.00 49.23 83 GLU B O 1
ATOM 2768 N N . ASP B 1 62 ? 61.277 -8.569 -9.425 1.00 51.19 84 ASP B N 1
ATOM 2769 C CA . ASP B 1 62 ? 61.737 -9.254 -8.207 1.00 55.42 84 ASP B CA 1
ATOM 2770 C C . ASP B 1 62 ? 60.921 -10.517 -7.888 1.00 57.20 84 ASP B C 1
ATOM 2771 O O . ASP B 1 62 ? 61.484 -11.576 -7.581 1.00 51.74 84 ASP B O 1
ATOM 2784 N N . VAL B 1 64 ? 59.267 -12.381 -9.971 1.00 49.75 86 VAL B N 1
ATOM 2785 C CA . VAL B 1 64 ? 59.647 -13.387 -10.953 1.00 49.04 86 VAL B CA 1
ATOM 2786 C C . VAL B 1 64 ? 61.036 -13.939 -10.633 1.00 51.93 86 VAL B C 1
ATOM 2787 O O . VAL B 1 64 ? 61.254 -15.152 -10.623 1.00 54.52 86 VAL B O 1
ATOM 2791 N N . ALA B 1 65 ? 61.945 -13.021 -10.341 1.00 49.72 87 ALA B N 1
ATOM 2792 C CA . ALA B 1 65 ? 63.350 -13.353 -10.119 1.00 54.58 87 ALA B CA 1
ATOM 2793 C C . ALA B 1 65 ? 63.589 -14.217 -8.894 1.00 52.53 87 ALA B C 1
ATOM 2794 O O . ALA B 1 65 ? 64.513 -15.000 -8.903 1.00 52.85 87 ALA B O 1
ATOM 2796 N N . THR B 1 66 ? 62.806 -14.057 -7.831 1.00 49.98 88 THR B N 1
ATOM 2797 C CA . THR B 1 66 ? 63.133 -14.708 -6.545 1.00 52.62 88 THR B CA 1
ATOM 2798 C C . THR B 1 66 ? 62.008 -15.510 -5.908 1.00 54.14 88 THR B C 1
ATOM 2799 O O . THR B 1 66 ? 62.260 -16.316 -5.028 1.00 55.60 88 THR B O 1
ATOM 2803 N N . ARG B 1 67 ? 60.771 -15.332 -6.364 1.00 55.90 89 ARG B N 1
ATOM 2804 C CA . ARG B 1 67 ? 59.662 -16.089 -5.791 1.00 52.93 89 ARG B CA 1
ATOM 2805 C C . ARG B 1 67 ? 59.154 -17.206 -6.690 1.00 47.81 89 ARG B C 1
ATOM 2806 O O . ARG B 1 67 ? 58.283 -17.961 -6.273 1.00 45.38 89 ARG B O 1
ATOM 2814 N N . ASN B 1 68 ? 59.625 -17.275 -7.935 1.00 44.55 90 ASN B N 1
ATOM 2815 C CA . ASN B 1 68 ? 59.242 -18.379 -8.804 1.00 47.07 90 ASN B CA 1
ATOM 2816 C C . ASN B 1 68 ? 57.690 -18.468 -8.926 1.00 45.38 90 ASN B C 1
ATOM 2817 O O . ASN B 1 68 ? 57.074 -19.468 -8.601 1.00 47.40 90 ASN B O 1
ATOM 2822 N N . ILE B 1 69 ? 57.058 -17.361 -9.317 1.00 42.69 91 ILE B N 1
ATOM 2823 C CA . ILE B 1 69 ? 55.598 -17.357 -9.415 1.00 42.16 91 ILE B CA 1
ATOM 2824 C C . ILE B 1 69 ? 55.149 -18.134 -10.647 1.00 40.14 91 ILE B C 1
ATOM 2825 O O . ILE B 1 69 ? 55.821 -18.129 -11.658 1.00 42.62 91 ILE B O 1
ATOM 2830 N N . SER B 1 70 ? 54.025 -18.829 -10.535 1.00 38.94 92 SER B N 1
ATOM 2831 C CA . SER B 1 70 ? 53.385 -19.501 -11.667 1.00 37.70 92 SER B CA 1
ATOM 2832 C C . SER B 1 70 ? 52.399 -18.571 -12.379 1.00 33.71 92 SER B C 1
ATOM 2833 O O . SER B 1 70 ? 52.049 -18.776 -13.556 1.00 33.29 92 SER B O 1
ATOM 2836 N N . ALA B 1 71 ? 51.950 -17.530 -11.676 1.00 33.62 93 ALA B N 1
ATOM 2837 C CA . ALA B 1 71 ? 50.993 -16.609 -12.276 1.00 29.93 93 ALA B CA 1
ATOM 2838 C C . ALA B 1 71 ? 51.082 -15.256 -11.599 1.00 29.21 93 ALA B C 1
ATOM 2839 O O . ALA B 1 71 ? 51.400 -15.170 -10.417 1.00 34.02 93 ALA B O 1
ATOM 2841 N N . LEU B 1 72 ? 50.776 -14.209 -12.378 1.00 29.30 94 LEU B N 1
ATOM 2842 C CA . LEU B 1 72 ? 50.771 -12.841 -11.912 1.00 31.38 94 LEU B CA 1
ATOM 2843 C C . LEU B 1 72 ? 49.373 -12.256 -12.103 1.00 30.34 94 LEU B C 1
ATOM 2844 O O . LEU B 1 72 ? 48.780 -12.360 -13.200 1.00 32.29 94 LEU B O 1
ATOM 2849 N N . VAL B 1 73 ? 48.883 -11.654 -11.037 1.00 30.31 95 VAL B N 1
ATOM 2850 C CA . VAL B 1 73 ? 47.726 -10.790 -11.054 1.00 28.76 95 VAL B CA 1
ATOM 2851 C C . VAL B 1 73 ? 48.204 -9.389 -10.874 1.00 28.18 95 VAL B C 1
ATOM 2852 O O . VAL B 1 73 ? 48.765 -9.046 -9.826 1.00 30.62 95 VAL B O 1
ATOM 2856 N N . VAL B 1 74 ? 47.983 -8.561 -11.894 1.00 27.71 96 VAL B N 1
ATOM 2857 C CA . VAL B 1 74 ? 48.528 -7.194 -11.865 1.00 30.76 96 VAL B CA 1
ATOM 2858 C C . VAL B 1 74 ? 47.487 -6.150 -12.155 1.00 25.80 96 VAL B C 1
ATOM 2859 O O . VAL B 1 74 ? 46.735 -6.265 -13.157 1.00 29.41 96 VAL B O 1
ATOM 2863 N N . LEU B 1 75 ? 47.428 -5.117 -11.323 1.00 27.12 97 LEU B N 1
ATOM 2864 C CA . LEU B 1 75 ? 46.603 -3.955 -11.628 1.00 26.28 97 LEU B CA 1
ATOM 2865 C C . LEU B 1 75 ? 47.582 -2.851 -12.044 1.00 27.38 97 LEU B C 1
ATOM 2866 O O . LEU B 1 75 ? 48.213 -2.234 -11.190 1.00 30.95 97 LEU B O 1
ATOM 2871 N N . PRO B 1 76 ? 47.706 -2.584 -13.332 1.00 27.25 98 PRO B N 1
ATOM 2872 C CA . PRO B 1 76 ? 48.817 -1.727 -13.706 1.00 29.38 98 PRO B CA 1
ATOM 2873 C C . PRO B 1 76 ? 48.690 -0.330 -13.180 1.00 28.83 98 PRO B C 1
ATOM 2874 O O . PRO B 1 76 ? 47.651 0.242 -13.308 1.00 29.91 98 PRO B O 1
ATOM 2878 N N . PHE B 1 77 ? 49.758 0.200 -12.606 1.00 33.99 99 PHE B N 1
ATOM 2879 C CA . PHE B 1 77 ? 49.757 1.592 -12.099 1.00 33.65 99 PHE B CA 1
ATOM 2880 C C . PHE B 1 77 ? 49.522 2.628 -13.192 1.00 34.96 99 PHE B C 1
ATOM 2881 O O . PHE B 1 77 ? 48.719 3.564 -13.004 1.00 32.45 99 PHE B O 1
ATOM 2889 N N . GLU B 1 78 ? 50.208 2.436 -14.315 1.00 34.07 100 GLU B N 1
ATOM 2890 C CA . GLU B 1 78 ? 50.064 3.202 -15.572 1.00 39.41 100 GLU B CA 1
ATOM 2891 C C . GLU B 1 78 ? 50.243 2.215 -16.721 1.00 34.74 100 GLU B C 1
ATOM 2892 O O . GLU B 1 78 ? 51.028 1.295 -16.587 1.00 41.10 100 GLU B O 1
ATOM 2898 N N . SER B 1 79 ? 49.590 2.430 -17.853 1.00 37.17 101 SER B N 1
ATOM 2899 C CA . SER B 1 79 ? 49.564 1.430 -18.949 1.00 37.35 101 SER B CA 1
ATOM 2900 C C . SER B 1 79 ? 50.883 1.239 -19.659 1.00 35.96 101 SER B C 1
ATOM 2901 O O . SER B 1 79 ? 51.377 0.125 -19.779 1.00 38.27 101 SER B O 1
ATOM 2904 N N . GLU B 1 80 ? 51.471 2.335 -20.071 1.00 39.07 102 GLU B N 1
ATOM 2905 C CA . GLU B 1 80 ? 52.673 2.294 -20.902 1.00 44.40 102 GLU B CA 1
ATOM 2906 C C . GLU B 1 80 ? 53.876 1.665 -20.162 1.00 43.00 102 GLU B C 1
ATOM 2907 O O . GLU B 1 80 ? 54.456 0.702 -20.658 1.00 40.48 102 GLU B O 1
ATOM 2913 N N . PRO B 1 81 ? 54.254 2.185 -18.981 1.00 40.93 103 PRO B N 1
ATOM 2914 C CA . PRO B 1 81 ? 55.432 1.609 -18.286 1.00 40.86 103 PRO B CA 1
ATOM 2915 C C . PRO B 1 81 ? 55.288 0.150 -17.851 1.00 41.64 103 PRO B C 1
ATOM 2916 O O . PRO B 1 81 ? 56.289 -0.509 -17.602 1.00 39.23 103 PRO B O 1
ATOM 2920 N N . LEU B 1 82 ? 54.066 -0.332 -17.658 1.00 39.58 104 LEU B N 1
ATOM 2921 C CA . LEU B 1 82 ? 53.882 -1.712 -17.250 1.00 40.67 104 LEU B CA 1
ATOM 2922 C C . LEU B 1 82 ? 53.891 -2.703 -18.426 1.00 40.03 104 LEU B C 1
ATOM 2923 O O . LEU B 1 82 ? 54.012 -3.892 -18.216 1.00 39.90 104 LEU B O 1
ATOM 2928 N N . THR B 1 83 ? 53.801 -2.215 -19.652 1.00 41.54 105 THR B N 1
ATOM 2929 C CA . THR B 1 83 ? 53.580 -3.094 -20.795 1.00 41.40 105 THR B CA 1
ATOM 2930 C C . THR B 1 83 ? 54.745 -4.041 -21.095 1.00 42.39 105 THR B C 1
ATOM 2931 O O . THR B 1 83 ? 54.555 -5.267 -21.145 1.00 40.39 105 THR B O 1
ATOM 2935 N N . SER B 1 84 ? 55.951 -3.509 -21.250 1.00 40.44 106 SER B N 1
ATOM 2936 C CA . SER B 1 84 ? 57.118 -4.363 -21.533 1.00 44.23 106 SER B CA 1
ATOM 2937 C C . SER B 1 84 ? 57.480 -5.264 -20.368 1.00 42.61 106 SER B C 1
ATOM 2938 O O . SER B 1 84 ? 57.768 -6.460 -20.540 1.00 36.62 106 SER B O 1
ATOM 2941 N N . PRO B 1 85 ? 57.436 -4.725 -19.157 1.00 38.76 107 PRO B N 1
ATOM 2942 C CA . PRO B 1 85 ? 57.705 -5.654 -18.035 1.00 42.43 107 PRO B CA 1
ATOM 2943 C C . PRO B 1 85 ? 56.727 -6.861 -17.931 1.00 43.25 107 PRO B C 1
ATOM 2944 O O . PRO B 1 85 ? 57.172 -8.017 -17.731 1.00 46.29 107 PRO B O 1
ATOM 2948 N N . VAL B 1 86 ? 55.436 -6.615 -18.103 1.00 44.88 108 VAL B N 1
ATOM 2949 C CA . VAL B 1 86 ? 54.425 -7.693 -18.147 1.00 42.33 108 VAL B CA 1
ATOM 2950 C C . VAL B 1 86 ? 54.565 -8.624 -19.385 1.00 40.10 108 VAL B C 1
ATOM 2951 O O . VAL B 1 86 ? 54.369 -9.847 -19.303 1.00 38.33 108 VAL B O 1
ATOM 2955 N N . GLN B 1 87 ? 54.919 -8.061 -20.530 1.00 37.57 109 GLN B N 1
ATOM 2956 C CA . GLN B 1 87 ? 55.351 -8.883 -21.694 1.00 42.98 109 GLN B CA 1
ATOM 2957 C C . GLN B 1 87 ? 56.424 -9.874 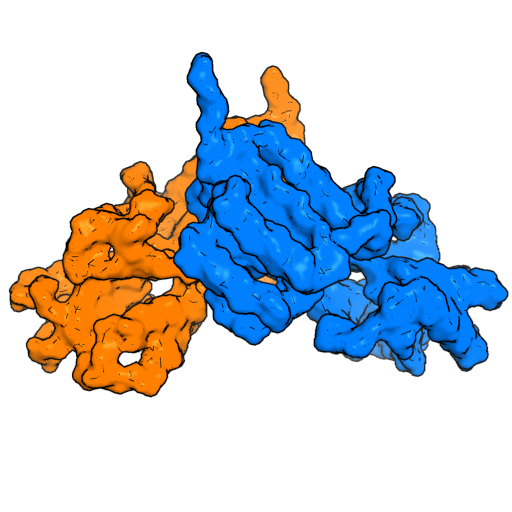-21.305 1.00 38.88 109 GLN B C 1
ATOM 2958 O O . GLN B 1 87 ? 56.366 -10.996 -21.742 1.00 39.36 109 GLN B O 1
ATOM 2964 N N . ALA B 1 88 ? 57.394 -9.433 -20.503 1.00 41.46 110 ALA B N 1
ATOM 2965 C CA . ALA B 1 88 ? 58.548 -10.265 -20.088 1.00 42.56 110 ALA B CA 1
ATOM 2966 C C . ALA B 1 88 ? 58.110 -11.368 -19.145 1.00 44.31 110 ALA B C 1
ATOM 2967 O O . ALA B 1 88 ? 58.633 -12.486 -19.179 1.00 42.32 110 ALA B O 1
ATOM 2969 N N . VAL B 1 89 ? 57.123 -11.065 -18.308 1.00 39.23 111 VAL B N 1
ATOM 2970 C CA . VAL B 1 89 ? 56.481 -12.088 -17.500 1.00 37.74 111 VAL B CA 1
ATOM 2971 C C . VAL B 1 89 ? 55.807 -13.163 -18.363 1.00 37.17 111 VAL B C 1
ATOM 2972 O O . VAL B 1 89 ? 56.003 -14.354 -18.165 1.00 37.77 111 VAL B O 1
ATOM 2976 N N . LYS B 1 90 ? 55.023 -12.754 -19.339 1.00 38.72 112 LYS B N 1
ATOM 2977 C CA . LYS B 1 90 ? 54.382 -13.726 -20.196 1.00 40.53 112 LYS B CA 1
ATOM 2978 C C . LYS B 1 90 ? 55.429 -14.555 -20.948 1.00 42.92 112 LYS B C 1
ATOM 2979 O O . LYS B 1 90 ? 55.261 -15.764 -21.158 1.00 40.94 112 LYS B O 1
ATOM 2985 N N . GLU B 1 91 ? 56.499 -13.890 -21.370 1.00 41.66 113 GLU B N 1
ATOM 2986 C CA . GLU B 1 91 ? 57.565 -14.582 -22.132 1.00 47.63 113 GLU B CA 1
ATOM 2987 C C . GLU B 1 91 ? 58.322 -15.587 -21.271 1.00 44.58 113 GLU B C 1
ATOM 2988 O O . GLU B 1 91 ? 58.824 -16.554 -21.782 1.00 48.36 113 GLU B O 1
ATOM 2994 N N . ALA B 1 92 ? 58.334 -15.427 -19.960 1.00 45.51 114 ALA B N 1
ATOM 2995 C CA . ALA B 1 92 ? 58.894 -16.486 -19.110 1.00 44.99 114 ALA B CA 1
ATOM 2996 C C . ALA B 1 92 ? 57.888 -17.597 -18.816 1.00 44.19 114 ALA B C 1
ATOM 2997 O O . ALA B 1 92 ? 58.102 -18.388 -17.916 1.00 45.59 114 ALA B O 1
ATOM 2999 N N . GLY B 1 93 ? 56.784 -17.663 -19.556 1.00 41.77 115 GLY B N 1
ATOM 3000 C CA . GLY B 1 93 ? 55.812 -18.754 -19.390 1.00 39.29 115 GLY B CA 1
ATOM 3001 C C . GLY B 1 93 ? 54.868 -18.622 -18.200 1.00 39.54 115 GLY B C 1
ATOM 3002 O O . GLY B 1 93 ? 54.185 -19.561 -17.854 1.00 41.30 115 GLY B O 1
ATOM 3003 N N . ILE B 1 94 ? 54.799 -17.441 -17.596 1.00 41.73 116 ILE B N 1
ATOM 3004 C CA . ILE B 1 94 ? 53.957 -17.196 -16.385 1.00 37.92 116 ILE B CA 1
ATOM 3005 C C . ILE B 1 94 ? 52.568 -16.726 -16.820 1.00 34.97 116 ILE B C 1
ATOM 3006 O O . ILE B 1 94 ? 52.451 -15.879 -17.641 1.00 34.41 116 ILE B O 1
ATOM 3011 N N . TRP B 1 95 ? 51.506 -17.293 -16.268 1.00 34.10 117 TRP B N 1
ATOM 3012 C CA . TRP B 1 95 ? 50.164 -16.789 -16.556 1.00 31.99 117 TRP B CA 1
ATOM 3013 C C . TRP B 1 95 ? 49.987 -15.332 -16.098 1.00 29.47 117 TRP B C 1
ATOM 3014 O O . TRP B 1 95 ? 50.484 -14.965 -15.048 1.00 30.02 117 TRP B O 1
ATOM 3025 N N . VAL B 1 96 ? 49.291 -14.511 -16.906 1.00 30.09 118 VAL B N 1
ATOM 3026 C CA . VAL B 1 96 ? 49.070 -13.114 -16.569 1.00 30.93 118 VAL B CA 1
ATOM 3027 C C . VAL B 1 96 ? 47.598 -12.773 -16.554 1.00 28.99 118 VAL B C 1
ATOM 3028 O O . VAL B 1 96 ? 46.909 -12.924 -17.560 1.00 29.85 118 VAL B O 1
ATOM 3032 N N . THR B 1 97 ? 47.134 -12.246 -15.413 1.00 30.97 119 THR B N 1
ATOM 3033 C CA . THR B 1 97 ? 45.806 -11.646 -15.311 1.00 26.91 119 THR B CA 1
ATOM 3034 C C . THR B 1 97 ? 45.993 -10.165 -15.091 1.00 30.77 119 THR B C 1
ATOM 3035 O O . THR B 1 97 ? 46.680 -9.756 -14.131 1.00 28.89 119 THR B O 1
ATOM 3039 N N . VAL B 1 98 ? 45.447 -9.358 -16.006 1.00 27.22 120 VAL B N 1
ATOM 3040 C CA . VAL B 1 98 ? 45.480 -7.907 -15.892 1.00 28.37 120 VAL B CA 1
ATOM 3041 C C . VAL B 1 98 ? 44.102 -7.444 -15.311 1.00 28.52 120 VAL B C 1
ATOM 3042 O O . VAL B 1 98 ? 43.054 -7.901 -15.729 1.00 27.18 120 VAL B O 1
ATOM 3046 N N . VAL B 1 99 ? 44.138 -6.517 -14.365 1.00 29.03 121 VAL B N 1
ATOM 3047 C CA . VAL B 1 99 ? 42.937 -5.985 -13.747 1.00 27.35 121 VAL B CA 1
ATOM 3048 C C . VAL B 1 99 ? 42.814 -4.487 -13.978 1.00 28.73 121 VAL B C 1
ATOM 3049 O O . VAL B 1 99 ? 43.790 -3.743 -13.826 1.00 27.72 121 VAL B O 1
ATOM 3053 N N . ASP B 1 100 ? 41.606 -4.059 -14.327 1.00 29.72 122 ASP B N 1
ATOM 3054 C CA . ASP B 1 100 ? 41.155 -2.618 -14.342 1.00 36.91 122 ASP B CA 1
ATOM 3055 C C . ASP B 1 100 ? 41.764 -1.777 -15.469 1.00 36.56 122 ASP B C 1
ATOM 3056 O O . ASP B 1 100 ? 41.085 -1.473 -16.453 1.00 41.89 122 ASP B O 1
ATOM 3061 N N . ARG B 1 101 ? 43.048 -1.431 -15.350 1.00 35.64 123 ARG B N 1
ATOM 3062 C CA . ARG B 1 101 ? 43.762 -0.598 -16.356 1.00 36.69 123 ARG B CA 1
ATOM 3063 C C . ARG B 1 101 ? 44.485 -1.496 -17.374 1.00 37.08 123 ARG B C 1
ATOM 3064 O O . ARG B 1 101 ? 45.286 -2.331 -16.974 1.00 30.81 123 ARG B O 1
ATOM 3072 N N . GLY B 1 102 ? 44.186 -1.352 -18.664 1.00 35.63 124 GLY B N 1
ATOM 3073 C CA . GLY B 1 102 ? 44.824 -2.189 -19.704 1.00 33.96 124 GLY B CA 1
ATOM 3074 C C . GLY B 1 102 ? 46.303 -1.871 -19.953 1.00 36.39 124 GLY B C 1
ATOM 3075 O O . GLY B 1 102 ? 46.842 -0.806 -19.558 1.00 38.34 124 GLY B O 1
ATOM 3076 N N . LEU B 1 103 ? 46.988 -2.770 -20.631 1.00 36.88 125 LEU B N 1
ATOM 3077 C CA . LEU B 1 103 ? 48.329 -2.446 -21.121 1.00 38.14 125 LEU B CA 1
ATOM 3078 C C . LEU B 1 103 ? 48.219 -1.633 -22.443 1.00 42.02 125 LEU B C 1
ATOM 3079 O O . LEU B 1 103 ? 47.136 -1.495 -22.983 1.00 41.76 125 LEU B O 1
ATOM 3084 N N . SER B 1 104 ? 49.317 -1.091 -22.971 1.00 43.57 126 SER B N 1
ATOM 3085 C CA . SER B 1 104 ? 49.205 -0.192 -24.155 1.00 46.38 126 SER B CA 1
ATOM 3086 C C . SER B 1 104 ? 49.295 -0.959 -25.497 1.00 45.80 126 SER B C 1
ATOM 3087 O O . SER B 1 104 ? 49.419 -0.357 -26.550 1.00 47.87 126 SER B O 1
ATOM 3090 N N . VAL B 1 105 ? 49.232 -2.281 -25.423 1.00 42.76 127 VAL B N 1
ATOM 3091 C CA . VAL B 1 105 ? 49.240 -3.188 -26.569 1.00 47.73 127 VAL B CA 1
ATOM 3092 C C . VAL B 1 105 ? 48.318 -4.379 -26.257 1.00 50.79 127 VAL B C 1
ATOM 3093 O O . VAL B 1 105 ? 48.370 -4.923 -25.156 1.00 47.33 127 VAL B O 1
ATOM 3097 N N . GLU B 1 106 ? 47.476 -4.763 -27.216 1.00 50.56 128 GLU B N 1
ATOM 3098 C CA . GLU B 1 106 ? 46.465 -5.795 -27.012 1.00 52.54 128 GLU B CA 1
ATOM 3099 C C . GLU B 1 106 ? 47.112 -7.160 -27.037 1.00 50.11 128 GLU B C 1
ATOM 3100 O O . GLU B 1 106 ? 48.190 -7.310 -27.581 1.00 49.24 128 GLU B O 1
ATOM 3106 N N . GLY B 1 107 ? 46.481 -8.150 -26.405 1.00 46.99 129 GLY B N 1
ATOM 3107 C CA . GLY B 1 107 ? 46.854 -9.556 -26.624 1.00 42.71 129 GLY B CA 1
ATOM 3108 C C . GLY B 1 107 ? 47.917 -10.131 -25.708 1.00 42.69 129 GLY B C 1
ATOM 3109 O O . GLY B 1 107 ? 48.323 -11.275 -25.886 1.00 43.70 129 GLY B O 1
ATOM 3110 N N . ILE B 1 108 ? 48.380 -9.355 -24.732 1.00 39.99 130 ILE B N 1
ATOM 3111 C CA . ILE B 1 108 ? 49.438 -9.811 -23.824 1.00 37.55 130 ILE B CA 1
ATOM 3112 C C . ILE B 1 108 ? 48.863 -10.714 -22.737 1.00 38.05 130 ILE B C 1
ATOM 3113 O O . ILE B 1 108 ? 49.331 -11.835 -22.543 1.00 37.46 130 ILE B O 1
ATOM 3118 N N . GLU B 1 109 ? 47.849 -10.244 -22.029 1.00 33.58 131 GLU B N 1
ATOM 3119 C CA . GLU B 1 109 ? 47.355 -11.004 -20.868 1.00 32.15 131 GLU B CA 1
ATOM 3120 C C . GLU B 1 109 ? 46.586 -12.251 -21.312 1.00 31.13 131 GLU B C 1
ATOM 3121 O O . GLU B 1 109 ? 45.951 -12.241 -22.375 1.00 31.91 131 GLU B O 1
ATOM 3127 N N . ASP B 1 110 ? 46.592 -13.270 -20.449 1.00 31.22 132 ASP B N 1
ATOM 3128 C CA . ASP B 1 110 ? 45.753 -14.454 -20.566 1.00 29.94 132 ASP B CA 1
ATOM 3129 C C . ASP B 1 110 ? 44.306 -14.103 -20.229 1.00 28.63 132 ASP B C 1
ATOM 3130 O O . ASP B 1 110 ? 43.401 -14.553 -20.894 1.00 27.34 132 ASP B O 1
ATOM 3135 N N . LEU B 1 111 ? 44.115 -13.197 -19.265 1.00 27.80 133 LEU B N 1
ATOM 3136 C CA . LEU B 1 111 ? 42.805 -12.811 -18.709 1.00 26.22 133 LEU B CA 1
ATOM 3137 C C . LEU B 1 111 ? 42.798 -11.317 -18.310 1.00 26.25 133 LEU B C 1
ATOM 3138 O O . LEU B 1 111 ? 43.704 -10.824 -17.627 1.00 27.56 133 LEU B O 1
ATOM 3143 N N . TYR B 1 112 ? 41.755 -10.618 -18.729 1.00 25.49 134 TYR B N 1
ATOM 3144 C CA . TYR B 1 112 ? 41.512 -9.242 -18.377 1.00 25.96 134 TYR B CA 1
ATOM 3145 C C . TYR B 1 112 ? 40.199 -9.232 -17.569 1.00 28.77 134 TYR B C 1
ATOM 3146 O O . TYR B 1 112 ? 39.223 -9.849 -17.969 1.00 25.84 134 TYR B O 1
ATOM 3155 N N . VAL B 1 113 ? 40.236 -8.565 -16.412 1.00 26.23 135 VAL B N 1
ATOM 3156 C CA . VAL B 1 113 ? 39.088 -8.415 -15.511 1.00 27.11 135 VAL B CA 1
ATOM 3157 C C . VAL B 1 113 ? 38.918 -6.925 -15.220 1.00 27.05 135 VAL B C 1
ATOM 3158 O O . VAL B 1 113 ? 39.895 -6.212 -14.882 1.00 27.09 135 VAL B O 1
ATOM 3162 N N . ALA B 1 114 ? 37.720 -6.419 -15.398 1.00 25.38 136 ALA B N 1
ATOM 3163 C CA . ALA B 1 114 ? 37.493 -5.017 -15.032 1.00 28.10 136 ALA B CA 1
ATOM 3164 C C . ALA B 1 114 ? 36.018 -4.825 -14.785 1.00 28.77 136 ALA B C 1
ATOM 3165 O O . ALA B 1 114 ? 35.182 -5.702 -15.090 1.00 27.78 136 ALA B O 1
ATOM 3167 N N . GLY B 1 115 ? 35.700 -3.681 -14.177 1.00 29.11 137 GLY B N 1
ATOM 3168 C CA . GLY B 1 115 ? 34.315 -3.251 -14.037 1.00 26.54 137 GLY B CA 1
ATOM 3169 C C . GLY B 1 115 ? 33.723 -2.637 -15.274 1.00 26.21 137 GLY B C 1
ATOM 3170 O O . GLY B 1 115 ? 34.376 -2.466 -16.284 1.00 26.18 137 GLY B O 1
ATOM 3171 N N . ASP B 1 116 ? 32.437 -2.306 -15.210 1.00 26.06 138 ASP B N 1
ATOM 3172 C CA . ASP B 1 116 ? 31.711 -1.957 -16.396 1.00 27.00 138 ASP B CA 1
ATOM 3173 C C . ASP B 1 116 ? 31.244 -0.521 -16.286 1.00 25.75 138 ASP B C 1
ATOM 3174 O O . ASP B 1 116 ? 30.257 -0.258 -15.629 1.00 26.25 138 ASP B O 1
ATOM 3179 N N . ASN B 1 117 ? 31.929 0.412 -16.967 1.00 25.68 139 ASN B N 1
ATOM 3180 C CA . ASN B 1 117 ? 31.586 1.806 -16.776 1.00 26.07 139 ASN B CA 1
ATOM 3181 C C . ASN B 1 117 ? 30.315 2.246 -17.481 1.00 28.41 139 ASN B C 1
ATOM 3182 O O . ASN B 1 117 ? 29.524 2.962 -16.856 1.00 29.17 139 ASN B O 1
ATOM 3187 N N . PRO B 1 118 ? 30.066 1.749 -18.714 1.00 29.83 140 PRO B N 1
ATOM 3188 C CA . PRO B 1 118 ? 28.743 1.987 -19.364 1.00 29.50 140 PRO B CA 1
ATOM 3189 C C . PRO B 1 118 ? 27.619 1.368 -18.540 1.00 31.26 140 PRO B C 1
ATOM 3190 O O . PRO B 1 118 ? 26.564 1.995 -18.315 1.00 30.46 140 PRO B O 1
ATOM 3194 N N . GLY B 1 119 ? 27.900 0.166 -18.043 1.00 26.29 141 GLY B N 1
ATOM 3195 C CA . GLY B 1 119 ? 26.988 -0.552 -17.147 1.00 26.34 141 GLY B CA 1
ATOM 3196 C C . GLY B 1 119 ? 26.609 0.239 -15.889 1.00 27.44 141 GLY B C 1
ATOM 3197 O O . GLY B 1 119 ? 25.442 0.315 -15.531 1.00 27.49 141 GLY B O 1
ATOM 3198 N N . PHE B 1 120 ? 27.612 0.859 -15.255 1.00 25.60 142 PHE B N 1
ATOM 3199 C CA . PHE B 1 120 ? 27.412 1.620 -14.051 1.00 26.21 142 PHE B CA 1
ATOM 3200 C C . PHE B 1 120 ? 26.465 2.768 -14.346 1.00 26.20 142 PHE B C 1
ATOM 3201 O O . PHE B 1 120 ? 25.534 2.973 -13.585 1.00 24.18 142 PHE B O 1
ATOM 3209 N N . GLY B 1 121 ? 26.731 3.567 -15.402 1.00 26.78 143 GLY B N 1
ATOM 3210 C CA . GLY B 1 121 ? 25.841 4.667 -15.714 1.00 29.37 143 GLY B CA 1
ATOM 3211 C C . GLY B 1 121 ? 24.431 4.227 -16.147 1.00 27.55 143 GLY B C 1
ATOM 3212 O O . GLY B 1 121 ? 23.457 4.865 -15.821 1.00 27.44 143 GLY B O 1
ATOM 3213 N N . ARG B 1 122 ? 24.314 3.163 -16.911 1.00 28.41 144 ARG B N 1
ATOM 3214 C CA . ARG B 1 122 ? 22.985 2.676 -17.350 1.00 28.33 144 ARG B CA 1
ATOM 3215 C C . ARG B 1 122 ? 22.134 2.200 -16.177 1.00 28.19 144 ARG B C 1
ATOM 3216 O O . ARG B 1 122 ? 20.956 2.501 -16.131 1.00 27.62 144 ARG B O 1
ATOM 3224 N N . VAL B 1 123 ? 22.720 1.449 -15.236 1.00 27.05 145 VAL B N 1
ATOM 3225 C CA . VAL B 1 123 ? 21.975 0.962 -14.069 1.00 27.56 145 VAL B CA 1
ATOM 3226 C C . VAL B 1 123 ? 21.493 2.177 -13.228 1.00 26.91 145 VAL B C 1
ATOM 3227 O O . VAL B 1 123 ? 20.387 2.187 -12.772 1.00 28.63 145 VAL B O 1
ATOM 3231 N N . ALA B 1 124 ? 22.328 3.213 -13.073 1.00 27.02 146 ALA B N 1
ATOM 3232 C CA . ALA B 1 124 ? 21.929 4.393 -12.410 1.00 26.73 146 ALA B CA 1
ATOM 3233 C C . ALA B 1 124 ? 20.830 5.126 -13.143 1.00 27.25 146 ALA B C 1
ATOM 3234 O O . ALA B 1 124 ? 19.826 5.507 -12.551 1.00 25.50 146 ALA B O 1
ATOM 3236 N N . GLY B 1 125 ? 21.044 5.387 -14.414 1.00 27.28 147 GLY B N 1
ATOM 3237 C CA . GLY B 1 125 ? 20.017 6.016 -15.238 1.00 28.64 147 GLY B CA 1
ATOM 3238 C C . GLY B 1 125 ? 18.696 5.269 -15.265 1.00 29.87 147 GLY B C 1
ATOM 3239 O O . GLY B 1 125 ? 17.626 5.904 -15.309 1.00 29.85 147 GLY B O 1
ATOM 3240 N N . GLU B 1 126 ? 18.759 3.925 -15.259 1.00 29.96 148 GLU B N 1
ATOM 3241 C CA . GLU B 1 126 ? 17.559 3.118 -15.218 1.00 32.59 148 GLU B CA 1
ATOM 3242 C C . GLU B 1 126 ? 16.749 3.289 -13.932 1.00 31.36 148 GLU B C 1
ATOM 3243 O O . GLU B 1 126 ? 15.521 3.382 -13.964 1.00 32.67 148 GLU B O 1
ATOM 3249 N N . TYR B 1 127 ? 17.454 3.343 -12.821 1.00 31.36 149 TYR B N 1
ATOM 3250 C CA . TYR B 1 127 ? 16.877 3.720 -11.545 1.00 32.93 149 TYR B CA 1
ATOM 3251 C C . TYR B 1 127 ? 16.208 5.103 -11.591 1.00 31.53 149 TYR B C 1
ATOM 3252 O O . TYR B 1 127 ? 15.082 5.231 -11.150 1.00 33.97 149 TYR B O 1
ATOM 3261 N N . PHE B 1 128 ? 16.870 6.131 -12.123 1.00 30.16 150 PHE B N 1
ATOM 3262 C CA . PHE B 1 128 ? 16.261 7.459 -12.224 1.00 31.07 150 PHE B CA 1
ATOM 3263 C C . PHE B 1 128 ? 14.944 7.453 -13.039 1.00 30.62 150 PHE B C 1
ATOM 3264 O O . PHE B 1 128 ? 13.917 7.956 -12.576 1.00 35.01 150 PHE B O 1
ATOM 3272 N N . ALA B 1 129 ? 14.979 6.780 -14.182 1.00 31.68 151 ALA B N 1
ATOM 3273 C CA . ALA B 1 129 ? 13.874 6.675 -15.103 1.00 35.78 151 ALA B CA 1
ATOM 3274 C C . ALA B 1 129 ? 12.701 5.947 -14.462 1.00 37.03 151 ALA B C 1
ATOM 3275 O O . ALA B 1 129 ? 11.577 6.317 -14.706 1.00 38.08 151 ALA B O 1
ATOM 3277 N N . GLN B 1 130 ? 12.986 4.996 -13.576 1.00 35.68 152 GLN B N 1
ATOM 3278 C CA . GLN B 1 130 ? 11.961 4.159 -12.984 1.00 38.91 152 GLN B CA 1
ATOM 3279 C C . GLN B 1 130 ? 11.360 4.769 -11.733 1.00 42.16 152 GLN B C 1
ATOM 3280 O O . GLN B 1 130 ? 10.317 4.317 -11.322 1.00 42.53 152 GLN B O 1
ATOM 3286 N N . HIS B 1 131 ? 12.020 5.755 -11.109 1.00 39.41 153 HIS B N 1
ATOM 3287 C CA . HIS B 1 131 ? 11.554 6.356 -9.844 1.00 38.96 153 HIS B CA 1
ATOM 3288 C C . HIS B 1 131 ? 11.241 7.851 -9.915 1.00 39.29 153 HIS B C 1
ATOM 3289 O O . HIS B 1 131 ? 10.816 8.432 -8.928 1.00 44.00 153 HIS B O 1
ATOM 3296 N N . LEU B 1 132 ? 11.453 8.486 -11.056 1.00 37.16 154 LEU B N 1
ATOM 3297 C CA . LEU B 1 132 ? 11.133 9.917 -11.206 1.00 37.50 154 LEU B CA 1
ATOM 3298 C C . LEU B 1 132 ? 10.110 10.156 -12.312 1.00 40.49 154 LEU B C 1
ATOM 3299 O O . LEU B 1 132 ? 10.301 9.735 -13.417 1.00 38.12 154 LEU B O 1
ATOM 3304 N N . GLU B 1 133 ? 9.029 10.873 -12.001 1.00 43.79 155 GLU B N 1
ATOM 3305 C CA . GLU B 1 133 ? 8.019 11.197 -13.032 1.00 47.73 155 GLU B CA 1
ATOM 3306 C C . GLU B 1 133 ? 8.539 12.288 -13.963 1.00 43.02 155 GLU B C 1
ATOM 3307 O O . GLU B 1 133 ? 9.443 13.069 -13.611 1.00 43.54 155 GLU B O 1
ATOM 3313 N N . SER B 1 134 ? 7.972 12.361 -15.154 1.00 40.24 156 SER B N 1
ATOM 3314 C CA . SER B 1 134 ? 8.256 13.459 -16.062 1.00 41.31 156 SER B CA 1
ATOM 3315 C C . SER B 1 134 ? 8.154 14.809 -15.339 1.00 42.36 156 SER B C 1
ATOM 3316 O O . SER B 1 134 ? 7.241 15.040 -14.555 1.00 40.69 156 SER B O 1
ATOM 3319 N N . GLY B 1 135 ? 9.117 15.687 -15.591 1.00 42.18 157 GLY B N 1
ATOM 3320 C CA . GLY B 1 135 ? 9.118 17.019 -14.988 1.00 45.14 157 GLY B CA 1
ATOM 3321 C C . GLY B 1 135 ? 9.952 17.157 -13.721 1.00 39.85 157 GLY B C 1
ATOM 3322 O O . GLY B 1 135 ? 10.220 18.271 -13.287 1.00 40.44 157 GLY B O 1
ATOM 3323 N N . LYS B 1 136 ? 10.323 16.043 -13.102 1.00 39.22 158 LYS B N 1
ATOM 3324 C CA . LYS B 1 136 ? 11.225 16.089 -11.928 1.00 36.41 158 LYS B CA 1
ATOM 3325 C C . LYS B 1 136 ? 12.625 16.536 -12.338 1.00 33.83 158 LYS B C 1
ATOM 3326 O O . LYS B 1 136 ? 13.040 16.352 -13.479 1.00 38.30 158 LYS B O 1
ATOM 3332 N N . LYS B 1 137 ? 13.359 17.087 -11.372 1.00 30.51 159 LYS B N 1
ATOM 3333 C CA . LYS B 1 137 ? 14.589 17.777 -11.635 1.00 30.99 159 LYS B CA 1
ATOM 3334 C C . LYS B 1 137 ? 15.720 17.153 -10.844 1.00 31.00 159 LYS B C 1
ATOM 3335 O O . LYS B 1 137 ? 15.598 16.929 -9.594 1.00 33.13 159 LYS B O 1
ATOM 3341 N N . ILE B 1 138 ? 16.822 16.961 -11.555 1.00 30.73 160 ILE B N 1
ATOM 3342 C CA . ILE B 1 138 ? 18.021 16.436 -10.965 1.00 28.43 160 ILE B CA 1
ATOM 3343 C C . ILE B 1 138 ? 19.218 17.284 -11.212 1.00 25.28 160 ILE B C 1
ATOM 3344 O O . ILE B 1 138 ? 19.236 18.152 -12.080 1.00 28.59 160 ILE B O 1
ATOM 3349 N N . VAL B 1 139 ? 20.245 17.026 -10.419 1.00 27.06 161 VAL B N 1
ATOM 3350 C CA . VAL B 1 139 ? 21.575 17.504 -10.721 1.00 26.66 161 VAL B CA 1
ATOM 3351 C C . VAL B 1 139 ? 22.536 16.325 -10.721 1.00 25.93 161 VAL B C 1
ATOM 3352 O O . VAL B 1 139 ? 22.279 15.294 -10.112 1.00 25.01 161 VAL B O 1
ATOM 3356 N N . VAL B 1 140 ? 23.614 16.471 -11.461 1.00 26.30 162 VAL B N 1
ATOM 3357 C CA . VAL B 1 140 ? 24.591 15.411 -11.634 1.00 26.03 162 VAL B CA 1
ATOM 3358 C C . VAL B 1 140 ? 25.987 15.902 -11.229 1.00 27.45 162 VAL B C 1
ATOM 3359 O O . VAL B 1 140 ? 26.414 16.953 -11.646 1.00 26.98 162 VAL B O 1
ATOM 3363 N N . LEU B 1 141 ? 26.679 15.119 -10.405 1.00 22.93 163 LEU B N 1
ATOM 3364 C CA . LEU B 1 141 ? 28.089 15.331 -10.126 1.00 24.49 163 LEU B CA 1
ATOM 3365 C C . LEU B 1 141 ? 28.879 14.358 -10.987 1.00 23.77 163 LEU B C 1
ATOM 3366 O O . LEU B 1 141 ? 28.590 13.156 -11.006 1.00 24.81 163 LEU B O 1
ATOM 3371 N N . ARG B 1 142 ? 29.825 14.872 -11.761 1.00 25.76 164 ARG B N 1
ATOM 3372 C CA . ARG B 1 142 ? 30.723 14.015 -12.534 1.00 25.68 164 ARG B CA 1
ATOM 3373 C C . ARG B 1 142 ? 32.063 13.830 -11.841 1.00 26.59 164 ARG B C 1
ATOM 3374 O O . ARG B 1 142 ? 32.436 14.592 -10.903 1.00 24.47 164 ARG B O 1
ATOM 3382 N N . GLY B 1 143 ? 32.798 12.833 -12.312 1.00 26.12 165 GLY B N 1
ATOM 3383 C CA . GLY B 1 143 ? 34.151 12.563 -11.782 1.00 25.30 165 GLY B CA 1
ATOM 3384 C C . GLY B 1 143 ? 35.196 13.540 -12.331 1.00 27.51 165 GLY B C 1
ATOM 3385 O O . GLY B 1 143 ? 34.873 14.673 -12.796 1.00 26.38 165 GLY B O 1
ATOM 3386 N N . ILE B 1 144 ? 36.443 13.106 -12.309 1.00 25.99 166 ILE B N 1
ATOM 3387 C CA . ILE B 1 144 ? 37.546 13.814 -13.041 1.00 28.42 166 ILE B CA 1
ATOM 3388 C C . ILE B 1 144 ? 37.285 13.711 -14.561 1.00 26.05 166 ILE B C 1
ATOM 3389 O O . ILE B 1 144 ? 36.912 12.639 -15.042 1.00 26.40 166 ILE B O 1
ATOM 3394 N N . PRO B 1 145 ? 37.528 14.799 -15.314 1.00 27.93 167 PRO B N 1
ATOM 3395 C CA . PRO B 1 145 ? 37.458 14.659 -16.759 1.00 28.60 167 PRO B CA 1
ATOM 3396 C C . PRO B 1 145 ? 38.346 13.558 -17.303 1.00 28.95 167 PRO B C 1
ATOM 3397 O O . PRO B 1 145 ? 39.585 13.645 -17.209 1.00 31.89 167 PRO B O 1
ATOM 3401 N N . THR B 1 146 ? 37.675 12.508 -17.761 1.00 29.34 168 THR B N 1
ATOM 3402 C CA . THR B 1 146 ? 38.290 11.253 -18.158 1.00 28.89 168 THR B CA 1
ATOM 3403 C C . THR B 1 146 ? 37.410 10.492 -19.129 1.00 28.96 168 THR B C 1
ATOM 3404 O O . THR B 1 146 ? 36.175 10.692 -19.190 1.00 25.34 168 THR B O 1
ATOM 3408 N N . THR B 1 147 ? 38.032 9.533 -19.841 1.00 29.16 169 THR B N 1
ATOM 3409 C CA . THR B 1 147 ? 37.277 8.607 -20.673 1.00 29.16 169 THR B CA 1
ATOM 3410 C C . THR B 1 147 ? 36.261 7.814 -19.848 1.00 31.22 169 THR B C 1
ATOM 3411 O O . THR B 1 147 ? 35.111 7.728 -20.219 1.00 26.26 169 THR B O 1
ATOM 3415 N N . LEU B 1 148 ? 36.675 7.282 -18.697 1.00 27.63 170 LEU B N 1
ATOM 3416 C CA . LEU B 1 148 ? 35.772 6.584 -17.842 1.00 30.49 170 LEU B CA 1
ATOM 3417 C C . LEU B 1 148 ? 34.539 7.383 -17.377 1.00 28.08 170 LEU B C 1
ATOM 3418 O O . LEU B 1 148 ? 33.411 6.884 -17.437 1.00 28.76 170 LEU B O 1
ATOM 3423 N N . ASP B 1 149 ? 34.736 8.612 -16.929 1.00 23.18 171 ASP B N 1
ATOM 3424 C CA . ASP B 1 149 ? 33.615 9.483 -16.609 1.00 27.33 171 ASP B CA 1
ATOM 3425 C C . ASP B 1 149 ? 32.715 9.739 -17.813 1.00 28.17 171 ASP B C 1
ATOM 3426 O O . ASP B 1 149 ? 31.507 9.708 -17.675 1.00 28.18 171 ASP B O 1
ATOM 3431 N N . ASN B 1 150 ? 33.302 9.936 -18.974 1.00 28.74 172 ASN B N 1
ATOM 3432 C CA . ASN B 1 150 ? 32.500 10.132 -20.202 1.00 29.06 172 ASN B CA 1
ATOM 3433 C C . ASN B 1 150 ? 31.609 8.901 -20.466 1.00 29.88 172 ASN B C 1
ATOM 3434 O O . ASN B 1 150 ? 30.444 9.021 -20.811 1.00 29.65 172 ASN B O 1
ATOM 3439 N N . GLU B 1 151 ? 32.156 7.707 -20.251 1.00 31.06 173 GLU B N 1
ATOM 3440 C CA . GLU B 1 151 ? 31.399 6.473 -20.431 1.00 30.09 173 GLU B CA 1
ATOM 3441 C C . GLU B 1 151 ? 30.193 6.347 -19.509 1.00 29.53 173 GLU B C 1
ATOM 3442 O O . GLU B 1 151 ? 29.107 5.993 -19.929 1.00 28.86 173 GLU B O 1
ATOM 3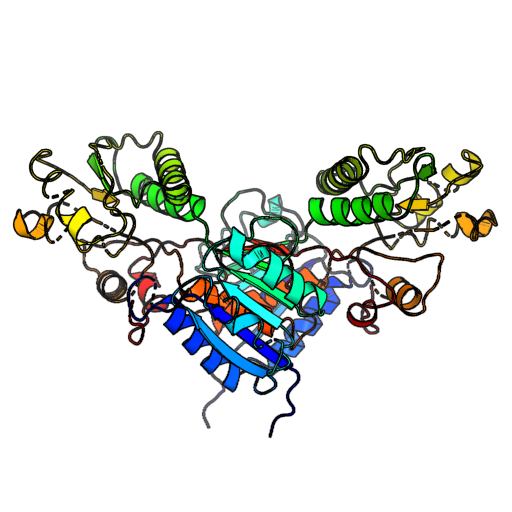448 N N . ARG B 1 152 ? 30.403 6.597 -18.236 1.00 26.05 174 ARG B N 1
ATOM 3449 C CA . ARG B 1 152 ? 29.312 6.582 -17.260 1.00 25.01 174 ARG B CA 1
ATOM 3450 C C . ARG B 1 152 ? 28.247 7.604 -17.629 1.00 24.38 174 ARG B C 1
ATOM 3451 O O . ARG B 1 152 ? 27.051 7.301 -17.594 1.00 24.57 174 ARG B O 1
ATOM 3459 N N . VAL B 1 153 ? 28.671 8.825 -17.943 1.00 23.57 175 VAL B N 1
ATOM 3460 C CA . VAL B 1 153 ? 27.710 9.924 -18.176 1.00 26.34 175 VAL B CA 1
ATOM 3461 C C . VAL B 1 153 ? 26.922 9.675 -19.467 1.00 29.12 175 VAL B C 1
ATOM 3462 O O . VAL B 1 153 ? 25.686 9.762 -19.468 1.00 31.51 175 VAL B O 1
ATOM 3466 N N . GLU B 1 154 ? 27.612 9.253 -20.536 1.00 31.90 176 GLU B N 1
ATOM 3467 C CA . GLU B 1 154 ? 26.921 8.909 -21.754 1.00 33.29 176 GLU B CA 1
ATOM 3468 C C . GLU B 1 154 ? 25.815 7.843 -21.563 1.00 30.09 176 GLU B C 1
ATOM 3469 O O . GLU B 1 154 ? 24.712 7.973 -22.106 1.00 31.21 176 GLU B O 1
ATOM 3475 N N . ALA B 1 155 ? 26.112 6.797 -20.804 1.00 31.72 177 ALA B N 1
ATOM 3476 C CA . ALA B 1 155 ? 25.172 5.717 -20.541 1.00 28.20 177 ALA B CA 1
ATOM 3477 C C . ALA B 1 155 ? 24.004 6.134 -19.638 1.00 27.57 177 ALA B C 1
ATOM 3478 O O . ALA B 1 155 ? 22.879 5.710 -19.847 1.00 28.31 177 ALA B O 1
ATOM 3480 N N . PHE B 1 156 ? 24.258 6.980 -18.641 1.00 26.95 178 PHE B N 1
ATOM 3481 C CA . PHE B 1 156 ? 23.202 7.553 -17.820 1.00 26.94 178 PHE B CA 1
ATOM 3482 C C . PHE B 1 156 ? 22.251 8.366 -18.668 1.00 30.01 178 PHE B C 1
ATOM 3483 O O . PHE B 1 156 ? 21.019 8.196 -18.582 1.00 29.65 178 PHE B O 1
ATOM 3491 N N . THR B 1 157 ? 22.818 9.257 -19.491 1.00 30.24 179 THR B N 1
ATOM 3492 C CA . THR B 1 157 ? 22.023 10.121 -20.365 1.00 33.28 179 THR B CA 1
ATOM 3493 C C . THR B 1 157 ? 21.126 9.294 -21.268 1.00 34.36 179 THR B C 1
ATOM 3494 O O . THR B 1 157 ? 19.903 9.577 -21.428 1.00 35.32 179 THR B O 1
ATOM 3498 N N . ALA B 1 158 ? 21.709 8.259 -21.846 1.00 31.24 180 ALA B N 1
ATOM 3499 C CA . ALA B 1 158 ? 20.961 7.379 -22.704 1.00 35.11 180 ALA B CA 1
ATOM 3500 C C . ALA B 1 158 ? 19.809 6.680 -21.963 1.00 35.36 180 ALA B C 1
ATOM 3501 O O . ALA B 1 158 ? 18.719 6.488 -22.518 1.00 31.51 180 ALA B O 1
ATOM 3503 N N . ALA B 1 159 ? 20.008 6.318 -20.712 1.00 33.27 181 ALA B N 1
ATOM 3504 C CA . ALA B 1 159 ? 19.035 5.499 -20.058 1.00 32.57 181 ALA B CA 1
ATOM 3505 C C . ALA B 1 159 ? 17.866 6.377 -19.562 1.00 33.34 181 ALA B C 1
ATOM 3506 O O . ALA B 1 159 ? 16.796 5.878 -19.280 1.00 34.78 181 ALA B O 1
ATOM 3508 N N . ILE B 1 160 ? 18.085 7.688 -19.428 1.00 33.88 182 ILE B N 1
ATOM 3509 C CA . ILE B 1 160 ? 17.010 8.592 -19.020 1.00 34.76 182 ILE B CA 1
ATOM 3510 C C . ILE B 1 160 ? 16.323 9.280 -20.181 1.00 37.34 182 ILE B C 1
ATOM 3511 O O . ILE B 1 160 ? 15.397 10.037 -19.938 1.00 38.44 182 ILE B O 1
ATOM 3516 N N . GLU B 1 161 ? 16.734 9.031 -21.429 1.00 40.65 183 GLU B N 1
ATOM 3517 C CA A GLU B 1 161 ? 16.097 9.686 -22.579 0.60 44.40 183 GLU B CA 1
ATOM 3518 C CA B GLU B 1 161 ? 16.085 9.716 -22.558 0.40 43.61 183 GLU B CA 1
ATOM 3519 C C . GLU B 1 161 ? 14.632 9.242 -22.672 1.00 43.89 183 GLU B C 1
ATOM 3520 O O . GLU B 1 161 ? 14.337 8.055 -22.500 1.00 40.29 183 GLU B O 1
ATOM 3531 N N . GLY B 1 162 ? 13.722 10.192 -22.906 1.00 46.20 184 GLY B N 1
ATOM 3532 C CA . GLY B 1 162 ? 12.278 9.877 -23.004 1.00 45.95 184 GLY B CA 1
ATOM 3533 C C . GLY B 1 162 ? 11.605 9.826 -21.624 1.00 44.43 184 GLY B C 1
ATOM 3534 O O . GLY B 1 162 ? 10.388 9.688 -21.508 1.00 46.69 184 GLY B O 1
ATOM 3535 N N . SER B 1 163 ? 12.389 9.953 -20.558 1.00 44.47 185 SER B N 1
ATOM 3536 C CA . SER B 1 163 ? 11.832 9.959 -19.214 1.00 40.27 185 SER B CA 1
ATOM 3537 C C . SER B 1 163 ? 11.152 11.290 -18.874 1.00 41.61 185 SER B C 1
ATOM 3538 O O . SER B 1 163 ? 10.369 11.337 -17.933 1.00 39.32 185 SER B O 1
ATOM 3541 N N . GLY B 1 164 ? 11.494 12.385 -19.566 1.00 37.86 186 GLY B N 1
ATOM 3542 C CA . GLY B 1 164 ? 11.059 13.726 -19.111 1.00 40.59 186 GLY B CA 1
ATOM 3543 C C . GLY B 1 164 ? 11.760 14.362 -17.906 1.00 38.39 186 GLY B C 1
ATOM 3544 O O . GLY B 1 164 ? 11.351 15.421 -17.430 1.00 36.17 186 GLY B O 1
ATOM 3545 N N . ILE B 1 165 ? 12.802 13.715 -17.396 1.00 37.98 187 ILE B N 1
ATOM 3546 C CA . ILE B 1 165 ? 13.558 14.237 -16.262 1.00 35.02 187 ILE B CA 1
ATOM 3547 C C . ILE B 1 165 ? 14.296 15.466 -16.749 1.00 34.31 187 ILE B C 1
ATOM 3548 O O . ILE B 1 165 ? 14.938 15.453 -17.791 1.00 38.97 187 ILE B O 1
ATOM 3553 N N . GLU B 1 166 ? 14.200 16.545 -16.000 1.00 34.57 188 GLU B N 1
ATOM 3554 C CA . GLU B 1 166 ? 15.005 17.736 -16.312 1.00 32.72 188 GLU B CA 1
ATOM 3555 C C . GLU B 1 166 ? 16.369 17.619 -15.615 1.00 32.39 188 GLU B C 1
ATOM 3556 O O . GLU B 1 166 ? 16.438 17.529 -14.380 1.00 30.84 188 GLU B O 1
ATOM 3562 N N . VAL B 1 167 ? 17.436 17.685 -16.396 1.00 33.42 189 VAL B N 1
ATOM 3563 C CA . VAL B 1 167 ? 18.775 17.741 -15.807 1.00 33.30 189 VAL B CA 1
ATOM 3564 C C . VAL B 1 167 ? 19.132 19.183 -15.655 1.00 31.77 189 VAL B C 1
ATOM 3565 O O . VAL B 1 167 ? 19.475 19.833 -16.626 1.00 34.21 189 VAL B O 1
ATOM 3569 N N . LEU B 1 168 ? 19.039 19.696 -14.426 1.00 30.94 190 LEU B N 1
ATOM 3570 C CA . LEU B 1 168 ? 19.292 21.133 -14.167 1.00 31.34 190 LEU B CA 1
ATOM 3571 C C . LEU B 1 168 ? 20.738 21.554 -14.477 1.00 35.19 190 LEU B C 1
ATOM 3572 O O . LEU B 1 168 ? 20.984 22.624 -15.025 1.00 33.05 190 LEU B O 1
ATOM 3577 N N . ASP B 1 169 ? 21.688 20.718 -14.124 1.00 31.70 191 ASP B N 1
ATOM 3578 C CA . ASP B 1 169 ? 23.089 21.077 -14.266 1.00 31.19 191 ASP B CA 1
ATOM 3579 C C . ASP B 1 169 ? 23.903 19.801 -14.065 1.00 28.92 191 ASP B C 1
ATOM 3580 O O . ASP B 1 169 ? 23.401 18.828 -13.463 1.00 28.56 191 ASP B O 1
ATOM 3593 N N . GLN B 1 171 ? 28.204 19.056 -13.204 1.00 26.11 193 GLN B N 1
ATOM 3594 C CA . GLN B 1 171 ? 29.481 19.679 -12.943 1.00 25.99 193 GLN B CA 1
ATOM 3595 C C . GLN B 1 171 ? 30.435 18.644 -12.379 1.00 25.02 193 GLN B C 1
ATOM 3596 O O . GLN B 1 171 ? 30.021 17.675 -11.725 1.00 25.60 193 GLN B O 1
ATOM 3602 N N . HIS B 1 172 ? 31.736 18.859 -12.621 1.00 24.37 194 HIS B N 1
ATOM 3603 C CA . HIS B 1 172 ? 32.780 17.936 -12.143 1.00 23.88 194 HIS B CA 1
ATOM 3604 C C . HIS B 1 172 ? 33.084 18.159 -10.663 1.00 26.29 194 HIS B C 1
ATOM 3605 O O . HIS B 1 172 ? 33.434 19.276 -10.248 1.00 25.70 194 HIS B O 1
ATOM 3612 N N . GLY B 1 173 ? 32.931 17.085 -9.907 1.00 25.96 195 GLY B N 1
ATOM 3613 C CA . GLY B 1 173 ? 33.353 16.974 -8.495 1.00 26.55 195 GLY B CA 1
ATOM 3614 C C . GLY B 1 173 ? 34.640 16.190 -8.307 1.00 26.49 195 GLY B C 1
ATOM 3615 O O . GLY B 1 173 ? 35.038 15.949 -7.171 1.00 25.88 195 GLY B O 1
ATOM 3616 N N . ASN B 1 174 ? 35.267 15.743 -9.404 1.00 26.64 196 ASN B N 1
ATOM 3617 C CA . ASN B 1 174 ? 36.602 15.100 -9.338 1.00 26.26 196 ASN B CA 1
ATOM 3618 C C . ASN B 1 174 ? 36.779 13.945 -8.396 1.00 27.04 196 ASN B C 1
ATOM 3619 O O . ASN B 1 174 ? 37.898 13.710 -7.919 1.00 25.62 196 ASN B O 1
ATOM 3624 N N . TRP B 1 175 ? 35.687 13.199 -8.117 1.00 25.24 197 TRP B N 1
ATOM 3625 C CA . TRP B 1 175 ? 35.747 12.059 -7.236 1.00 24.97 197 TRP B CA 1
ATOM 3626 C C . TRP B 1 175 ? 36.389 12.413 -5.909 1.00 29.72 197 TRP B C 1
ATOM 3627 O O . TRP B 1 175 ? 37.053 11.587 -5.333 1.00 31.23 197 TRP B O 1
ATOM 3638 N N . ASN B 1 176 ? 36.103 13.609 -5.399 1.00 27.31 198 ASN B N 1
ATOM 3639 C CA A ASN B 1 176 ? 36.683 14.166 -4.201 0.60 29.90 198 ASN B CA 1
ATOM 3640 C CA B ASN B 1 176 ? 36.537 13.914 -4.054 0.40 27.23 198 ASN B CA 1
ATOM 3641 C C . ASN B 1 176 ? 35.503 14.751 -3.336 1.00 28.59 198 ASN B C 1
ATOM 3642 O O . ASN B 1 176 ? 34.592 15.372 -3.898 1.00 27.37 198 ASN B O 1
ATOM 3651 N N . ARG B 1 177 ? 35.575 14.617 -2.023 1.00 30.03 199 ARG B N 1
ATOM 3652 C CA . ARG B 1 177 ? 34.550 15.097 -1.102 1.00 30.62 199 ARG B CA 1
ATOM 3653 C C . ARG B 1 177 ? 34.432 16.603 -1.115 1.00 28.33 199 ARG B C 1
ATOM 3654 O O . ARG B 1 177 ? 33.326 17.165 -1.142 1.00 24.90 199 ARG B O 1
ATOM 3662 N N . ASP B 1 178 ? 35.570 17.282 -1.065 1.00 31.06 200 ASP B N 1
ATOM 3663 C CA . ASP B 1 178 ? 35.579 18.725 -0.941 1.00 31.10 200 ASP B CA 1
ATOM 3664 C C . ASP B 1 178 ? 35.102 19.393 -2.245 1.00 31.26 200 ASP B C 1
ATOM 3665 O O . ASP B 1 178 ? 34.398 20.385 -2.185 1.00 26.50 200 ASP B O 1
ATOM 3670 N N . ASP B 1 179 ? 35.529 18.868 -3.408 1.00 28.19 201 ASP B N 1
ATOM 3671 C CA . ASP B 1 179 ? 35.122 19.484 -4.670 1.00 28.71 201 ASP B CA 1
ATOM 3672 C C . ASP B 1 179 ? 33.590 19.214 -4.851 1.00 26.53 201 ASP B C 1
ATOM 3673 O O . ASP B 1 179 ? 32.864 20.083 -5.315 1.00 26.09 201 ASP B O 1
ATOM 3678 N N . ALA B 1 180 ? 33.111 18.048 -4.448 1.00 25.44 202 ALA B N 1
ATOM 3679 C CA . ALA B 1 180 ? 31.713 17.754 -4.499 1.00 24.19 202 ALA B CA 1
ATOM 3680 C C . ALA B 1 180 ? 30.881 18.644 -3.577 1.00 24.52 202 ALA B C 1
ATOM 3681 O O . ALA B 1 180 ? 29.806 19.075 -3.974 1.00 26.26 202 ALA B O 1
ATOM 3683 N N . PHE B 1 181 ? 31.382 18.896 -2.379 1.00 25.19 203 PHE B N 1
ATOM 3684 C CA . PHE B 1 181 ? 30.751 19.851 -1.457 1.00 26.53 203 PHE B CA 1
ATOM 3685 C C . PHE B 1 181 ? 30.585 21.171 -2.137 1.00 28.35 203 PHE B C 1
ATOM 3686 O O . PHE B 1 181 ? 29.511 21.763 -2.091 1.00 27.29 203 PHE B O 1
ATOM 3694 N N . ASN B 1 182 ? 31.668 21.663 -2.764 1.00 28.44 204 ASN B N 1
ATOM 3695 C CA . ASN B 1 182 ? 31.608 22.949 -3.402 1.00 27.84 204 ASN B CA 1
ATOM 3696 C C . ASN B 1 182 ? 30.660 23.011 -4.571 1.00 26.94 204 ASN B C 1
ATOM 3697 O O . ASN B 1 182 ? 29.950 23.984 -4.750 1.00 27.55 204 ASN B O 1
ATOM 3702 N N . VAL B 1 183 ? 30.646 21.970 -5.382 1.00 25.49 205 VAL B N 1
ATOM 3703 C CA . VAL B 1 183 ? 29.714 21.894 -6.515 1.00 27.70 205 VAL B CA 1
ATOM 3704 C C . VAL B 1 183 ? 28.262 21.816 -6.026 1.00 24.64 205 VAL B C 1
ATOM 3705 O O . VAL B 1 183 ? 27.379 22.534 -6.492 1.00 26.24 205 VAL B O 1
ATOM 3717 N N . GLN B 1 185 ? 27.047 22.902 -3.057 1.00 27.12 207 GLN B N 1
ATOM 3718 C CA . GLN B 1 185 ? 26.708 24.223 -2.433 1.00 31.37 207 GLN B CA 1
ATOM 3719 C C . GLN B 1 185 ? 26.191 25.189 -3.550 1.00 30.22 207 GLN B C 1
ATOM 3720 O O . GLN B 1 185 ? 25.189 25.898 -3.422 1.00 28.32 207 GLN B O 1
ATOM 3726 N N . ASP B 1 186 ? 26.895 25.177 -4.656 1.00 28.90 208 ASP B N 1
ATOM 3727 C CA . ASP B 1 186 ? 26.545 26.013 -5.793 1.00 33.31 208 ASP B CA 1
ATOM 3728 C C . ASP B 1 186 ? 25.215 25.571 -6.396 1.00 33.13 208 ASP B C 1
ATOM 3729 O O . ASP B 1 186 ? 24.338 26.396 -6.675 1.00 35.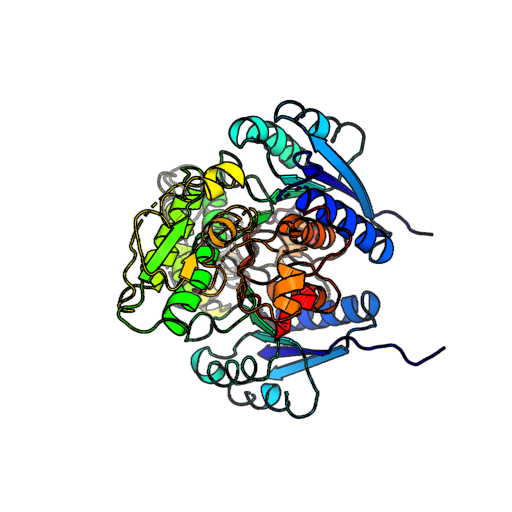23 208 ASP B O 1
ATOM 3734 N N . PHE B 1 187 ? 25.024 24.265 -6.591 1.00 30.02 209 PHE B N 1
ATOM 3735 C CA . PHE B 1 187 ? 23.772 23.776 -7.072 1.00 28.50 209 PHE B CA 1
ATOM 3736 C C . PHE B 1 187 ? 22.617 24.249 -6.183 1.00 26.94 209 PHE B C 1
ATOM 3737 O O . PHE B 1 187 ? 21.570 24.719 -6.685 1.00 30.29 209 PHE B O 1
ATOM 3745 N N . LEU B 1 188 ? 22.799 24.133 -4.872 1.00 27.91 210 LEU B N 1
ATOM 3746 C CA . LEU B 1 188 ? 21.765 24.484 -3.918 1.00 27.21 210 LEU B CA 1
ATOM 3747 C C . LEU B 1 188 ? 21.461 25.997 -3.960 1.00 29.19 210 LEU B C 1
ATOM 3748 O O . LEU B 1 188 ? 20.282 26.377 -3.943 1.00 30.99 210 LEU B O 1
ATOM 3753 N N . SER B 1 189 ? 22.491 26.835 -4.113 1.00 32.95 211 SER B N 1
ATOM 3754 C CA A SER B 1 189 ? 22.296 28.286 -4.293 0.60 36.01 211 SER B CA 1
ATOM 3755 C CA B SER B 1 189 ? 22.293 28.287 -4.274 0.40 33.05 211 SER B CA 1
ATOM 3756 C C . SER B 1 189 ? 21.463 28.632 -5.504 1.00 36.04 211 SER B C 1
ATOM 3757 O O . SER B 1 189 ? 20.675 29.551 -5.447 1.00 36.77 211 SER B O 1
ATOM 3762 N N . LYS B 1 190 ? 21.628 27.886 -6.595 1.00 31.92 212 LYS B N 1
ATOM 3763 C CA . LYS B 1 190 ? 20.950 28.192 -7.851 1.00 34.36 212 LYS B CA 1
ATOM 3764 C C . LYS B 1 190 ? 19.569 27.621 -8.069 1.00 33.86 212 LYS B C 1
ATOM 3765 O O . LYS B 1 190 ? 18.769 28.191 -8.825 1.00 31.83 212 LYS B O 1
ATOM 3771 N N . TYR B 1 191 ? 19.327 26.428 -7.547 1.00 29.08 213 TYR B N 1
ATOM 3772 C CA . TYR B 1 191 ? 18.142 25.665 -7.916 1.00 29.94 213 TYR B CA 1
ATOM 3773 C C . TYR B 1 191 ? 17.308 25.482 -6.667 1.00 31.23 213 TYR B C 1
ATOM 3774 O O . TYR B 1 191 ? 17.706 24.769 -5.739 1.00 30.52 213 TYR B O 1
ATOM 3783 N N . PRO B 1 192 ? 16.134 26.137 -6.607 1.00 31.45 214 PRO B N 1
ATOM 3784 C CA . PRO B 1 192 ? 15.403 26.087 -5.338 1.00 32.80 214 PRO B CA 1
ATOM 3785 C C . PRO B 1 192 ? 14.722 24.784 -4.992 1.00 30.01 214 PRO B C 1
ATOM 3786 O O . PRO B 1 192 ? 14.322 24.611 -3.866 1.00 31.92 214 PRO B O 1
ATOM 3790 N N . GLN B 1 193 ? 14.537 23.906 -5.976 1.00 31.01 215 GLN B N 1
ATOM 3791 C CA . GLN B 1 193 ? 13.932 22.617 -5.821 1.00 28.79 215 GLN B CA 1
ATOM 3792 C C . GLN B 1 193 ? 14.776 21.577 -6.625 1.00 31.04 215 GLN B C 1
ATOM 3793 O O . GLN B 1 193 ? 15.000 21.727 -7.829 1.00 31.40 215 GLN B O 1
ATOM 3799 N N . ILE B 1 194 ? 15.301 20.562 -5.942 1.00 29.40 216 ILE B N 1
ATOM 3800 C CA . ILE B 1 194 ? 16.030 19.467 -6.634 1.00 27.16 216 ILE B CA 1
ATOM 3801 C C . ILE B 1 194 ? 15.410 18.224 -6.058 1.00 29.01 216 ILE B C 1
ATOM 3802 O O . ILE B 1 194 ? 15.362 18.056 -4.807 1.00 27.39 216 ILE B O 1
ATOM 3807 N N . ASP B 1 195 ? 14.948 17.329 -6.920 1.00 30.74 217 ASP B N 1
ATOM 3808 C CA . ASP B 1 195 ? 14.263 16.135 -6.465 1.00 31.40 217 ASP B CA 1
ATOM 3809 C C . ASP B 1 195 ? 15.228 14.970 -6.236 1.00 28.15 217 ASP B C 1
ATOM 3810 O O . ASP B 1 195 ? 14.975 14.121 -5.373 1.00 27.00 217 ASP B O 1
ATOM 3815 N N . ALA B 1 196 ? 16.347 14.933 -6.965 1.00 28.51 218 ALA B N 1
ATOM 3816 C CA . ALA B 1 196 ? 17.320 13.901 -6.755 1.00 26.39 218 ALA B CA 1
ATOM 3817 C C . ALA B 1 196 ? 18.706 14.309 -7.253 1.00 26.08 218 ALA B C 1
ATOM 3818 O O . ALA B 1 196 ? 18.836 15.180 -8.075 1.00 27.23 218 ALA B O 1
ATOM 3820 N N . VAL B 1 197 ? 19.732 13.682 -6.685 1.00 27.23 219 VAL B N 1
ATOM 3821 C CA . VAL B 1 197 ? 21.110 13.943 -7.057 1.00 25.58 219 VAL B CA 1
ATOM 3822 C C . VAL B 1 197 ? 21.760 12.640 -7.512 1.00 24.68 219 VAL B C 1
ATOM 3823 O O . VAL B 1 197 ? 21.812 11.661 -6.713 1.00 25.30 219 VAL B O 1
ATOM 3827 N N . TRP B 1 198 ? 22.296 12.635 -8.744 1.00 24.53 220 TRP B N 1
ATOM 3828 C CA . TRP B 1 198 ? 23.197 11.571 -9.156 1.00 26.61 220 TRP B CA 1
ATOM 3829 C C . TRP B 1 198 ? 24.623 11.993 -8.792 1.00 24.40 220 TRP B C 1
ATOM 3830 O O . TRP B 1 198 ? 25.323 12.700 -9.550 1.00 23.94 220 TRP B O 1
ATOM 3841 N N . ALA B 1 199 ? 24.997 11.648 -7.562 1.00 25.73 221 ALA B N 1
ATOM 3842 C CA . ALA B 1 199 ? 26.325 11.936 -7.036 1.00 25.02 221 ALA B CA 1
ATOM 3843 C C . ALA B 1 199 ? 27.364 11.038 -7.683 1.00 27.82 221 ALA B C 1
ATOM 3844 O O . ALA B 1 199 ? 28.518 11.426 -7.769 1.00 26.63 221 ALA B O 1
ATOM 3846 N N . ALA B 1 200 ? 26.940 9.841 -8.099 1.00 26.70 222 ALA B N 1
ATOM 3847 C CA . ALA B 1 200 ? 27.710 8.940 -8.996 1.00 25.06 222 ALA B CA 1
ATOM 3848 C C . ALA B 1 200 ? 28.999 8.337 -8.359 1.00 24.94 222 ALA B C 1
ATOM 3849 O O . ALA B 1 200 ? 29.763 7.639 -9.038 1.00 25.80 222 ALA B O 1
ATOM 3851 N N . ASP B 1 201 ? 29.183 8.515 -7.048 1.00 24.20 223 ASP B N 1
ATOM 3852 C CA . ASP B 1 201 ? 30.353 8.034 -6.323 1.00 22.08 223 ASP B CA 1
ATOM 3853 C C . ASP B 1 201 ? 30.043 8.299 -4.905 1.00 23.04 223 ASP B C 1
ATOM 3854 O O . ASP B 1 201 ? 29.507 9.348 -4.573 1.00 24.85 223 ASP B O 1
ATOM 3859 N N . ASP B 1 202 ? 30.392 7.384 -4.019 1.00 24.60 224 ASP B N 1
ATOM 3860 C CA . ASP B 1 202 ? 30.120 7.573 -2.593 1.00 25.39 224 ASP B CA 1
ATOM 3861 C C . ASP B 1 202 ? 30.891 8.705 -1.903 1.00 25.97 224 ASP B C 1
ATOM 3862 O O . ASP B 1 202 ? 30.296 9.464 -1.114 1.00 27.21 224 ASP B O 1
ATOM 3867 N N . ASP B 1 203 ? 32.193 8.888 -2.156 1.00 28.24 225 ASP B N 1
ATOM 3868 C CA . ASP B 1 203 ? 32.877 10.104 -1.682 1.00 28.95 225 ASP B CA 1
ATOM 3869 C C . ASP B 1 203 ? 32.200 11.413 -2.126 1.00 25.49 225 ASP B C 1
ATOM 3870 O O . ASP B 1 203 ? 32.014 12.336 -1.346 1.00 25.31 225 ASP B O 1
ATOM 3883 N N . ALA B 1 205 ? 29.088 11.685 -2.928 1.00 24.20 227 ALA B N 1
ATOM 3884 C CA . ALA B 1 205 ? 27.838 11.706 -2.223 1.00 24.52 227 ALA B CA 1
ATOM 3885 C C . ALA B 1 205 ? 28.014 12.282 -0.837 1.00 23.90 227 ALA B C 1
ATOM 3886 O O . ALA B 1 205 ? 27.164 12.996 -0.367 1.00 24.95 227 ALA B O 1
ATOM 3888 N N . ILE B 1 206 ? 29.065 11.879 -0.143 1.00 25.65 228 ILE B N 1
ATOM 3889 C CA . ILE B 1 206 ? 29.289 12.356 1.215 1.00 27.29 228 ILE B CA 1
ATOM 3890 C C . ILE B 1 206 ? 29.488 13.906 1.247 1.00 27.03 228 ILE B C 1
ATOM 3891 O O . ILE B 1 206 ? 28.918 14.637 2.103 1.00 25.44 228 ILE B O 1
ATOM 3896 N N . GLY B 1 207 ? 30.317 14.430 0.356 1.00 26.17 229 GLY B N 1
ATOM 3897 C CA . GLY B 1 207 ? 30.439 15.880 0.275 1.00 25.64 229 GLY B CA 1
ATOM 3898 C C . GLY B 1 207 ? 29.152 16.585 -0.105 1.00 24.08 229 GLY B C 1
ATOM 3899 O O . GLY B 1 207 ? 28.795 17.630 0.507 1.00 26.46 229 GLY B O 1
ATOM 3900 N N . ALA B 1 208 ? 28.430 16.030 -1.074 1.00 24.28 230 ALA B N 1
ATOM 3901 C CA . ALA B 1 208 ? 27.105 16.616 -1.414 1.00 24.35 230 ALA B CA 1
ATOM 3902 C C . ALA B 1 208 ? 26.165 16.608 -0.262 1.00 25.48 230 ALA B C 1
ATOM 3903 O O . ALA B 1 208 ? 25.437 17.610 -0.063 1.00 26.80 230 ALA B O 1
ATOM 3913 N N . GLU B 1 210 ? 26.796 16.775 2.914 1.00 27.89 232 GLU B N 1
ATOM 3914 C CA . GLU B 1 210 ? 27.217 17.860 3.857 1.00 30.91 232 GLU B CA 1
ATOM 3915 C C . GLU B 1 210 ? 26.734 19.245 3.402 1.00 31.61 232 GLU B C 1
ATOM 3916 O O . GLU B 1 210 ? 26.213 20.043 4.214 1.00 27.41 232 GLU B O 1
ATOM 3922 N N . ALA B 1 211 ? 26.835 19.525 2.115 1.00 24.54 233 ALA B N 1
ATOM 3923 C CA . ALA B 1 211 ? 26.287 20.764 1.601 1.00 26.92 233 ALA B CA 1
ATOM 3924 C C . ALA B 1 211 ? 24.778 20.871 1.786 1.00 25.36 233 ALA B C 1
ATOM 3925 O O . ALA B 1 211 ? 24.264 21.929 2.190 1.00 24.64 233 ALA B O 1
ATOM 3927 N N . ILE B 1 212 ? 24.083 19.789 1.488 1.00 27.15 234 ILE B N 1
ATOM 3928 C CA . ILE B 1 212 ? 22.628 19.743 1.564 1.00 26.81 234 ILE B CA 1
ATOM 3929 C C . ILE B 1 212 ? 22.205 19.951 3.026 1.00 29.06 234 ILE B C 1
ATOM 3930 O O . ILE B 1 212 ? 21.249 20.728 3.309 1.00 27.21 234 ILE B O 1
ATOM 3935 N N . ALA B 1 213 ? 22.917 19.309 3.952 1.00 26.51 235 ALA B N 1
ATOM 3936 C CA . ALA B 1 213 ? 22.647 19.475 5.398 1.00 27.16 235 ALA B CA 1
ATOM 3937 C C . ALA B 1 213 ? 22.903 20.928 5.846 1.00 32.30 235 ALA B C 1
ATOM 3938 O O . ALA B 1 213 ? 22.112 21.487 6.628 1.00 26.76 235 ALA B O 1
ATOM 3940 N N . GLN B 1 214 ? 23.963 21.549 5.335 1.00 29.45 236 GLN B N 1
ATOM 3941 C CA . GLN B 1 214 ? 24.234 22.934 5.642 1.00 33.69 236 GLN B CA 1
ATOM 3942 C C . GLN B 1 214 ? 23.134 23.906 5.193 1.00 34.46 236 GLN B C 1
ATOM 3943 O O . GLN B 1 214 ? 22.830 24.876 5.894 1.00 28.18 236 GLN B O 1
ATOM 3949 N N . ALA B 1 215 ? 22.580 23.643 4.025 1.00 30.17 237 ALA B N 1
ATOM 3950 C CA . ALA B 1 215 ? 21.447 24.372 3.516 1.00 29.93 237 ALA B CA 1
ATOM 3951 C C . ALA B 1 215 ? 20.108 24.002 4.176 1.00 29.98 237 ALA B C 1
ATOM 3952 O O . ALA B 1 215 ? 19.071 24.641 3.874 1.00 32.43 237 ALA B O 1
ATOM 3954 N N . GLY B 1 216 ? 20.067 22.976 5.006 1.00 30.84 238 GLY B N 1
ATOM 3955 C CA . GLY B 1 216 ? 18.774 22.604 5.636 1.00 29.15 238 GLY B CA 1
ATOM 3956 C C . GLY B 1 216 ? 17.815 21.874 4.737 1.00 30.43 238 GLY B C 1
ATOM 3957 O O . GLY B 1 216 ? 16.606 21.846 5.021 1.00 28.79 238 GLY B O 1
ATOM 3958 N N . ARG B 1 217 ? 18.349 21.204 3.700 1.00 28.44 239 ARG B N 1
ATOM 3959 C CA . ARG B 1 217 ? 17.537 20.560 2.677 1.00 28.10 239 ARG B CA 1
ATOM 3960 C C . ARG B 1 217 ? 17.659 19.069 2.605 1.00 26.13 239 ARG B C 1
ATOM 3961 O O . ARG B 1 217 ? 17.307 18.481 1.571 1.00 27.81 239 ARG B O 1
ATOM 3969 N N . THR B 1 218 ? 18.073 18.438 3.711 1.00 27.08 240 THR B N 1
ATOM 3970 C CA . THR B 1 218 ? 18.216 16.991 3.764 1.00 28.55 240 THR B CA 1
ATOM 3971 C C . THR B 1 218 ? 16.914 16.237 3.366 1.00 31.75 240 THR B C 1
ATOM 3972 O O . THR B 1 218 ? 16.977 15.225 2.604 1.00 29.89 240 THR B O 1
ATOM 3976 N N . GLU B 1 219 ? 15.766 16.748 3.783 1.00 33.03 241 GLU B N 1
ATOM 3977 C CA . GLU B 1 219 ? 14.469 16.119 3.473 1.00 36.87 241 GLU B CA 1
ATOM 3978 C C . GLU B 1 219 ? 14.078 16.163 2.007 1.00 36.69 241 GLU B C 1
ATOM 3979 O O . GLU B 1 219 ? 13.164 15.471 1.592 1.00 29.68 241 GLU B O 1
ATOM 3985 N N . GLU B 1 220 ? 14.728 17.020 1.246 1.00 30.92 242 GLU B N 1
ATOM 3986 C CA . GLU B 1 220 ? 14.192 17.413 -0.022 1.00 29.97 242 GLU B CA 1
ATOM 3987 C C . GLU B 1 220 ? 14.521 16.387 -1.111 1.00 29.85 242 GLU B C 1
ATOM 3988 O O . GLU B 1 220 ? 13.741 16.215 -2.014 1.00 28.99 242 GLU B O 1
ATOM 4002 N N . TRP B 1 222 ? 16.668 12.722 -2.671 1.00 28.97 244 TRP B N 1
ATOM 4003 C CA . TRP B 1 222 ? 17.458 11.510 -2.460 1.00 27.20 244 TRP B CA 1
ATOM 4004 C C . TRP B 1 222 ? 18.729 11.536 -3.291 1.00 26.47 244 TRP B C 1
ATOM 4005 O O . TRP B 1 222 ? 18.846 12.295 -4.299 1.00 26.00 244 TRP B O 1
ATOM 4016 N N . VAL B 1 223 ? 19.727 10.777 -2.852 1.00 26.83 245 VAL B N 1
ATOM 4017 C CA . VAL B 1 223 ? 21.083 10.813 -3.463 1.00 27.40 245 VAL B CA 1
ATOM 4018 C C . VAL B 1 223 ? 21.529 9.416 -3.849 1.00 27.40 245 VAL B C 1
ATOM 4019 O O . VAL B 1 223 ? 21.494 8.519 -3.021 1.00 27.61 245 VAL B O 1
ATOM 4031 N N . GLY B 1 225 ? 24.928 7.416 -4.995 1.00 25.07 247 GLY B N 1
ATOM 4032 C CA . GLY B 1 225 ? 26.370 7.491 -5.015 1.00 24.42 247 GLY B CA 1
ATOM 4033 C C . GLY B 1 225 ? 26.882 6.440 -5.970 1.00 27.36 247 GLY B C 1
ATOM 4034 O O . GLY B 1 225 ? 26.411 6.335 -7.138 1.00 29.67 247 GLY B O 1
ATOM 4035 N N . GLY B 1 226 ? 27.895 5.717 -5.527 1.00 27.92 248 GLY B N 1
ATOM 4036 C CA . GLY B 1 226 ? 28.493 4.651 -6.335 1.00 27.18 248 GLY B CA 1
ATOM 4037 C C . GLY B 1 226 ? 29.673 3.982 -5.633 1.00 29.02 248 GLY B C 1
ATOM 4038 O O . GLY B 1 226 ? 30.402 4.613 -4.853 1.00 29.60 248 GLY B O 1
ATOM 4039 N N . ALA B 1 227 ? 29.843 2.695 -5.946 1.00 26.37 249 ALA B N 1
ATOM 4040 C CA . ALA B 1 227 ? 30.960 1.874 -5.566 1.00 26.28 249 ALA B CA 1
ATOM 4041 C C . ALA B 1 227 ? 30.919 1.288 -4.140 1.00 28.25 249 ALA B C 1
ATOM 4042 O O . ALA B 1 227 ? 31.683 0.390 -3.844 1.00 31.50 249 ALA B O 1
ATOM 4044 N N . GLY B 1 228 ? 30.058 1.758 -3.272 1.00 30.00 250 GLY B N 1
ATOM 4045 C CA . GLY B 1 228 ? 29.751 0.982 -2.049 1.00 29.66 250 GLY B CA 1
ATOM 4046 C C . GLY B 1 228 ? 30.691 1.169 -0.872 1.00 28.92 250 GLY B C 1
ATOM 4047 O O . GLY B 1 228 ? 31.234 0.204 -0.353 1.00 29.41 250 GLY B O 1
ATOM 4056 N N . LYS B 1 230 ? 31.347 1.417 2.948 1.00 31.29 252 LYS B N 1
ATOM 4057 C CA . LYS B 1 230 ? 30.611 0.718 4.027 1.00 30.62 252 LYS B CA 1
ATOM 4058 C C . LYS B 1 230 ? 29.575 1.609 4.780 1.00 27.54 252 LYS B C 1
ATOM 4059 O O . LYS B 1 230 ? 28.476 1.161 5.042 1.00 30.18 252 LYS B O 1
ATOM 4065 N N . GLU B 1 231 ? 29.914 2.850 5.070 1.00 31.23 253 GLU B N 1
ATOM 4066 C CA A GLU B 1 231 ? 28.982 3.729 5.777 0.60 33.42 253 GLU B CA 1
ATOM 4067 C CA B GLU B 1 231 ? 28.995 3.810 5.759 0.40 32.08 253 GLU B CA 1
ATOM 4068 C C . GLU B 1 231 ? 27.712 4.004 4.983 1.00 32.50 253 GLU B C 1
ATOM 4069 O O . GLU B 1 231 ? 26.634 4.136 5.568 1.00 31.43 253 GLU B O 1
ATOM 4080 N N . ILE B 1 232 ? 27.834 4.098 3.652 1.00 28.53 254 ILE B N 1
ATOM 4081 C CA . ILE B 1 232 ? 26.685 4.291 2.789 1.00 28.53 254 ILE B CA 1
ATOM 4082 C C . ILE B 1 232 ? 25.880 3.014 2.712 1.00 27.38 254 ILE B C 1
ATOM 4083 O O . ILE B 1 232 ? 24.652 3.040 2.776 1.00 26.20 254 ILE B O 1
ATOM 4088 N N . ILE B 1 233 ? 26.551 1.895 2.445 1.00 27.68 255 ILE B N 1
ATOM 4089 C CA . ILE B 1 233 ? 25.894 0.562 2.455 1.00 29.10 255 ILE B CA 1
ATOM 4090 C C . ILE B 1 233 ? 25.104 0.333 3.761 1.00 28.01 255 ILE B C 1
ATOM 4091 O O . ILE B 1 233 ? 23.945 -0.104 3.742 1.00 28.87 255 ILE B O 1
ATOM 4096 N N . ARG B 1 234 ? 25.739 0.638 4.870 1.00 32.21 256 ARG B N 1
ATOM 4097 C CA . ARG B 1 234 ? 25.099 0.524 6.206 1.00 32.41 256 ARG B CA 1
ATOM 4098 C C . ARG B 1 234 ? 23.763 1.312 6.264 1.00 32.28 256 ARG B C 1
ATOM 4099 O O . ARG B 1 234 ? 22.747 0.776 6.709 1.00 32.98 256 ARG B O 1
ATOM 4107 N N . ARG B 1 235 ? 23.770 2.562 5.777 1.00 30.44 257 ARG B N 1
ATOM 4108 C CA . ARG B 1 235 ? 22.575 3.416 5.774 1.00 29.22 257 ARG B CA 1
ATOM 4109 C C . ARG B 1 235 ? 21.491 2.931 4.818 1.00 30.86 257 ARG B C 1
ATOM 4110 O O . ARG B 1 235 ? 20.259 2.973 5.134 1.00 31.72 257 ARG B O 1
ATOM 4118 N N . ILE B 1 236 ? 21.906 2.418 3.667 1.00 34.09 258 ILE B N 1
ATOM 4119 C CA . ILE B 1 236 ? 20.936 1.832 2.738 1.00 31.19 258 ILE B CA 1
ATOM 4120 C C . ILE B 1 236 ? 20.284 0.578 3.393 1.00 32.51 258 ILE B C 1
ATOM 4121 O O . ILE B 1 236 ? 19.055 0.422 3.392 1.00 32.96 258 ILE B O 1
ATOM 4126 N N . ALA B 1 237 ? 21.096 -0.307 3.947 1.00 32.56 259 ALA B N 1
ATOM 4127 C CA . ALA B 1 237 ? 20.563 -1.483 4.656 1.00 36.76 259 ALA B CA 1
ATOM 4128 C C . ALA B 1 237 ? 19.586 -1.039 5.734 1.00 38.34 259 ALA B C 1
ATOM 4129 O O . ALA B 1 237 ? 18.578 -1.662 5.914 1.00 38.09 259 ALA B O 1
ATOM 4131 N N . ASP B 1 238 ? 19.854 0.085 6.367 1.00 35.51 260 ASP B N 1
ATOM 4132 C CA . ASP B 1 238 ? 19.055 0.542 7.493 1.00 37.68 260 ASP B CA 1
ATOM 4133 C C . ASP B 1 238 ? 17.881 1.395 7.063 1.00 37.42 260 ASP B C 1
ATOM 4134 O O . ASP B 1 238 ? 17.152 1.885 7.917 1.00 37.73 260 ASP B O 1
ATOM 4139 N N . GLY B 1 239 ? 17.653 1.522 5.758 1.00 37.28 261 GLY B N 1
ATOM 4140 C CA . GLY B 1 239 ? 16.463 2.198 5.249 1.00 39.46 261 GLY B CA 1
ATOM 4141 C C . GLY B 1 239 ? 16.494 3.716 5.253 1.00 37.81 261 GLY B C 1
ATOM 4142 O O . GLY B 1 239 ? 15.451 4.352 5.137 1.00 39.98 261 GLY B O 1
ATOM 4143 N N . ASP B 1 240 ? 17.670 4.317 5.397 1.00 36.86 262 ASP B N 1
ATOM 4144 C CA . ASP B 1 240 ? 17.794 5.769 5.342 1.00 35.64 262 ASP B CA 1
ATOM 4145 C C . ASP B 1 240 ? 17.164 6.292 4.018 1.00 35.21 262 ASP B C 1
ATOM 4146 O O . ASP B 1 240 ? 17.606 5.944 2.931 1.00 36.55 262 ASP B O 1
ATOM 4151 N N . PRO B 1 241 ? 16.125 7.132 4.115 1.00 35.49 263 PRO B N 1
ATOM 4152 C CA . PRO B 1 241 ? 15.406 7.510 2.910 1.00 36.94 263 PRO B CA 1
ATOM 4153 C C . PRO B 1 241 ? 16.169 8.438 1.979 1.00 34.53 263 PRO B C 1
ATOM 4154 O O . PRO B 1 241 ? 15.791 8.547 0.818 1.00 31.98 263 PRO B O 1
ATOM 4158 N N . GLN B 1 242 ? 17.225 9.072 2.481 1.00 32.87 264 GLN B N 1
ATOM 4159 C CA . GLN B 1 242 ? 18.124 9.881 1.687 1.00 33.11 264 GLN B CA 1
ATOM 4160 C C . GLN B 1 242 ? 18.983 9.060 0.693 1.00 31.71 264 GLN B C 1
ATOM 4161 O O . GLN B 1 242 ? 19.472 9.609 -0.310 1.00 28.45 264 GLN B O 1
ATOM 4167 N N . LEU B 1 243 ? 19.121 7.762 0.959 1.00 30.88 265 LEU B N 1
ATOM 4168 C CA . LEU B 1 243 ? 19.986 6.870 0.214 1.00 27.63 265 LEU B CA 1
ATOM 4169 C C . LEU B 1 243 ? 19.187 5.596 -0.140 1.00 28.73 265 LEU B C 1
ATOM 4170 O O . LEU B 1 243 ? 19.372 4.538 0.468 1.00 32.82 265 LEU B O 1
ATOM 4175 N N . PRO B 1 244 ? 18.316 5.696 -1.139 1.00 30.03 266 PRO B N 1
ATOM 4176 C CA . PRO B 1 244 ? 17.371 4.586 -1.353 1.00 32.28 266 PRO B CA 1
ATOM 4177 C C . PRO B 1 244 ? 17.968 3.435 -2.139 1.00 32.57 266 PRO B C 1
ATOM 4178 O O . PRO B 1 244 ? 17.450 2.304 -2.126 1.00 32.02 266 PRO B O 1
ATOM 4182 N N . ALA B 1 245 ? 19.099 3.679 -2.763 1.00 31.06 267 ALA B N 1
ATOM 4183 C CA . ALA B 1 245 ? 19.732 2.681 -3.579 1.00 31.06 267 ALA B CA 1
ATOM 4184 C C . ALA B 1 245 ? 21.131 3.120 -3.915 1.00 32.82 267 ALA B C 1
ATOM 4185 O O . ALA B 1 245 ? 21.485 4.270 -3.702 1.00 33.33 267 ALA B O 1
ATOM 4187 N N . ASN B 1 246 ? 21.935 2.203 -4.441 1.00 31.37 268 ASN B N 1
ATOM 4188 C CA . ASN B 1 246 ? 23.241 2.556 -4.939 1.00 28.98 268 ASN B CA 1
ATOM 4189 C C . ASN B 1 246 ? 23.624 1.626 -6.093 1.00 29.57 268 ASN B C 1
ATOM 4190 O O . ASN B 1 246 ? 22.836 0.730 -6.489 1.00 28.34 268 ASN B O 1
ATOM 4195 N N . VAL B 1 247 ? 24.786 1.873 -6.659 1.00 27.56 269 VAL B N 1
ATOM 4196 C CA . VAL B 1 247 ? 25.234 1.091 -7.834 1.00 28.01 269 VAL B CA 1
ATOM 4197 C C . VAL B 1 247 ? 26.623 0.653 -7.561 1.00 26.15 269 VAL B C 1
ATOM 4198 O O . VAL B 1 247 ? 27.488 1.456 -7.196 1.00 29.87 269 VAL B O 1
ATOM 4202 N N . THR B 1 248 ? 26.874 -0.643 -7.724 1.00 30.50 270 THR B N 1
ATOM 4203 C CA . THR B 1 248 ? 28.190 -1.143 -7.458 1.00 28.58 270 THR B CA 1
ATOM 4204 C C . THR B 1 248 ? 29.154 -0.860 -8.625 1.00 28.58 270 THR B C 1
ATOM 4205 O O . THR B 1 248 ? 28.746 -0.661 -9.760 1.00 30.00 270 THR B O 1
ATOM 4209 N N . TYR B 1 249 ? 30.442 -0.826 -8.295 1.00 27.54 271 TYR B N 1
ATOM 4210 C CA . TYR B 1 249 ? 31.576 -0.754 -9.265 1.00 29.48 271 TYR B CA 1
ATOM 4211 C C . TYR B 1 249 ? 32.699 -1.257 -8.367 1.00 30.36 271 TYR B C 1
ATOM 4212 O O . TYR B 1 249 ? 33.282 -0.483 -7.601 1.00 29.43 271 TYR B O 1
ATOM 4221 N N . PRO B 1 250 ? 32.935 -2.582 -8.393 1.00 30.25 272 PRO B N 1
ATOM 4222 C CA . PRO B 1 250 ? 33.513 -3.180 -7.184 1.00 29.57 272 PRO B CA 1
ATOM 4223 C C . PRO B 1 250 ? 35.007 -3.077 -7.043 1.00 27.67 272 PRO B C 1
ATOM 4224 O O . PRO B 1 250 ? 35.733 -3.515 -7.962 1.00 28.64 272 PRO B O 1
ATOM 4228 N N . PRO B 1 251 ? 35.477 -2.481 -5.912 1.00 28.76 273 PRO B N 1
ATOM 4229 C CA . PRO B 1 251 ? 36.875 -2.663 -5.592 1.00 30.58 273 PRO B CA 1
ATOM 4230 C C . PRO B 1 251 ? 37.271 -4.121 -5.452 1.00 27.61 273 PRO B C 1
ATOM 4231 O O . PRO B 1 251 ? 38.425 -4.432 -5.671 1.00 29.11 273 PRO B O 1
ATOM 4235 N N . ALA B 1 252 ? 36.320 -4.987 -5.112 1.00 26.08 274 ALA B N 1
ATOM 4236 C CA . ALA B 1 252 ? 36.566 -6.443 -5.035 1.00 24.93 274 ALA B CA 1
ATOM 4237 C C . ALA B 1 252 ? 36.684 -7.078 -6.425 1.00 25.04 274 ALA B C 1
ATOM 4238 O O . ALA B 1 252 ? 36.802 -8.286 -6.547 1.00 24.86 274 ALA B O 1
ATOM 4240 N N . GLN B 1 253 ? 36.714 -6.291 -7.484 1.00 25.12 275 GLN B N 1
ATOM 4241 C CA . GLN B 1 253 ? 37.173 -6.822 -8.780 1.00 27.60 275 GLN B CA 1
ATOM 4242 C C . GLN B 1 253 ? 38.486 -7.550 -8.700 1.00 24.88 275 GLN B C 1
ATOM 4243 O O . GLN B 1 253 ? 38.770 -8.466 -9.473 1.00 25.23 275 GLN B O 1
ATOM 4249 N N . ILE B 1 254 ? 39.357 -7.081 -7.837 1.00 24.13 276 ILE B N 1
ATOM 4250 C CA . ILE B 1 254 ? 40.604 -7.773 -7.578 1.00 25.61 276 ILE B CA 1
ATOM 4251 C C . ILE B 1 254 ? 40.404 -9.195 -7.051 1.00 24.37 276 ILE B C 1
ATOM 4252 O O . ILE B 1 254 ? 41.167 -10.076 -7.396 1.00 26.42 276 ILE B O 1
ATOM 4257 N N . SER B 1 255 ? 39.372 -9.409 -6.257 1.00 24.20 277 SER B N 1
ATOM 4258 C CA . SER B 1 255 ? 39.052 -10.710 -5.728 1.00 24.88 277 SER B CA 1
ATOM 4259 C C . SER B 1 255 ? 38.630 -11.624 -6.879 1.00 24.38 277 SER B C 1
ATOM 4260 O O . SER B 1 255 ? 38.957 -12.795 -6.902 1.00 26.78 277 SER B O 1
ATOM 4263 N N . THR B 1 256 ? 37.819 -11.110 -7.797 1.00 23.78 278 THR B N 1
ATOM 4264 C CA . THR B 1 256 ? 37.361 -11.945 -8.945 1.00 25.06 278 THR B CA 1
ATOM 4265 C C . THR B 1 256 ? 38.602 -12.376 -9.688 1.00 29.30 278 THR B C 1
ATOM 4266 O O . THR B 1 256 ? 38.768 -13.550 -10.095 1.00 27.00 278 THR B O 1
ATOM 4270 N N . ALA B 1 257 ? 39.529 -11.441 -9.826 1.00 26.43 279 ALA B N 1
ATOM 4271 C CA . ALA B 1 257 ? 40.763 -11.714 -10.597 1.00 27.39 279 ALA B CA 1
ATOM 4272 C C . ALA B 1 257 ? 41.641 -12.752 -9.908 1.00 26.13 279 ALA B C 1
ATOM 4273 O O . ALA B 1 257 ? 42.104 -13.685 -10.538 1.00 28.23 279 ALA B O 1
ATOM 4275 N N . ILE B 1 258 ? 41.808 -12.639 -8.596 1.00 24.70 280 ILE B N 1
ATOM 4276 C CA . ILE B 1 258 ? 42.591 -13.631 -7.862 1.00 26.35 280 ILE B CA 1
ATOM 4277 C C . ILE B 1 258 ? 41.898 -15.000 -7.831 1.00 22.98 280 ILE B C 1
ATOM 4278 O O . ILE B 1 258 ? 42.575 -16.017 -7.941 1.00 24.70 280 ILE B O 1
ATOM 4283 N N . GLU B 1 259 ? 40.589 -15.036 -7.622 1.00 26.87 281 GLU B N 1
ATOM 4284 C CA . GLU B 1 259 ? 39.836 -16.309 -7.571 1.00 27.30 281 GLU B CA 1
ATOM 4285 C C . GLU B 1 259 ? 39.899 -17.075 -8.874 1.00 27.34 281 GLU B C 1
ATOM 4286 O O . GLU B 1 259 ? 40.094 -18.305 -8.896 1.00 25.81 281 GLU B O 1
ATOM 4292 N N . LEU B 1 260 ? 39.721 -16.365 -9.986 1.00 26.41 282 LEU B N 1
ATOM 4293 C CA . LEU B 1 260 ? 39.866 -16.988 -11.262 1.00 28.23 282 LEU B CA 1
ATOM 4294 C C . LEU B 1 260 ? 41.300 -17.537 -11.555 1.00 28.59 282 LEU B C 1
ATOM 4295 O O . LEU B 1 260 ? 41.470 -18.646 -12.113 1.00 24.72 282 LEU B O 1
ATOM 4300 N N . THR B 1 261 ? 42.304 -16.760 -11.184 1.00 25.83 283 THR B N 1
ATOM 4301 C CA . THR B 1 261 ? 43.684 -17.123 -11.367 1.00 26.69 283 THR B CA 1
ATOM 4302 C C . THR B 1 261 ? 43.981 -18.374 -10.511 1.00 30.94 283 THR B C 1
ATOM 4303 O O . THR B 1 261 ? 44.723 -19.253 -10.925 1.00 31.46 283 THR B O 1
ATOM 4307 N N . ALA B 1 262 ? 43.366 -18.462 -9.330 1.00 29.62 284 ALA B N 1
ATOM 4308 C CA . ALA B 1 262 ? 43.488 -19.630 -8.470 1.00 30.45 284 ALA B CA 1
ATOM 4309 C C . ALA B 1 262 ? 42.940 -20.881 -9.201 1.00 30.72 284 ALA B C 1
ATOM 4310 O O . ALA B 1 262 ? 43.559 -21.948 -9.186 1.00 29.99 284 ALA B O 1
ATOM 4312 N N . LEU B 1 263 ? 41.811 -20.705 -9.887 1.00 29.08 285 LEU B N 1
ATOM 4313 C CA . LEU B 1 263 ? 41.155 -21.799 -10.602 1.00 29.22 285 LEU B CA 1
ATOM 4314 C C . LEU B 1 263 ? 42.055 -22.325 -11.725 1.00 30.96 285 LEU B C 1
ATOM 4315 O O . LEU B 1 263 ? 42.087 -23.526 -11.978 1.00 28.37 285 LEU B O 1
ATOM 4320 N N . LYS B 1 264 ? 42.837 -21.440 -12.346 1.00 28.46 286 LYS B N 1
ATOM 4321 C CA A LYS B 1 264 ? 43.798 -21.852 -13.368 0.60 31.67 286 LYS B CA 1
ATOM 4322 C CA B LYS B 1 264 ? 43.812 -21.836 -13.361 0.40 31.66 286 LYS B CA 1
ATOM 4323 C C . LYS B 1 264 ? 44.837 -22.813 -12.808 1.00 30.46 286 LYS B C 1
ATOM 4324 O O . LYS B 1 264 ? 45.208 -23.785 -13.499 1.00 31.18 286 LYS B O 1
ATOM 4335 N N . LEU B 1 265 ? 45.307 -22.561 -11.586 1.00 29.61 287 LEU B N 1
ATOM 4336 C CA . LEU B 1 265 ? 46.337 -23.397 -10.962 1.00 30.59 287 LEU B CA 1
ATOM 4337 C C . LEU B 1 265 ? 45.811 -24.672 -10.245 1.00 31.77 287 LEU B C 1
ATOM 4338 O O . LEU B 1 265 ? 46.538 -25.626 -10.111 1.00 30.85 287 LEU B O 1
ATOM 4343 N N . VAL B 1 266 ? 44.545 -24.729 -9.855 1.00 31.21 288 VAL B N 1
ATOM 4344 C CA . VAL B 1 266 ? 43.988 -25.868 -9.109 1.00 33.52 288 VAL B CA 1
ATOM 4345 C C . VAL B 1 266 ? 42.995 -26.745 -9.871 1.00 32.84 288 VAL B C 1
ATOM 4346 O O . VAL B 1 266 ? 42.574 -27.782 -9.356 1.00 29.91 288 VAL B O 1
ATOM 4350 N N . SER B 1 267 ? 42.646 -26.374 -11.095 1.00 30.12 289 SER B N 1
ATOM 4351 C CA . SER B 1 267 ? 41.691 -27.132 -11.882 1.00 30.54 289 SER B CA 1
ATOM 4352 C C . SER B 1 267 ? 41.970 -26.990 -13.380 1.00 30.73 289 SER B C 1
ATOM 4353 O O . SER B 1 267 ? 42.812 -26.208 -13.766 1.00 30.81 289 SER B O 1
ATOM 4356 N N . SER B 1 268 ? 41.213 -27.695 -14.207 1.00 30.79 290 SER B N 1
ATOM 4357 C CA . SER B 1 268 ? 41.287 -27.527 -15.648 1.00 34.96 290 SER B CA 1
ATOM 4358 C C . SER B 1 268 ? 40.238 -26.526 -16.171 1.00 37.51 290 SER B C 1
ATOM 4359 O O . SER B 1 268 ? 39.965 -26.487 -17.366 1.00 33.94 290 SER B O 1
ATOM 4362 N N . THR B 1 269 ? 39.624 -25.755 -15.285 1.00 32.39 291 THR B N 1
ATOM 4363 C CA . THR B 1 269 ? 38.576 -24.773 -15.663 1.00 30.26 291 THR B CA 1
ATOM 4364 C C . THR B 1 269 ? 39.136 -23.730 -16.600 1.00 31.36 291 THR B C 1
ATOM 4365 O O . THR B 1 269 ? 40.158 -23.132 -16.295 1.00 30.47 291 THR B O 1
ATOM 4369 N N . PRO B 1 270 ? 38.482 -23.512 -17.757 1.00 28.39 292 PRO B N 1
ATOM 4370 C CA . PRO B 1 270 ? 39.044 -22.478 -18.647 1.00 30.49 292 PRO B CA 1
ATOM 4371 C C . PRO B 1 270 ? 38.759 -21.082 -18.078 1.00 26.31 292 PRO B C 1
ATOM 4372 O O . PRO B 1 270 ? 37.571 -20.733 -17.759 1.00 31.75 292 PRO B O 1
ATOM 4376 N N . VAL B 1 271 ? 39.807 -20.297 -17.920 1.00 27.18 293 VAL B N 1
ATOM 4377 C CA . VAL B 1 271 ? 39.641 -18.969 -17.307 1.00 29.17 293 VAL B CA 1
ATOM 4378 C C . VAL B 1 271 ? 40.381 -17.861 -18.091 1.00 28.74 293 VAL B C 1
ATOM 4379 O O . VAL B 1 271 ? 40.547 -16.754 -17.609 1.00 30.32 293 VAL B O 1
ATOM 4383 N N . SER B 1 272 ? 40.820 -18.136 -19.305 1.00 26.00 294 SER B N 1
ATOM 4384 C CA . SER B 1 272 ? 41.409 -17.060 -20.097 1.00 31.65 294 SER B CA 1
ATOM 4385 C C . SER B 1 272 ? 40.24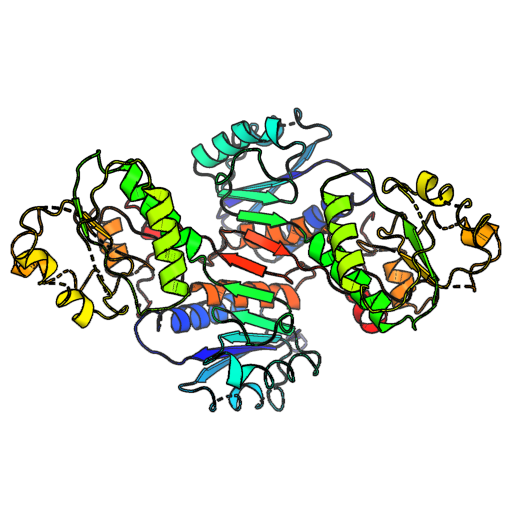2 -16.270 -20.732 1.00 29.80 294 SER B C 1
ATOM 4386 O O . SER B 1 272 ? 39.079 -16.734 -20.700 1.00 29.17 294 SER B O 1
ATOM 4389 N N . GLY B 1 273 ? 40.556 -15.037 -21.142 1.00 27.93 295 GLY B N 1
ATOM 4390 C CA . GLY B 1 273 ? 39.683 -14.190 -21.968 1.00 27.09 295 GLY B CA 1
ATOM 4391 C C . GLY B 1 273 ? 39.406 -12.854 -21.281 1.00 26.69 295 GLY B C 1
ATOM 4392 O O . GLY B 1 273 ? 40.330 -12.209 -20.751 1.00 25.77 295 GLY B O 1
ATOM 4393 N N . ARG B 1 274 ? 38.141 -12.469 -21.269 1.00 27.90 296 ARG B N 1
ATOM 4394 C CA . ARG B 1 274 ? 37.742 -11.110 -20.890 1.00 28.59 296 ARG B CA 1
ATOM 4395 C C . ARG B 1 274 ? 36.471 -11.117 -20.069 1.00 26.38 296 ARG B C 1
ATOM 4396 O O . ARG B 1 274 ? 35.416 -11.542 -20.511 1.00 25.28 296 ARG B O 1
ATOM 4404 N N . PHE B 1 275 ? 36.588 -10.647 -18.843 1.00 27.03 297 PHE B N 1
ATOM 4405 C CA . PHE B 1 275 ? 35.501 -10.707 -17.886 1.00 28.77 297 PHE B CA 1
ATOM 4406 C C . PHE B 1 275 ? 35.220 -9.262 -17.468 1.00 28.54 297 PHE B C 1
ATOM 4407 O O . PHE B 1 275 ? 36.012 -8.651 -16.744 1.00 27.69 297 PHE B O 1
ATOM 4415 N N . ILE B 1 276 ? 34.092 -8.726 -17.931 1.00 27.59 298 ILE B N 1
ATOM 4416 C CA . ILE B 1 276 ? 33.628 -7.398 -17.517 1.00 26.05 298 ILE B CA 1
ATOM 4417 C C . ILE B 1 276 ? 32.521 -7.571 -16.487 1.00 27.60 298 ILE B C 1
ATOM 4418 O O . ILE B 1 276 ? 31.399 -8.038 -16.791 1.00 25.18 298 ILE B O 1
ATOM 4423 N N . ILE B 1 277 ? 32.899 -7.277 -15.260 1.00 25.66 299 ILE B N 1
ATOM 4424 C CA . ILE B 1 277 ? 32.067 -7.482 -14.063 1.00 28.71 299 ILE B CA 1
ATOM 4425 C C . ILE B 1 277 ? 30.932 -6.475 -14.075 1.00 28.24 299 ILE B C 1
ATOM 4426 O O . ILE B 1 277 ? 31.177 -5.275 -14.270 1.00 30.45 299 ILE B O 1
ATOM 4431 N N . GLY B 1 278 ? 29.711 -6.981 -13.905 1.00 29.36 300 GLY B N 1
ATOM 4432 C CA . GLY B 1 278 ? 28.481 -6.220 -14.095 1.00 32.30 300 GLY B CA 1
ATOM 4433 C C . GLY B 1 278 ? 28.241 -5.348 -12.856 1.00 31.86 300 GLY B C 1
ATOM 4434 O O . GLY B 1 278 ? 28.562 -5.755 -11.737 1.00 34.15 300 GLY B O 1
ATOM 4435 N N . SER B 1 279 ? 27.808 -4.101 -13.070 1.00 30.87 301 SER B N 1
ATOM 4436 C CA . SER B 1 279 ? 27.367 -3.246 -11.937 1.00 29.86 301 SER B CA 1
ATOM 4437 C C . SER B 1 279 ? 25.956 -3.657 -11.529 1.00 30.04 301 SER B C 1
ATOM 4438 O O . SER B 1 279 ? 25.116 -3.892 -12.378 1.00 33.83 301 SER B O 1
ATOM 4441 N N . GLN B 1 280 ? 25.707 -3.733 -10.237 1.00 30.94 302 GLN B N 1
ATOM 4442 C CA . GLN B 1 280 ? 24.416 -4.194 -9.678 1.00 34.59 302 GLN B CA 1
ATOM 4443 C C . GLN B 1 280 ? 23.765 -3.040 -8.924 1.00 29.52 302 GLN B C 1
ATOM 4444 O O . GLN B 1 280 ? 24.453 -2.233 -8.393 1.00 26.68 302 GLN B O 1
ATOM 4450 N N . LEU B 1 281 ? 22.442 -3.000 -8.914 1.00 31.84 303 LEU B N 1
ATOM 4451 C CA . LEU B 1 281 ? 21.692 -2.155 -8.012 1.00 32.07 303 LEU B CA 1
ATOM 4452 C C . LEU B 1 281 ? 21.690 -2.661 -6.552 1.00 33.34 303 LEU B C 1
ATOM 4453 O O . LEU B 1 281 ? 21.333 -3.790 -6.271 1.00 33.06 303 LEU B O 1
ATOM 4458 N N . VAL B 1 282 ? 22.081 -1.803 -5.629 1.00 28.26 304 VAL B N 1
ATOM 4459 C CA . VAL B 1 282 ? 22.029 -2.053 -4.209 1.00 29.92 304 VAL B CA 1
ATOM 4460 C C . VAL B 1 282 ? 20.755 -1.381 -3.678 1.00 30.99 304 VAL B C 1
ATOM 4461 O O . VAL B 1 282 ? 20.483 -0.240 -3.998 1.00 31.15 304 VAL B O 1
ATOM 4465 N N . THR B 1 283 ? 19.923 -2.160 -2.973 1.00 31.48 305 THR B N 1
ATOM 4466 C CA . THR B 1 283 ? 18.679 -1.729 -2.353 1.00 33.31 305 THR B CA 1
ATOM 4467 C C . THR B 1 283 ? 18.742 -2.120 -0.888 1.00 33.60 305 THR B C 1
ATOM 4468 O O . THR B 1 283 ? 19.588 -2.918 -0.514 1.00 31.86 305 THR B O 1
ATOM 4472 N N . PRO B 1 284 ? 17.816 -1.612 -0.052 1.00 36.61 306 PRO B N 1
ATOM 4473 C CA . PRO B 1 284 ? 17.848 -2.057 1.324 1.00 37.66 306 PRO B CA 1
ATOM 4474 C C . PRO B 1 284 ? 17.725 -3.585 1.441 1.00 36.74 306 PRO B C 1
ATOM 4475 O O . PRO B 1 284 ? 18.303 -4.197 2.328 1.00 34.54 306 PRO B O 1
ATOM 4479 N N . GLU B 1 285 ? 16.996 -4.187 0.521 1.00 37.92 307 GLU B N 1
ATOM 4480 C CA . GLU B 1 285 ? 16.748 -5.637 0.561 1.00 43.91 307 GLU B CA 1
ATOM 4481 C C . GLU B 1 285 ? 18.013 -6.444 0.349 1.00 42.03 307 GLU B C 1
ATOM 4482 O O . GLU B 1 285 ? 18.175 -7.486 0.955 1.00 39.53 307 GLU B O 1
ATOM 4488 N N . ASN B 1 286 ? 18.927 -5.983 -0.496 1.00 36.31 308 ASN B N 1
ATOM 4489 C CA . ASN B 1 286 ? 20.165 -6.744 -0.720 1.00 35.21 308 ASN B CA 1
ATOM 4490 C C . ASN B 1 286 ? 21.429 -6.146 -0.116 1.00 37.23 308 ASN B C 1
ATOM 4491 O O . ASN B 1 286 ? 22.524 -6.711 -0.245 1.00 34.99 308 ASN B O 1
ATOM 4496 N N . ALA B 1 287 ? 21.311 -5.014 0.563 1.00 31.47 309 ALA B N 1
ATOM 4497 C CA . ALA B 1 287 ? 22.508 -4.270 0.879 1.00 33.26 309 ALA B CA 1
ATOM 4498 C C . ALA B 1 287 ? 23.469 -4.996 1.794 1.00 35.36 309 ALA B C 1
ATOM 4499 O O . ALA B 1 287 ? 24.629 -4.724 1.723 1.00 36.63 309 ALA B O 1
ATOM 4501 N N . GLU B 1 288 ? 23.007 -5.895 2.690 1.00 35.70 310 GLU B N 1
ATOM 4502 C CA . GLU B 1 288 ? 23.937 -6.518 3.653 1.00 38.18 310 GLU B CA 1
ATOM 4503 C C . GLU B 1 288 ? 25.009 -7.345 2.982 1.00 34.40 310 GLU B C 1
ATOM 4504 O O . GLU B 1 288 ? 26.108 -7.475 3.521 1.00 39.71 310 GLU B O 1
ATOM 4510 N N . GLN B 1 289 ? 24.743 -7.819 1.768 1.00 34.33 311 GLN B N 1
ATOM 4511 C CA . GLN B 1 289 ? 25.729 -8.593 1.022 1.00 35.82 311 GLN B CA 1
ATOM 4512 C C . GLN B 1 289 ? 26.905 -7.749 0.565 1.00 34.00 311 GLN B C 1
ATOM 4513 O O . GLN B 1 289 ? 27.921 -8.298 0.204 1.00 34.65 311 GLN B O 1
ATOM 4519 N N . PHE B 1 290 ? 26.770 -6.413 0.577 1.00 31.10 312 PHE B N 1
ATOM 4520 C CA . PHE B 1 290 ? 27.858 -5.524 0.153 1.00 30.36 312 PHE B CA 1
ATOM 4521 C C . PHE B 1 290 ? 28.481 -4.763 1.299 1.00 30.75 312 PHE B C 1
ATOM 4522 O O . PHE B 1 290 ? 29.236 -3.807 1.079 1.00 28.72 312 PHE B O 1
ATOM 4530 N N . TYR B 1 291 ? 28.114 -5.173 2.529 1.00 31.98 313 TYR B N 1
ATOM 4531 C CA . TYR B 1 291 ? 28.596 -4.548 3.710 1.00 33.28 313 TYR B CA 1
ATOM 4532 C C . TYR B 1 291 ? 29.818 -5.243 4.263 1.00 33.34 313 TYR B C 1
ATOM 4533 O O . TYR B 1 291 ? 29.756 -6.404 4.647 1.00 30.04 313 TYR B O 1
ATOM 4542 N N . PHE B 1 292 ? 30.940 -4.539 4.265 1.00 31.68 314 PHE B N 1
ATOM 4543 C CA . PHE B 1 292 ? 32.217 -5.106 4.693 1.00 33.49 314 PHE B CA 1
ATOM 4544 C C . PHE B 1 292 ? 32.747 -4.266 5.869 1.00 36.06 314 PHE B C 1
ATOM 4545 O O . PHE B 1 292 ? 33.525 -3.330 5.651 1.00 35.11 314 PHE B O 1
ATOM 4553 N N . PRO B 1 293 ? 32.350 -4.601 7.119 1.00 37.88 315 PRO B N 1
ATOM 4554 C CA . PRO B 1 293 ? 32.740 -3.726 8.231 1.00 38.00 315 PRO B CA 1
ATOM 4555 C C . PRO B 1 293 ? 34.254 -3.583 8.467 1.00 37.89 315 PRO B C 1
ATOM 4556 O O . PRO B 1 293 ? 34.670 -2.599 9.027 1.00 38.68 315 PRO B O 1
ATOM 4560 N N . ASP B 1 294 ? 35.069 -4.530 8.038 1.00 39.10 316 ASP B N 1
ATOM 4561 C CA . ASP B 1 294 ? 36.524 -4.432 8.232 1.00 42.06 316 ASP B CA 1
ATOM 4562 C C . ASP B 1 294 ? 37.242 -3.646 7.110 1.00 36.98 316 ASP B C 1
ATOM 4563 O O . ASP B 1 294 ? 38.423 -3.358 7.211 1.00 39.54 316 ASP B O 1
ATOM 4568 N N . SER B 1 295 ? 36.548 -3.303 6.031 1.00 35.12 317 SER B N 1
ATOM 4569 C CA . SER B 1 295 ? 37.201 -2.576 4.920 1.00 34.61 317 SER B CA 1
ATOM 4570 C C . SER B 1 295 ? 37.466 -1.132 5.301 1.00 36.73 317 SER B C 1
ATOM 4571 O O . SER B 1 295 ? 36.663 -0.550 6.002 1.00 36.22 317 SER B O 1
ATOM 4574 N N . PRO B 1 296 ? 38.567 -0.552 4.806 1.00 33.00 318 PRO B N 1
ATOM 4575 C CA . PRO B 1 296 ? 38.803 0.852 5.073 1.00 34.39 318 PRO B CA 1
ATOM 4576 C C . PRO B 1 296 ? 37.978 1.754 4.152 1.00 34.37 318 PRO B C 1
ATOM 4577 O O . PRO B 1 296 ? 37.963 2.963 4.344 1.00 33.79 318 PRO B O 1
ATOM 4581 N N . PHE B 1 297 ? 37.291 1.181 3.157 1.00 33.85 319 PHE B N 1
ATOM 4582 C CA . PHE B 1 297 ? 36.515 1.945 2.214 1.00 36.99 319 PHE B CA 1
ATOM 4583 C C . PHE B 1 297 ? 35.069 2.011 2.767 1.00 42.17 319 PHE B C 1
ATOM 4584 O O . PHE B 1 297 ? 34.320 0.999 2.789 1.00 38.00 319 PHE B O 1
#

B-factor: mean 37.77, std 9.63, range [10.22, 85.28]

CATH classification: 3.40.50.2300 (+1 more: 3.40.50.2300)

Solvent-accessible surface area: 24260 Å² total

Organism: Cereibacter sphaeroides (strain ATCC 17025 / ATH 2.4.3) (NCBI:txid349102)

Sequence (572 aa):
SNNAQEKVGTIGIAIPSATHHGFGGLNFHAQDTIKRLQEVYPQLDFVLATAGNAGKVNDIEDVATRRNISALVVLPFESEPLTSPVQQAVKEEAGIWVTVVDRGLSVEGIEDLYVAGDNPGFGRVAGEYFAQHLEESGKKIVVLLRGIPTTLDNERVEAFTAAIEGSGIEVLDQHGNWNRDDAFNVQDFLSKYPQQQIDAVWAADDDDAIGAEEAIAQAGRTEEWVGGAGKEIIRRIADGDPQLPANVTYPPAQISTAIELTALKLVSSTPVSSGRFIIGSQLVTPENAEQFYFPDSPFAQEKVGTIGIAIPSSATHGFGGLNFHAQDTIKRLQEVYPQLDFVLATAGNAGKVNDIEDVATRNISALVVLPFESEPLTSPVQAVKEAGIWVTVVDRGLSVEGIEDLYVAGDNPGFGRVAGEYFAQHLESGKKIVVLRGIPTTLDNERVEAFTAAIEEGSGIEVLDQHGNWNNRDDAFNVQDFLSSKYPQIDAVWAADDDAIGAEAIAQAGRTEEWVGGAGKEEIIRRIADGDPQLPANVTYPPAQISTAIELTALKKLVSSTPVSGRFIIGSQLVTPENAEQFYFPDSPF

Foldseek 3Di:
DDDQAALFEEEEEEADDCADLVLLVVLLVVLQVVCCVVPVSYHYHYDHHNAQVVLVSLVVVVPPVGQEYEYAHRAQESCQVSLLVCVVVNHAYEYEAHHHPDPDRHQEYFFADLLQQLQQVLLVCLVPDAAPAEEEEEFADPDPSSVSSPVSSCVSCVPRNYHHPYYYQHLALQSLLVVLVCVVPDVQHQEYEDAAVVVVSVVSCVVVVNLPSAYHEAAAPLLVCQLVVPVNYFKYKHRYSSSSSVRVVLVVCVRPHVDDRGDYHHDGIDIGGNVRSVVGHDVPRSD/DDAALFEEEEEEADDCADLVLLVVLLVVLQVVCCVVPVNYHYDYDHHNAQVVLVVLVVVVPRVGQEYEYAHRAAASVQVSLLVCVVVVHAYEYEADYHPDPDRHQEYFFADLLLQLQVVLLVCLVPDAAPAEEEEEFAPPDPSSVSSVVSSVVNCPPSNYHHPYYYQNQAQQSLLVVLVCVVPDVAHQEYEDAAVNCNNVVSCVVVVNLVSAYHEAAAPLLVCQLVPPVNYFKYKHRYSSSSSVRVVLVVCVSVHPDRRGDYHHDGIDMGGNVRSVVRHDPVRND

Nearest PDB structures (foldseek):
  2ioy-assembly2_B  TM=7.651E-01  e=2.142E-21  Caldanaerobacter subterraneus subsp. tengcongensis
  1urp-assembly1_A  TM=7.566E-01  e=2.305E-20  Escherichia coli K-12
  4zjp-assembly1_A  TM=7.462E-01  e=7.796E-20  Actinobacillus succinogenes 130Z
  4kq9-assembly1_A  TM=8.424E-01  e=2.092E-18  Conexibacter woesei DSM 14684
  4ry0-assembly1_A  TM=7.817E-01  e=2.512E-18  Rhizobium etli CFN 42

Secondary structure (DSSP, 8-state):
-PPPP--EEEEEEEE--SS---HHHHHHHHHHHHHHHH-TTEEEEEEEESSS---HHHH--TTT--SEEEE--SSTTTTHHHHHHHHHTT-EEEEESS--SSSS--SEEEEE-HHHHHHHHHHHHHHH--TT-EEEE-B-SSSHHHHHHHHHHHHHTTTS--EE---B-TT-HHHHHH--HHHHH-S---EEE--S-------HHHHTT-TT--------HHHHHHHTT-TT---EE---TTHHHHHHHHHHHHHHS-----EEEEEPP-EE-TTTGGGG--TT---/-PPP-EEEEEEEE--SS---HHHHHHHHHHHHHHHH-TTEEEEEEEESSS---HHHH--TTT--SEEEE--SSHHHHHHHHHHHHHTT-EEEEESSPPSSTT--SEEEEE-HHHHHHHHHHHHHHH--TT-EEEE-B-SSSHHHHHHHHHHHHHHTTS--EE---B-TT-HHHHHH--HHHHH-S---EEE--S-------HHHHTT-TT--------HHHHHHHTT-TT---EE---TTHHHHHHHHHHHHHHS-----EEEEEPP-EE-TTTGGGG--TT---